Protein AF-A0A942C978-F1 (afdb_monomer)

pLDDT: mean 83.46, std 11.28, range [30.3, 97.12]

Mean predicted aligned error: 15.83 Å

Secondary structure (DSSP, 8-state):
--------HHHHHHHHHHHHHHHHHHHHHHTTTT-HHHHHHHHHHHHHHHHT-SEEEEEEE-TTSSEEEEEEEESSTTSPP-TT-EE-GGGS-HHIIIIIGGG-S-EEES-TTTS---HHHHHHHHHTT-SEEEEEEEEETTEEEEEEEEEESSS--PPPHHHHHHHHHHHHHHHHHHHHHHHHHHHHHHHHHHHHHHHHHHHHHT---HHHHHHHHHHHHHHHTT-SEEEEEEE-TTSSEEE----EE-TT--GGGTS-HHHHH-SEEEGGG-HHHHHHHHH---EEES-TTS-HHHHIIIIIII--SEEEEEEEEETTEEEEEEEEEE-SSPPPPPHHHHHHHHHHHHHHHHHHHHHHHHHHHHHHHHHHHHHH-SS------HHHHHHHHHHHHHHTS---EEEE--TTS-HHHHHHHHHHTSTTTTS-EEEEESTTS-HHHHHHHHH-B-TTSSTT--S-B--HHHHTTTSEEEEETGGG--HHHHHHHHHHHHHSEEE-BT---EEE---EEEEEE--

Radius of gyration: 39.61 Å; Cα contacts (8 Å, |Δi|>4): 851; chains: 1; bounding box: 96×68×105 Å

Structure (mmCIF, N/CA/C/O backbone):
data_AF-A0A942C978-F1
#
_entry.id   AF-A0A942C978-F1
#
loop_
_atom_site.group_PDB
_atom_site.id
_atom_site.type_symbol
_atom_site.label_atom_id
_atom_site.label_alt_id
_atom_site.label_comp_id
_atom_site.label_asym_id
_atom_site.label_entity_id
_atom_site.label_seq_id
_atom_site.pdbx_PDB_ins_code
_atom_site.Cartn_x
_atom_site.Cartn_y
_atom_site.Cartn_z
_atom_site.occupancy
_atom_site.B_iso_or_equiv
_atom_site.auth_seq_id
_atom_site.auth_comp_id
_atom_site.auth_asym_id
_atom_site.auth_atom_id
_atom_site.pdbx_PDB_model_num
ATOM 1 N N . MET A 1 1 ? 58.965 1.651 -27.897 1.00 38.31 1 MET A N 1
ATOM 2 C CA . MET A 1 1 ? 58.757 3.001 -27.332 1.00 38.31 1 MET A CA 1
ATOM 3 C C . MET A 1 1 ? 59.394 4.010 -28.270 1.00 38.31 1 MET A C 1
ATOM 5 O O . MET A 1 1 ? 60.597 4.182 -28.179 1.00 38.31 1 MET A O 1
ATOM 9 N N . GLN A 1 2 ? 58.606 4.578 -29.185 1.00 36.25 2 GLN A N 1
ATOM 10 C CA . GLN A 1 2 ? 58.767 5.877 -29.865 1.00 36.25 2 GLN A CA 1
ATOM 11 C C . GLN A 1 2 ? 57.997 5.804 -31.183 1.00 36.25 2 GLN A C 1
ATOM 13 O O . GLN A 1 2 ? 58.540 5.378 -32.187 1.00 36.25 2 GLN A O 1
ATOM 18 N N . GLU A 1 3 ? 56.708 6.125 -31.098 1.00 30.30 3 GLU A N 1
ATOM 19 C CA . GLU A 1 3 ? 55.851 6.702 -32.146 1.00 30.30 3 GLU A CA 1
ATOM 20 C C . GLU A 1 3 ? 54.461 6.820 -31.503 1.00 30.30 3 GLU A C 1
ATOM 22 O O . GLU A 1 3 ? 53.582 5.982 -31.664 1.00 30.30 3 GLU A O 1
ATOM 27 N N . LEU A 1 4 ? 54.328 7.797 -30.603 1.00 36.88 4 LEU A N 1
ATOM 28 C CA . LEU A 1 4 ? 53.090 8.109 -29.893 1.00 36.88 4 LEU A CA 1
ATOM 29 C C . LEU A 1 4 ? 52.772 9.579 -30.159 1.00 36.88 4 LEU A C 1
ATOM 31 O O . LEU A 1 4 ? 53.504 10.458 -29.712 1.00 36.88 4 LEU A O 1
ATOM 35 N N . ASN A 1 5 ? 51.692 9.778 -30.912 1.00 49.62 5 ASN A N 1
ATOM 36 C CA . ASN A 1 5 ? 50.750 10.893 -30.881 1.00 49.62 5 ASN A CA 1
ATOM 37 C C . ASN A 1 5 ? 51.300 12.280 -30.540 1.00 49.62 5 ASN A C 1
ATOM 39 O O . ASN A 1 5 ? 51.306 12.699 -29.383 1.00 49.62 5 ASN A O 1
ATOM 43 N N . THR A 1 6 ? 51.547 13.065 -31.584 1.00 41.12 6 THR A N 1
ATOM 44 C CA . THR A 1 6 ? 51.390 14.517 -31.505 1.00 41.12 6 THR A CA 1
ATOM 45 C C . THR A 1 6 ? 50.048 14.870 -32.141 1.00 41.12 6 THR A C 1
ATOM 47 O O . THR A 1 6 ? 49.978 15.186 -33.325 1.00 41.12 6 THR A O 1
ATOM 50 N N . ILE A 1 7 ? 48.959 14.796 -31.369 1.00 49.84 7 ILE A N 1
ATOM 51 C CA . ILE A 1 7 ? 47.758 15.568 -31.718 1.00 49.84 7 ILE A CA 1
ATOM 52 C C . ILE A 1 7 ? 48.200 17.032 -31.680 1.00 49.84 7 ILE A C 1
ATOM 54 O O . ILE A 1 7 ? 48.734 17.489 -30.665 1.00 49.84 7 ILE A O 1
ATOM 58 N N . ASN A 1 8 ? 48.054 17.753 -32.789 1.00 56.06 8 ASN A N 1
ATOM 59 C CA . ASN A 1 8 ? 48.432 19.159 -32.853 1.00 56.06 8 ASN A CA 1
ATOM 60 C C . ASN A 1 8 ? 47.611 19.938 -31.805 1.00 56.06 8 ASN A C 1
ATOM 62 O O . ASN A 1 8 ? 46.395 19.767 -31.736 1.00 56.06 8 ASN A O 1
ATOM 66 N N . GLN A 1 9 ? 48.244 20.786 -30.983 1.00 48.47 9 GLN A N 1
ATOM 67 C CA . GLN A 1 9 ? 47.544 21.568 -29.949 1.00 48.47 9 GLN A CA 1
ATOM 68 C C . GLN A 1 9 ? 46.353 22.358 -30.513 1.00 48.47 9 GLN A C 1
ATOM 70 O O . GLN A 1 9 ? 45.347 22.501 -29.826 1.00 48.47 9 GLN A O 1
ATOM 75 N N . ALA A 1 10 ? 46.430 22.791 -31.776 1.00 50.12 10 ALA A N 1
ATOM 76 C CA . ALA A 1 10 ? 45.325 23.437 -32.480 1.00 50.12 10 ALA A CA 1
ATOM 77 C C . ALA A 1 10 ? 44.090 22.526 -32.642 1.00 50.12 10 ALA A C 1
ATOM 79 O O . ALA A 1 10 ? 42.980 22.957 -32.360 1.00 50.12 10 ALA A O 1
ATOM 80 N N . GLN A 1 11 ? 44.282 21.251 -33.002 1.00 48.31 11 GLN A N 1
ATOM 81 C CA . GLN A 1 11 ? 43.192 20.275 -33.149 1.00 48.31 11 GLN A CA 1
ATOM 82 C C . GLN A 1 11 ? 42.561 19.919 -31.799 1.00 48.31 11 GLN A C 1
ATOM 84 O O . GLN A 1 11 ? 41.363 19.665 -31.708 1.00 48.31 11 GLN A O 1
ATOM 89 N N . LEU A 1 12 ? 43.365 19.910 -30.732 1.00 49.34 12 LEU A N 1
ATOM 90 C CA . LEU A 1 12 ? 42.869 19.666 -29.381 1.00 49.34 12 LEU A CA 1
ATOM 91 C C . LEU A 1 12 ? 42.005 20.838 -28.883 1.00 49.34 12 LEU A C 1
ATOM 93 O O . LEU A 1 12 ? 40.971 20.607 -28.265 1.00 49.34 12 LEU A O 1
ATOM 97 N N . ILE A 1 13 ? 42.415 22.079 -29.168 1.00 59.94 13 ILE A N 1
ATOM 98 C CA . ILE A 1 13 ? 41.651 23.294 -28.846 1.00 59.94 13 ILE A CA 1
ATOM 99 C C . ILE A 1 13 ? 40.337 23.322 -29.628 1.00 59.94 13 ILE A C 1
ATOM 101 O O . ILE A 1 13 ? 39.287 23.497 -29.023 1.00 59.94 13 ILE A O 1
ATOM 105 N N . GLU A 1 14 ? 40.377 23.054 -30.933 1.00 58.31 14 GLU A N 1
ATOM 106 C CA . GLU A 1 14 ? 39.190 23.012 -31.794 1.00 58.31 14 GLU A CA 1
ATOM 107 C C . GLU A 1 14 ? 38.184 21.938 -31.335 1.00 58.31 14 GLU A C 1
ATOM 109 O O . GLU A 1 14 ? 36.983 22.191 -31.263 1.00 58.31 14 GLU A O 1
ATOM 114 N N . MET A 1 15 ? 38.672 20.767 -30.908 1.00 57.16 15 MET A N 1
ATOM 115 C CA . MET A 1 15 ? 37.845 19.721 -30.294 1.00 57.16 15 MET A CA 1
ATOM 116 C C . MET A 1 15 ? 37.210 20.185 -28.969 1.00 57.16 15 MET A C 1
ATOM 118 O O . MET A 1 15 ? 36.037 19.901 -28.720 1.00 57.16 15 MET A O 1
ATOM 122 N N . TYR A 1 16 ? 37.950 20.898 -28.111 1.00 58.56 16 TYR A N 1
ATOM 123 C CA . TYR A 1 16 ? 37.407 21.435 -26.856 1.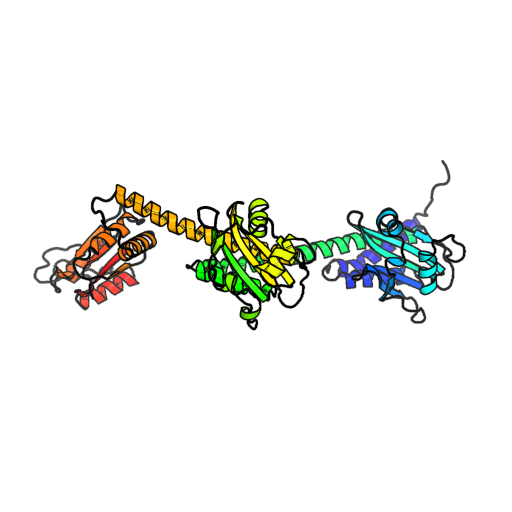00 58.56 16 TYR A CA 1
ATOM 124 C C . TYR A 1 16 ? 36.389 22.558 -27.088 1.00 58.56 16 TYR A C 1
ATOM 126 O O . TYR A 1 16 ? 35.356 22.574 -26.425 1.00 58.56 16 TYR A O 1
ATOM 134 N N . GLU A 1 17 ? 36.621 23.442 -28.057 1.00 64.94 17 GLU A N 1
ATOM 135 C CA . GLU A 1 17 ? 35.677 24.496 -28.443 1.00 64.94 17 GLU A CA 1
ATOM 136 C C . GLU A 1 17 ? 34.403 23.913 -29.069 1.00 64.94 17 GLU A C 1
ATOM 138 O O . GLU A 1 17 ? 33.297 24.328 -28.714 1.00 64.94 17 GLU A O 1
ATOM 143 N N . ALA A 1 18 ? 34.527 22.903 -29.939 1.00 57.69 18 ALA A N 1
ATOM 144 C CA . ALA A 1 18 ? 33.388 22.186 -30.511 1.00 57.69 18 ALA A CA 1
ATOM 145 C C . ALA A 1 18 ? 32.565 21.476 -29.427 1.00 57.69 18 ALA A C 1
ATOM 147 O O . ALA A 1 18 ? 31.331 21.563 -29.435 1.00 57.69 18 ALA A O 1
ATOM 148 N N . ARG A 1 19 ? 33.243 20.840 -28.460 1.00 58.47 19 ARG A N 1
ATOM 149 C CA . ARG A 1 19 ? 32.616 20.227 -27.284 1.00 58.47 19 ARG A CA 1
ATOM 150 C C . ARG A 1 19 ? 31.877 21.265 -26.447 1.00 58.47 19 ARG A C 1
ATOM 152 O O . ARG A 1 19 ? 30.712 21.055 -26.132 1.00 58.47 19 ARG A O 1
ATOM 159 N N . ASP A 1 20 ? 32.510 22.380 -26.102 1.00 63.00 20 ASP A N 1
ATOM 160 C CA . ASP A 1 20 ? 31.909 23.396 -25.233 1.00 63.00 20 ASP A CA 1
ATOM 161 C C . ASP A 1 20 ? 30.745 24.128 -25.937 1.00 63.00 20 ASP A C 1
ATOM 163 O O . ASP A 1 20 ? 29.724 24.429 -25.314 1.00 63.00 20 ASP A O 1
ATOM 167 N N . ALA A 1 21 ? 30.825 24.340 -27.255 1.00 63.41 21 ALA A N 1
ATOM 168 C CA . ALA A 1 21 ? 29.721 24.867 -28.057 1.00 63.41 21 ALA A CA 1
ATOM 169 C C . ALA A 1 21 ? 28.525 23.902 -28.113 1.00 63.41 21 ALA A C 1
ATOM 171 O O . ALA A 1 21 ? 27.375 24.340 -28.024 1.00 63.41 21 ALA A O 1
ATOM 172 N N . LEU A 1 22 ? 28.789 22.598 -28.230 1.00 63.03 22 LEU A N 1
ATOM 173 C CA . LEU A 1 22 ? 27.762 21.561 -28.206 1.00 63.03 22 LEU A CA 1
ATOM 174 C C . LEU A 1 22 ? 27.139 21.431 -26.808 1.00 63.03 22 LEU A C 1
ATOM 176 O O . LEU A 1 22 ? 25.918 21.444 -26.689 1.00 63.03 22 LEU A O 1
ATOM 180 N N . VAL A 1 23 ? 27.947 21.436 -25.742 1.00 62.91 23 VAL A N 1
ATOM 181 C CA . VAL A 1 23 ? 27.466 21.482 -24.349 1.00 62.91 23 VAL A CA 1
ATOM 182 C C . VAL A 1 23 ? 26.537 22.671 -24.148 1.00 62.91 23 VAL A C 1
ATOM 184 O O . VAL A 1 23 ? 25.436 22.485 -23.651 1.00 62.91 23 VAL A O 1
ATOM 187 N N . ASN A 1 24 ? 26.920 23.875 -24.576 1.00 62.84 24 ASN A N 1
ATOM 188 C CA . ASN A 1 24 ? 26.094 25.072 -24.400 1.00 62.84 24 ASN A CA 1
ATOM 189 C C . ASN A 1 24 ? 24.778 25.037 -25.192 1.00 62.84 24 ASN A C 1
ATOM 191 O O . ASN A 1 24 ? 23.800 25.643 -24.756 1.00 62.84 24 ASN A O 1
ATOM 195 N N . ARG A 1 25 ? 24.727 24.325 -26.324 1.00 63.81 25 ARG A N 1
ATOM 196 C CA . ARG A 1 25 ? 23.496 24.143 -27.112 1.00 63.81 25 ARG A CA 1
ATOM 197 C C . ARG A 1 25 ? 22.587 23.043 -26.571 1.00 63.81 25 ARG A C 1
ATOM 199 O O . ARG A 1 25 ? 21.373 23.177 -26.684 1.00 63.81 25 ARG A O 1
ATOM 206 N N . ILE A 1 26 ? 23.151 22.000 -25.962 1.00 61.66 26 ILE A N 1
ATOM 207 C CA . ILE A 1 26 ? 22.386 20.901 -25.354 1.00 61.66 26 ILE A CA 1
ATOM 208 C C . ILE A 1 26 ? 21.988 21.244 -23.902 1.00 61.66 26 ILE A C 1
ATOM 210 O O . ILE A 1 26 ? 20.938 20.813 -23.443 1.00 61.66 26 ILE A O 1
ATOM 214 N N . ASN A 1 27 ? 22.740 22.089 -23.184 1.00 59.66 27 ASN A N 1
ATOM 215 C CA . ASN A 1 27 ? 22.483 22.463 -21.781 1.00 59.66 27 ASN A CA 1
ATOM 216 C C . ASN A 1 27 ? 21.052 22.952 -21.470 1.00 59.66 27 ASN A C 1
ATOM 218 O O . ASN A 1 27 ? 20.523 22.594 -20.418 1.00 59.66 27 ASN A O 1
ATOM 222 N N . PRO A 1 28 ? 20.395 23.757 -22.330 1.00 59.09 28 PRO A N 1
ATOM 223 C CA . PRO A 1 28 ? 19.002 24.149 -22.126 1.00 59.09 28 PRO A CA 1
ATOM 224 C C . PRO A 1 28 ? 18.045 22.949 -22.095 1.00 59.09 28 PRO A C 1
ATOM 226 O O . PRO A 1 28 ? 17.099 22.955 -21.315 1.00 59.09 28 PRO A O 1
ATOM 229 N N . GLU A 1 29 ? 18.330 21.915 -22.891 1.00 54.06 29 GLU A N 1
ATOM 230 C CA . GLU A 1 29 ? 17.578 20.653 -22.957 1.00 54.06 29 GLU A CA 1
ATOM 231 C C . GLU A 1 29 ? 17.981 19.694 -21.817 1.00 54.06 29 GLU A C 1
ATOM 233 O O . GLU A 1 29 ? 17.142 18.976 -21.276 1.00 54.06 29 GLU A O 1
ATOM 238 N N . ILE A 1 30 ? 19.248 19.735 -21.372 1.00 49.78 30 ILE A N 1
ATOM 239 C CA . ILE A 1 30 ? 19.729 19.025 -20.168 1.00 49.78 30 ILE A CA 1
ATOM 240 C C . ILE A 1 30 ? 19.072 19.598 -18.915 1.00 49.78 30 ILE A C 1
ATOM 242 O O . ILE A 1 30 ? 18.759 18.852 -18.007 1.00 49.78 30 ILE A O 1
ATOM 246 N N . ASN A 1 31 ? 18.798 20.898 -18.831 1.00 46.19 31 ASN A N 1
ATOM 247 C CA . ASN A 1 31 ? 18.085 21.452 -17.675 1.00 46.19 31 ASN A CA 1
ATOM 248 C C . ASN A 1 31 ? 16.582 21.119 -17.670 1.00 46.19 31 ASN A C 1
ATOM 250 O O . ASN A 1 31 ? 15.910 21.345 -16.664 1.00 46.19 31 ASN A O 1
ATOM 254 N N . SER A 1 32 ? 16.059 20.536 -18.753 1.00 50.59 32 SER A N 1
ATOM 255 C CA . SER A 1 32 ? 14.696 20.020 -18.856 1.00 50.59 32 SER A CA 1
ATOM 256 C C . SER A 1 32 ? 14.653 18.490 -18.951 1.00 50.59 32 SER A C 1
ATOM 258 O O . SER A 1 32 ? 13.855 17.983 -19.734 1.00 50.59 32 SER A O 1
ATOM 260 N N . VAL A 1 33 ? 15.460 17.753 -18.160 1.00 49.88 33 VAL A N 1
ATOM 261 C CA . VAL A 1 33 ? 15.582 16.261 -18.114 1.00 49.88 33 VAL A CA 1
ATOM 262 C C . VAL A 1 33 ? 14.263 15.461 -17.948 1.00 49.88 33 VAL A C 1
ATOM 264 O O . VAL A 1 33 ? 14.269 14.261 -17.691 1.00 49.88 33 VAL A O 1
ATOM 267 N N . ILE A 1 34 ? 13.106 16.093 -18.078 1.00 54.62 34 ILE A N 1
ATOM 268 C CA . ILE A 1 34 ? 11.796 15.452 -18.121 1.00 54.62 34 ILE A CA 1
ATOM 269 C C . ILE A 1 34 ? 11.544 14.793 -19.498 1.00 54.62 34 ILE A C 1
ATOM 271 O O . ILE A 1 34 ? 10.709 13.899 -19.579 1.00 54.62 34 ILE A O 1
ATOM 275 N N . ASP A 1 35 ? 12.286 15.148 -20.560 1.00 65.94 35 ASP A N 1
ATOM 276 C CA . ASP A 1 35 ? 12.065 14.616 -21.919 1.00 65.94 35 ASP A CA 1
ATOM 277 C C . ASP A 1 35 ? 13.340 14.014 -22.553 1.00 65.94 35 ASP A C 1
ATOM 279 O O . ASP A 1 35 ? 14.103 14.673 -23.267 1.00 65.94 35 ASP A O 1
ATOM 283 N N . LEU A 1 36 ? 13.583 12.729 -22.266 1.00 73.56 36 LEU A N 1
ATOM 284 C CA . LEU A 1 36 ? 14.698 11.950 -22.824 1.00 73.56 36 LEU A CA 1
ATOM 285 C C . LEU A 1 36 ? 14.655 11.878 -24.357 1.00 73.56 36 LEU A C 1
ATOM 287 O O . LEU A 1 36 ? 15.704 11.878 -25.006 1.00 73.56 36 LEU A O 1
ATOM 291 N N . ASP A 1 37 ? 13.458 11.834 -24.935 1.00 78.44 37 ASP A N 1
ATOM 292 C CA . ASP A 1 37 ? 13.262 11.700 -26.375 1.00 78.44 37 ASP A CA 1
ATOM 293 C C . ASP A 1 37 ? 13.732 12.970 -27.087 1.00 78.44 37 ASP A C 1
ATOM 295 O O . ASP A 1 37 ? 14.493 12.911 -28.059 1.00 78.44 37 ASP A O 1
ATOM 299 N N . ARG A 1 38 ? 13.385 14.136 -26.531 1.00 78.06 38 ARG A N 1
ATOM 300 C CA . ARG A 1 38 ? 13.876 15.431 -27.009 1.00 78.06 38 ARG A CA 1
ATOM 301 C C . ARG A 1 38 ? 15.395 15.558 -26.886 1.00 78.06 38 ARG A C 1
ATOM 303 O O . ARG A 1 38 ? 16.036 16.024 -27.829 1.00 78.06 38 ARG A O 1
ATOM 310 N N . PHE A 1 39 ? 15.981 15.098 -25.779 1.00 79.00 39 PHE A N 1
ATOM 311 C CA . PHE A 1 39 ? 17.436 15.096 -25.588 1.00 79.00 39 PHE A CA 1
ATOM 312 C C . PHE A 1 39 ? 18.161 14.226 -26.630 1.00 79.00 39 PHE A C 1
ATOM 314 O O . PHE A 1 39 ? 19.118 14.683 -27.265 1.00 79.00 39 PHE A O 1
ATOM 321 N N . LEU A 1 40 ? 17.710 12.986 -26.846 1.00 83.94 40 LEU A N 1
ATOM 322 C CA . LEU A 1 40 ? 18.336 12.067 -27.803 1.00 83.94 40 LEU A CA 1
ATOM 323 C C . LEU A 1 40 ? 18.157 12.546 -29.251 1.00 83.94 40 LEU A C 1
ATOM 325 O O . LEU A 1 40 ? 19.114 12.508 -30.028 1.00 83.94 40 LEU A O 1
ATOM 329 N N . GLN A 1 41 ? 16.980 13.073 -29.604 1.00 87.06 41 GLN A N 1
ATOM 330 C CA . GLN A 1 41 ? 16.735 13.657 -30.925 1.00 87.06 41 GLN A CA 1
ATOM 331 C C . GLN A 1 41 ? 17.589 14.913 -31.176 1.00 87.06 41 GLN A C 1
ATOM 333 O O . GLN A 1 41 ? 18.132 15.087 -32.270 1.00 87.06 41 GLN A O 1
ATOM 338 N N . ALA A 1 42 ? 17.738 15.791 -30.180 1.00 83.56 42 ALA A N 1
ATOM 339 C CA . ALA A 1 42 ? 18.618 16.955 -30.279 1.00 83.56 42 ALA A CA 1
ATOM 340 C C . ALA A 1 42 ? 20.086 16.530 -30.437 1.00 83.56 42 ALA A C 1
ATOM 342 O O . ALA A 1 42 ? 20.802 17.089 -31.268 1.00 83.56 42 ALA A O 1
ATOM 343 N N . THR A 1 43 ? 20.499 15.490 -29.704 1.00 82.25 43 THR A N 1
ATOM 344 C CA . THR A 1 43 ? 21.852 14.926 -29.759 1.00 82.25 43 THR A CA 1
ATOM 345 C C . THR A 1 43 ? 22.202 14.446 -31.166 1.00 82.25 43 THR A C 1
ATOM 347 O O . THR A 1 43 ? 23.232 14.856 -31.697 1.00 82.25 43 THR A O 1
ATOM 350 N N . VAL A 1 44 ? 21.345 13.642 -31.812 1.00 88.62 44 VAL A N 1
ATOM 351 C CA . VAL A 1 44 ? 21.627 13.154 -33.178 1.00 88.62 44 VAL A CA 1
ATOM 352 C C . VAL A 1 44 ? 21.640 14.275 -34.214 1.00 88.62 44 VAL A C 1
ATOM 354 O O . VAL A 1 44 ? 22.471 14.254 -35.120 1.00 88.62 44 VAL A O 1
ATOM 357 N N . ASN A 1 45 ? 20.761 15.270 -34.071 1.00 87.88 45 ASN A N 1
ATOM 358 C CA . ASN A 1 45 ? 20.686 16.400 -34.995 1.00 87.88 45 ASN A CA 1
ATOM 359 C C . ASN A 1 45 ? 21.930 17.284 -34.926 1.00 87.88 45 ASN A C 1
ATOM 361 O O . ASN A 1 45 ? 22.451 17.709 -35.958 1.00 87.88 45 ASN A O 1
ATOM 365 N N . GLU A 1 46 ? 22.398 17.570 -33.714 1.00 82.25 46 GLU A N 1
ATOM 366 C CA . GLU A 1 46 ? 23.559 18.425 -33.523 1.00 82.25 46 GLU A CA 1
ATOM 367 C C . GLU A 1 46 ? 24.857 17.697 -33.893 1.00 82.25 46 GLU A C 1
ATOM 369 O O . GLU A 1 46 ? 25.691 18.279 -34.583 1.00 82.25 46 GLU A O 1
ATOM 374 N N . LEU A 1 47 ? 24.987 16.411 -33.540 1.00 83.25 47 LEU A N 1
ATOM 375 C CA . LEU A 1 47 ? 26.097 15.560 -33.982 1.00 83.25 47 LEU A CA 1
ATOM 376 C C . LEU A 1 47 ? 26.211 15.508 -35.497 1.00 83.25 47 LEU A C 1
ATOM 378 O O . LEU A 1 47 ? 27.277 15.753 -36.056 1.00 83.25 47 LEU A O 1
ATOM 382 N N . GLY A 1 48 ? 25.090 15.195 -36.145 1.00 86.56 48 GLY A N 1
ATOM 383 C CA . GLY A 1 48 ? 25.001 15.096 -37.588 1.00 86.56 48 GLY A CA 1
ATOM 384 C C . GLY A 1 48 ? 25.480 16.364 -38.283 1.00 86.56 48 GLY A C 1
ATOM 385 O O . GLY A 1 48 ? 26.344 16.318 -39.156 1.00 86.56 48 GLY A O 1
ATOM 386 N N . ARG A 1 49 ? 24.970 17.511 -37.822 1.00 85.56 49 ARG A N 1
ATOM 387 C CA . ARG A 1 49 ? 25.315 18.823 -38.369 1.00 85.56 49 ARG A CA 1
ATOM 388 C C . ARG A 1 49 ? 26.766 19.222 -38.091 1.00 85.56 49 ARG A C 1
ATOM 390 O O . ARG A 1 49 ? 27.405 19.767 -38.983 1.00 85.56 49 ARG A O 1
ATOM 397 N N . GLN A 1 50 ? 27.272 19.008 -36.876 1.00 82.38 50 GLN A N 1
ATOM 398 C CA . GLN A 1 50 ? 28.624 19.434 -36.501 1.00 82.38 50 GLN A CA 1
ATOM 399 C C . GLN A 1 50 ? 29.719 18.603 -37.161 1.00 82.38 50 GLN A C 1
ATOM 401 O O . GLN A 1 50 ? 30.736 19.161 -37.562 1.00 82.38 50 GLN A O 1
ATOM 406 N N . LEU A 1 51 ? 29.521 17.288 -37.249 1.00 84.88 51 LEU A N 1
ATOM 407 C CA . LEU A 1 51 ? 30.505 16.377 -37.830 1.00 84.88 51 LEU A CA 1
ATOM 408 C C . LEU A 1 51 ? 30.373 16.257 -39.352 1.00 84.88 51 LEU A C 1
ATOM 410 O O . LEU A 1 51 ? 31.240 15.667 -39.984 1.00 84.88 51 LEU A O 1
ATOM 414 N N . GLY A 1 52 ? 29.303 16.802 -39.941 1.00 86.75 52 GLY A N 1
ATOM 415 C CA . GLY A 1 52 ? 29.071 16.748 -41.384 1.00 86.75 52 GLY A CA 1
ATOM 416 C C . GLY A 1 52 ? 28.830 15.332 -41.912 1.00 86.75 52 GLY A C 1
ATOM 417 O O . GLY A 1 52 ? 29.118 15.066 -43.074 1.00 86.75 52 GLY A O 1
ATOM 418 N N . VAL A 1 53 ? 28.327 14.425 -41.070 1.00 91.44 53 VAL A N 1
ATOM 419 C CA . VAL A 1 53 ? 28.045 13.036 -41.462 1.00 91.44 53 VAL A CA 1
ATOM 420 C C . VAL A 1 53 ? 26.733 12.940 -42.238 1.00 91.44 53 VAL A C 1
ATOM 422 O O . VAL A 1 53 ? 25.780 13.669 -41.957 1.00 91.44 53 VAL A O 1
ATOM 425 N N . ASP A 1 54 ? 26.636 11.975 -43.153 1.00 93.44 54 ASP A N 1
ATOM 426 C CA . ASP A 1 54 ? 25.412 11.750 -43.935 1.00 93.44 54 ASP A CA 1
ATOM 427 C C . ASP A 1 54 ? 24.225 11.382 -43.033 1.00 93.44 54 ASP A C 1
ATOM 429 O O . ASP A 1 54 ? 23.085 11.797 -43.263 1.00 93.44 54 ASP A O 1
ATOM 433 N N . ARG A 1 55 ? 24.487 10.579 -41.994 1.00 93.25 55 ARG A N 1
ATOM 434 C CA . ARG A 1 55 ? 23.469 10.102 -41.055 1.00 93.25 55 ARG A CA 1
ATOM 435 C C . ARG A 1 55 ? 24.038 9.924 -39.651 1.00 93.25 55 ARG A C 1
ATOM 437 O O . ARG A 1 55 ? 25.126 9.382 -39.468 1.00 93.25 55 ARG A O 1
ATOM 444 N N . CYS A 1 56 ? 23.244 10.297 -38.651 1.00 94.31 56 CYS A N 1
ATOM 445 C CA . CYS A 1 56 ? 23.484 9.961 -37.249 1.00 94.31 56 CYS A CA 1
ATOM 446 C C . CYS A 1 56 ? 22.254 9.247 -36.684 1.00 94.31 56 CYS A C 1
ATOM 448 O O . CYS A 1 56 ? 21.130 9.676 -36.923 1.00 94.31 56 CYS A O 1
ATOM 450 N N . THR A 1 57 ? 22.445 8.165 -35.936 1.00 93.12 57 THR A N 1
ATOM 451 C CA . THR A 1 57 ? 21.365 7.337 -35.383 1.00 93.12 57 THR A CA 1
ATOM 452 C C . THR A 1 57 ? 21.554 7.108 -33.895 1.00 93.12 57 THR A C 1
ATOM 454 O O . THR A 1 57 ? 22.670 6.835 -33.463 1.00 93.12 57 THR A O 1
ATOM 457 N N . VAL A 1 58 ? 20.463 7.097 -33.137 1.00 93.31 58 VAL A N 1
ATOM 458 C CA . VAL A 1 58 ? 20.401 6.463 -31.815 1.00 93.31 58 VAL A CA 1
ATOM 459 C C . VAL A 1 58 ? 19.543 5.216 -31.940 1.00 93.31 58 VAL A C 1
ATOM 461 O O . VAL A 1 58 ? 18.409 5.273 -32.417 1.00 93.31 58 VAL A O 1
ATOM 464 N N . ILE A 1 59 ? 20.094 4.089 -31.509 1.00 91.19 59 ILE A N 1
ATOM 465 C CA . ILE A 1 59 ? 19.439 2.787 -31.537 1.00 91.19 59 ILE A CA 1
ATOM 466 C C . ILE A 1 59 ? 19.250 2.326 -30.093 1.00 91.19 59 ILE A C 1
ATOM 468 O O . ILE A 1 59 ? 20.233 2.204 -29.363 1.00 91.19 59 ILE A O 1
ATOM 472 N N . THR A 1 60 ? 18.014 2.052 -29.679 1.00 90.81 60 THR A N 1
ATOM 473 C CA . THR A 1 60 ? 17.694 1.601 -28.312 1.00 90.81 60 THR A CA 1
ATOM 474 C C . THR A 1 60 ? 16.989 0.241 -28.322 1.00 90.81 60 THR A C 1
ATOM 476 O O . THR A 1 60 ? 16.471 -0.178 -29.363 1.00 90.81 60 THR A O 1
ATOM 479 N N . PRO A 1 61 ? 16.973 -0.485 -27.189 1.00 88.12 61 PRO A N 1
ATOM 480 C CA . PRO A 1 61 ? 16.203 -1.714 -27.055 1.00 88.12 61 PRO A CA 1
ATOM 481 C C . PRO A 1 61 ? 14.718 -1.499 -27.371 1.00 88.12 61 PRO A C 1
ATOM 483 O O . PRO A 1 61 ? 14.097 -0.540 -26.908 1.00 88.12 61 PRO A O 1
ATOM 486 N N . ALA A 1 62 ? 14.137 -2.408 -28.149 1.00 85.44 62 ALA A N 1
ATOM 487 C CA . ALA A 1 62 ? 12.719 -2.382 -28.483 1.00 85.44 62 ALA A CA 1
ATOM 488 C C . ALA A 1 62 ? 11.874 -3.108 -27.422 1.00 85.44 62 ALA A C 1
ATOM 490 O O . ALA A 1 62 ? 12.312 -4.102 -26.839 1.00 85.44 62 ALA A O 1
ATOM 491 N N . LYS A 1 63 ? 10.622 -2.668 -27.218 1.00 76.25 63 LYS A N 1
ATOM 492 C CA . LYS A 1 63 ? 9.684 -3.292 -26.257 1.00 76.25 63 LYS A CA 1
ATOM 493 C C . LYS A 1 63 ? 9.400 -4.768 -26.556 1.00 76.25 63 LYS A C 1
ATOM 495 O O . LYS A 1 63 ? 9.200 -5.550 -25.634 1.00 76.25 63 LYS A O 1
ATOM 500 N N . GLU A 1 64 ? 9.392 -5.146 -27.832 1.00 76.75 64 GLU A N 1
ATOM 501 C CA . GLU A 1 64 ? 9.151 -6.522 -28.294 1.00 76.75 64 GLU A CA 1
ATOM 502 C C . GLU A 1 64 ? 10.437 -7.376 -28.317 1.00 76.75 64 GLU A C 1
ATOM 504 O O . GLU A 1 64 ? 10.411 -8.555 -28.671 1.00 76.75 64 GLU A O 1
ATOM 509 N N . GLY A 1 65 ? 11.565 -6.797 -27.884 1.00 78.94 65 GLY A N 1
ATOM 510 C CA . GLY A 1 65 ? 12.895 -7.393 -27.930 1.00 78.94 65 GLY A CA 1
ATOM 511 C C . GLY A 1 65 ? 13.623 -7.112 -29.246 1.00 78.94 65 GLY A C 1
ATOM 512 O O . GLY A 1 65 ? 13.023 -7.024 -30.310 1.00 78.94 65 GLY A O 1
ATOM 513 N N . GLY A 1 66 ? 14.950 -7.012 -29.188 1.00 85.19 66 GLY A N 1
ATOM 514 C CA . GLY A 1 66 ? 15.764 -6.513 -30.294 1.00 85.19 66 GLY A CA 1
ATOM 515 C C . GLY A 1 66 ? 16.066 -5.034 -30.114 1.00 85.19 66 GLY A C 1
ATOM 516 O O . GLY A 1 66 ? 16.011 -4.508 -29.002 1.00 85.19 66 GLY A O 1
ATOM 517 N N . PHE A 1 67 ? 16.387 -4.370 -31.215 1.00 87.94 67 PHE A N 1
ATOM 518 C CA . PHE A 1 67 ? 16.764 -2.964 -31.241 1.00 87.94 67 PHE A CA 1
ATOM 519 C C . PHE A 1 67 ? 15.955 -2.218 -32.286 1.00 87.94 67 PHE A C 1
ATOM 521 O O . PHE A 1 67 ? 15.581 -2.784 -33.308 1.00 87.94 67 PHE A O 1
ATOM 528 N N . VAL A 1 68 ? 15.717 -0.937 -32.055 1.00 90.62 68 VAL A N 1
ATOM 529 C CA . VAL A 1 68 ? 15.056 -0.061 -33.016 1.00 90.62 68 VAL A CA 1
ATOM 530 C C . VAL A 1 68 ? 15.863 1.216 -33.177 1.00 90.62 68 VAL A C 1
ATOM 532 O O . VAL A 1 68 ? 16.430 1.727 -32.212 1.00 90.62 68 VAL A O 1
ATOM 535 N N . VAL A 1 69 ? 15.948 1.718 -34.408 1.00 91.44 69 VAL A N 1
ATOM 536 C CA . VAL A 1 69 ? 16.483 3.057 -34.672 1.00 91.44 69 VAL A CA 1
ATOM 537 C C . VAL A 1 69 ? 15.456 4.070 -34.165 1.00 91.44 69 VAL A C 1
ATOM 539 O O . VAL A 1 69 ? 14.465 4.348 -34.839 1.00 91.44 69 VAL A O 1
ATOM 542 N N . SER A 1 70 ? 15.665 4.571 -32.953 1.00 90.25 70 SER A N 1
ATOM 543 C CA . SER A 1 70 ? 14.711 5.431 -32.246 1.00 90.25 70 SER A CA 1
ATOM 544 C C . SER A 1 70 ? 14.783 6.875 -32.717 1.00 90.25 70 SER A C 1
ATOM 546 O O . SER A 1 70 ? 13.749 7.511 -32.888 1.00 90.25 70 SER A O 1
ATOM 548 N N . TYR A 1 71 ? 15.996 7.365 -32.989 1.00 92.38 71 TYR A N 1
ATOM 549 C CA . TYR A 1 71 ? 16.227 8.732 -33.454 1.00 92.38 71 TYR A CA 1
ATOM 550 C C . TYR A 1 71 ? 17.220 8.751 -34.602 1.00 92.38 71 TYR A C 1
ATOM 552 O O . TYR A 1 71 ? 18.171 7.966 -34.634 1.00 92.38 71 TYR A O 1
ATOM 560 N N . GLU A 1 72 ? 17.004 9.665 -35.541 1.00 93.06 72 GLU A N 1
ATOM 561 C CA . GLU A 1 72 ? 17.828 9.789 -36.733 1.00 93.06 72 GLU A CA 1
ATOM 562 C C . GLU A 1 72 ? 17.982 11.255 -37.146 1.00 93.06 72 GLU A C 1
ATOM 564 O O . GLU A 1 72 ? 17.030 12.036 -37.116 1.00 93.06 72 GLU A O 1
ATOM 569 N N . TYR A 1 73 ? 19.194 11.596 -37.568 1.00 93.75 73 TYR A N 1
ATOM 570 C CA . TYR A 1 73 ? 19.515 12.756 -38.383 1.00 93.75 73 TYR A CA 1
ATOM 571 C C . TYR A 1 73 ? 19.914 12.285 -39.781 1.00 93.75 73 TYR A C 1
ATOM 573 O O . TYR A 1 73 ? 20.624 11.285 -39.920 1.00 93.75 73 TYR A O 1
ATOM 581 N N . ARG A 1 74 ? 19.500 13.035 -40.805 1.00 93.44 74 ARG A N 1
ATOM 582 C CA . ARG A 1 74 ? 19.892 12.839 -42.205 1.00 93.44 74 ARG A CA 1
ATOM 583 C C . ARG A 1 74 ? 20.354 14.174 -42.783 1.00 93.44 74 ARG A C 1
ATOM 585 O O . ARG A 1 74 ? 19.649 15.170 -42.632 1.00 93.44 74 ARG A O 1
ATOM 592 N N . ALA A 1 75 ? 21.497 14.179 -43.463 1.00 91.44 75 ALA A N 1
ATOM 593 C CA . ALA A 1 75 ? 22.021 15.365 -44.139 1.00 91.44 75 ALA A CA 1
ATOM 594 C C . ALA A 1 75 ? 21.202 15.747 -45.389 1.00 91.44 75 ALA A C 1
ATOM 596 O O . ALA A 1 75 ? 21.137 16.921 -45.747 1.00 91.44 75 ALA A O 1
ATOM 597 N N . SER A 1 76 ? 20.547 14.765 -46.022 1.00 87.75 76 SER A N 1
ATOM 598 C CA . SER A 1 76 ? 19.641 14.950 -47.162 1.00 87.75 76 SER A CA 1
ATOM 599 C C . SER A 1 76 ? 18.347 14.154 -46.977 1.00 87.75 76 SER A C 1
ATOM 601 O O . SER A 1 76 ? 18.347 13.053 -46.419 1.00 87.75 76 SER A O 1
ATOM 603 N N . GLU A 1 77 ? 17.237 14.692 -47.487 1.00 82.19 77 GLU A N 1
ATOM 604 C CA . GLU A 1 77 ? 15.945 13.998 -47.527 1.00 82.19 77 GLU A CA 1
ATOM 605 C C . GLU A 1 77 ? 15.962 12.765 -48.444 1.00 82.19 77 GLU A C 1
ATOM 607 O O . GLU A 1 77 ? 15.195 11.828 -48.203 1.00 82.19 77 GLU A O 1
ATOM 612 N N . ASP A 1 78 ? 16.882 12.727 -49.416 1.00 84.69 78 ASP A N 1
ATOM 613 C CA . ASP A 1 78 ? 17.060 11.621 -50.366 1.00 84.69 78 ASP A CA 1
ATOM 614 C C . ASP A 1 78 ? 17.580 10.338 -49.698 1.00 84.69 78 ASP A C 1
ATOM 616 O O . ASP A 1 78 ? 17.418 9.231 -50.221 1.00 84.69 78 ASP A O 1
ATOM 620 N N . LEU A 1 79 ? 18.191 10.453 -48.513 1.00 83.94 79 LEU A N 1
ATOM 621 C CA . LEU A 1 79 ? 18.644 9.297 -47.749 1.00 83.94 79 LEU A CA 1
ATOM 622 C C . LEU A 1 79 ? 17.444 8.521 -47.216 1.00 83.94 79 LEU A C 1
ATOM 624 O O . LEU A 1 79 ? 16.622 9.055 -46.476 1.00 83.94 79 LEU A O 1
ATOM 628 N N . LYS A 1 80 ? 17.367 7.222 -47.508 1.00 81.31 80 LYS A N 1
ATOM 629 C CA . LYS A 1 80 ? 16.297 6.356 -46.993 1.00 81.31 80 LYS A CA 1
ATOM 630 C C . LYS A 1 80 ? 16.216 6.424 -45.462 1.00 81.31 80 LYS A C 1
ATOM 632 O O . LYS A 1 80 ? 17.195 6.098 -44.787 1.00 81.31 80 LYS A O 1
ATOM 637 N N . ALA A 1 81 ? 15.045 6.787 -44.937 1.00 84.38 81 ALA A N 1
ATOM 638 C CA . ALA A 1 81 ? 14.798 6.861 -43.499 1.00 84.38 81 ALA A CA 1
ATOM 639 C C . ALA A 1 81 ? 15.069 5.509 -42.821 1.00 84.38 81 ALA A C 1
ATOM 641 O O . ALA A 1 81 ? 14.583 4.465 -43.265 1.00 84.38 81 ALA A O 1
ATOM 642 N N . GLY A 1 82 ? 15.884 5.548 -41.771 1.00 81.06 82 GLY A N 1
ATOM 643 C CA . GLY A 1 82 ? 16.175 4.424 -40.892 1.00 81.06 82 GLY A CA 1
ATOM 644 C C . GLY A 1 82 ? 15.340 4.441 -39.614 1.00 81.06 82 GLY A C 1
ATOM 645 O O . GLY A 1 82 ? 15.173 3.384 -39.018 1.00 81.06 82 GLY A O 1
ATOM 646 N N . ALA A 1 83 ? 14.796 5.590 -39.198 1.00 84.88 83 ALA A N 1
ATOM 647 C CA . ALA A 1 83 ? 13.954 5.682 -38.003 1.00 84.88 83 ALA A CA 1
ATOM 648 C C . ALA A 1 83 ? 12.785 4.671 -38.031 1.00 84.88 83 ALA A C 1
ATOM 650 O O . ALA A 1 83 ? 12.090 4.525 -39.037 1.00 84.88 83 ALA A O 1
ATOM 651 N N . GLY A 1 84 ? 12.587 3.948 -36.926 1.00 84.88 84 GLY A N 1
ATOM 652 C CA . GLY A 1 84 ? 11.607 2.863 -36.804 1.00 84.88 84 GLY A CA 1
ATOM 653 C C . GLY A 1 84 ? 12.062 1.512 -37.372 1.00 84.88 84 GLY A C 1
ATOM 654 O O . GLY A 1 84 ? 11.346 0.521 -37.227 1.00 84.88 84 GLY A O 1
ATOM 655 N N . PHE A 1 85 ? 13.246 1.425 -37.988 1.00 87.19 85 PHE A N 1
ATOM 656 C CA . PHE A 1 85 ? 13.797 0.153 -38.450 1.00 87.19 85 PHE A CA 1
ATOM 657 C C . PHE A 1 85 ? 14.105 -0.765 -37.263 1.00 87.19 85 PHE A C 1
ATOM 659 O O . PHE A 1 85 ? 14.901 -0.420 -36.387 1.00 87.19 85 PHE A O 1
ATOM 666 N N . HIS A 1 86 ? 13.472 -1.939 -37.252 1.00 87.62 86 HIS A N 1
ATOM 667 C CA . HIS A 1 86 ? 13.578 -2.912 -36.173 1.00 87.62 86 HIS A CA 1
ATOM 668 C C . HIS A 1 86 ? 14.572 -4.025 -36.519 1.00 87.62 86 HIS A C 1
ATOM 670 O O . HIS A 1 86 ? 14.451 -4.697 -37.544 1.00 87.62 86 HIS A O 1
ATOM 676 N N . ILE A 1 87 ? 15.528 -4.254 -35.624 1.00 86.12 87 ILE A N 1
ATOM 677 C CA . ILE A 1 87 ? 16.531 -5.310 -35.698 1.00 86.12 87 ILE A CA 1
ATOM 678 C C . ILE A 1 87 ? 16.145 -6.382 -34.669 1.00 86.12 87 ILE A C 1
ATOM 680 O O . ILE A 1 87 ? 16.360 -6.192 -33.469 1.00 86.12 87 ILE A O 1
ATOM 684 N N . PRO A 1 88 ? 15.537 -7.503 -35.091 1.00 83.81 88 PRO A N 1
ATOM 685 C CA . PRO A 1 88 ? 15.012 -8.493 -34.161 1.00 83.81 88 PRO A CA 1
ATOM 686 C C . PRO A 1 88 ? 16.134 -9.238 -33.429 1.00 83.81 88 PRO A C 1
ATOM 688 O O . PRO A 1 88 ? 17.187 -9.525 -33.998 1.00 83.81 88 PRO A O 1
ATOM 691 N N . ASN A 1 89 ? 15.873 -9.643 -32.184 1.00 81.56 89 ASN A N 1
ATOM 692 C CA . ASN A 1 89 ? 16.825 -10.397 -31.356 1.00 81.56 89 ASN A CA 1
ATOM 693 C C . ASN A 1 89 ? 17.325 -11.700 -32.006 1.00 81.56 89 ASN A C 1
ATOM 695 O O . ASN A 1 89 ? 18.440 -12.128 -31.737 1.00 81.56 89 ASN A O 1
ATOM 699 N N . SER A 1 90 ? 16.527 -12.342 -32.866 1.00 81.56 90 SER A N 1
ATOM 700 C CA . SER A 1 90 ? 16.940 -13.546 -33.604 1.00 81.56 90 SER A CA 1
ATOM 701 C C . SER A 1 90 ? 18.048 -13.279 -34.625 1.00 81.56 90 SER A C 1
ATOM 703 O O . SER A 1 90 ? 18.724 -14.211 -35.053 1.00 81.56 90 SER A O 1
ATOM 705 N N . PHE A 1 91 ? 18.212 -12.023 -35.039 1.00 79.69 91 PHE A N 1
ATOM 706 C CA . PHE A 1 91 ? 19.187 -11.613 -36.039 1.00 79.69 91 PHE A CA 1
ATOM 707 C C . PHE A 1 91 ? 20.551 -11.274 -35.433 1.00 79.69 91 PHE A C 1
ATOM 709 O O . PHE A 1 91 ? 21.554 -11.291 -36.144 1.00 79.69 91 PHE A O 1
ATOM 716 N N . ILE A 1 92 ? 20.605 -10.992 -34.127 1.00 76.50 92 ILE A N 1
ATOM 717 C CA . ILE A 1 92 ? 21.810 -10.511 -33.459 1.00 76.50 92 ILE A CA 1
ATOM 718 C C . ILE A 1 92 ? 22.282 -11.534 -32.410 1.00 76.50 92 ILE A C 1
ATOM 720 O O . ILE A 1 92 ? 21.504 -11.928 -31.540 1.00 76.50 92 ILE A O 1
ATOM 724 N N . PRO A 1 93 ? 23.554 -11.973 -32.435 1.00 81.44 93 PRO A N 1
ATOM 725 C CA . PRO A 1 93 ? 24.088 -12.867 -31.412 1.00 81.44 93 PRO A CA 1
ATOM 726 C C . PRO A 1 93 ? 24.021 -12.225 -30.019 1.00 81.44 93 PRO A C 1
ATOM 728 O O . PRO A 1 93 ? 24.610 -11.164 -29.803 1.00 81.44 93 PRO A O 1
ATOM 731 N N . LYS A 1 94 ? 23.363 -12.891 -29.059 1.00 76.38 94 LYS A N 1
ATOM 732 C CA . LYS A 1 94 ? 23.214 -12.392 -27.678 1.00 76.38 94 LYS A CA 1
ATOM 733 C C . LYS A 1 94 ? 24.558 -12.034 -27.034 1.00 76.38 94 LYS A C 1
ATOM 735 O O . LYS A 1 94 ? 24.674 -10.949 -26.475 1.00 76.38 94 LYS A O 1
ATOM 740 N N . GLU A 1 95 ? 25.593 -12.854 -27.231 1.00 75.06 95 GLU A N 1
ATOM 741 C CA . GLU A 1 95 ? 26.918 -12.584 -26.647 1.00 75.06 95 GLU A CA 1
ATOM 742 C C . GLU A 1 95 ? 27.574 -11.322 -27.198 1.00 75.06 95 GLU A C 1
ATOM 744 O O . GLU A 1 95 ? 28.300 -10.626 -26.488 1.00 75.06 95 GLU A O 1
ATOM 749 N N . ALA A 1 96 ? 27.298 -10.983 -28.458 1.00 73.00 96 ALA A N 1
ATOM 750 C CA . ALA A 1 96 ? 27.830 -9.766 -29.050 1.00 73.00 96 ALA A CA 1
ATOM 751 C C . ALA A 1 96 ? 27.207 -8.513 -28.412 1.00 73.00 96 ALA A C 1
ATOM 753 O O . ALA A 1 96 ? 27.925 -7.546 -28.175 1.00 73.00 96 ALA A O 1
ATOM 754 N N . ILE A 1 97 ? 25.908 -8.542 -28.097 1.00 73.44 97 ILE A N 1
ATOM 755 C CA . ILE A 1 97 ? 25.167 -7.400 -27.536 1.00 73.44 97 ILE A CA 1
ATOM 756 C C . ILE A 1 97 ? 25.326 -7.273 -26.031 1.00 73.44 97 ILE A C 1
ATOM 758 O O . ILE A 1 97 ? 25.554 -6.174 -25.545 1.00 73.44 97 ILE A O 1
ATOM 762 N N . TYR A 1 98 ? 25.140 -8.363 -25.293 1.00 72.56 98 TYR A N 1
ATOM 763 C CA . TYR A 1 98 ? 24.992 -8.292 -23.840 1.00 72.56 98 TYR A CA 1
ATOM 764 C C . TYR A 1 98 ? 26.318 -8.474 -23.100 1.00 72.56 98 TYR A C 1
ATOM 766 O O . TYR A 1 98 ? 26.416 -8.102 -21.938 1.00 72.56 98 TYR A O 1
ATOM 774 N N . HIS A 1 99 ? 27.354 -8.993 -23.770 1.00 73.50 99 HIS A N 1
ATOM 775 C CA . HIS A 1 99 ? 28.665 -9.201 -23.152 1.00 73.50 99 HIS A CA 1
ATOM 776 C C . HIS A 1 99 ? 29.790 -8.423 -23.830 1.00 73.50 99 HIS A C 1
ATOM 778 O O . HIS A 1 99 ? 30.680 -7.937 -23.142 1.00 73.50 99 HIS A O 1
ATOM 784 N N . ARG A 1 100 ? 29.770 -8.269 -25.159 1.00 77.56 100 ARG A N 1
ATOM 785 C CA . ARG A 1 100 ? 30.883 -7.635 -25.885 1.00 77.56 100 ARG A CA 1
ATOM 786 C C . ARG A 1 100 ? 30.696 -6.134 -26.109 1.00 77.56 100 ARG A C 1
ATOM 788 O O . ARG A 1 100 ? 31.615 -5.367 -25.846 1.00 77.56 100 ARG A O 1
ATOM 795 N N . LEU A 1 101 ? 29.521 -5.719 -26.579 1.00 79.12 101 LEU A N 1
ATOM 796 C CA . LEU A 1 101 ? 29.175 -4.312 -26.815 1.00 79.12 101 LEU A CA 1
ATOM 797 C C . LEU A 1 101 ? 29.284 -3.418 -25.562 1.00 79.12 101 LEU A C 1
ATOM 799 O O . LEU A 1 101 ? 29.823 -2.328 -25.705 1.00 79.12 101 LEU A O 1
ATOM 803 N N . PRO A 1 102 ? 28.889 -3.843 -24.345 1.00 81.88 102 PRO A N 1
ATOM 804 C CA . PRO A 1 102 ? 29.000 -3.001 -23.153 1.00 81.88 102 PRO A CA 1
ATOM 805 C C . PRO A 1 102 ? 30.450 -2.783 -22.696 1.00 81.88 102 PRO A C 1
ATOM 807 O O . PRO A 1 102 ? 30.725 -1.865 -21.932 1.00 81.88 102 PRO A O 1
ATOM 810 N N . GLN A 1 103 ? 31.382 -3.629 -23.151 1.00 83.50 103 GLN A N 1
ATOM 811 C CA . GLN A 1 103 ? 32.788 -3.608 -22.736 1.00 83.50 103 GLN A CA 1
ATOM 812 C C . GLN A 1 103 ? 33.688 -2.779 -23.661 1.00 83.50 103 GLN A C 1
ATOM 814 O O . GLN A 1 103 ? 34.854 -2.546 -23.337 1.00 83.50 103 GLN A O 1
ATOM 819 N N . VAL A 1 104 ? 33.184 -2.348 -24.819 1.00 85.00 104 VAL A N 1
ATOM 820 C CA . VAL A 1 104 ? 33.946 -1.523 -25.763 1.00 85.00 104 VAL A CA 1
ATOM 821 C C . VAL A 1 104 ? 33.550 -0.055 -25.654 1.00 85.00 104 VAL A C 1
ATOM 823 O O . VAL A 1 104 ? 32.420 0.272 -25.309 1.00 85.00 104 VAL A O 1
ATOM 826 N N . ARG A 1 105 ? 34.477 0.847 -25.989 1.00 86.56 105 ARG A N 1
ATOM 827 C CA . ARG A 1 105 ? 34.179 2.287 -26.047 1.00 86.56 105 ARG A CA 1
ATOM 828 C C . ARG A 1 105 ? 33.574 2.716 -27.378 1.00 86.56 105 ARG A C 1
ATOM 830 O O . ARG A 1 105 ? 32.714 3.587 -27.403 1.00 86.56 105 ARG A O 1
ATOM 837 N N . HIS A 1 106 ? 34.014 2.096 -28.470 1.00 93.00 106 HIS A N 1
ATOM 838 C CA . HIS A 1 106 ? 33.489 2.327 -29.808 1.00 93.00 106 HIS A CA 1
ATOM 839 C C . HIS A 1 106 ? 33.839 1.167 -30.754 1.00 93.00 106 HIS A C 1
ATOM 841 O O . HIS A 1 106 ? 34.694 0.329 -30.453 1.00 93.00 106 HIS A O 1
ATOM 847 N N . PHE A 1 107 ? 33.204 1.162 -31.923 1.00 90.69 107 PHE A N 1
ATOM 848 C CA . PHE A 1 107 ? 33.582 0.395 -33.106 1.00 90.69 107 PHE A CA 1
ATOM 849 C C . PHE A 1 107 ? 33.660 1.339 -34.303 1.00 90.69 107 PHE A C 1
ATOM 851 O O . PHE A 1 107 ? 32.653 1.941 -34.664 1.00 90.69 107 PHE A O 1
ATOM 858 N N . ALA A 1 108 ? 34.831 1.441 -34.926 1.00 93.38 108 ALA A N 1
ATOM 859 C CA . ALA A 1 108 ? 35.040 2.201 -36.153 1.00 93.38 108 ALA A CA 1
ATOM 860 C C . ALA A 1 108 ? 35.255 1.232 -37.320 1.00 93.38 108 ALA A C 1
ATOM 862 O O . ALA A 1 108 ? 36.086 0.326 -37.240 1.00 93.38 108 ALA A O 1
ATOM 863 N N . ILE A 1 109 ? 34.487 1.404 -38.390 1.00 93.88 109 ILE A N 1
ATOM 864 C CA . ILE A 1 109 ? 34.619 0.644 -39.628 1.00 93.88 109 ILE A CA 1
ATOM 865 C C . ILE A 1 109 ? 34.686 1.639 -40.780 1.00 93.88 109 ILE A C 1
ATOM 867 O O . ILE A 1 109 ? 33.684 2.274 -41.116 1.00 93.88 109 ILE A O 1
ATOM 871 N N . ASP A 1 110 ? 35.864 1.747 -41.388 1.00 93.81 110 ASP A N 1
ATOM 872 C CA . ASP A 1 110 ? 36.130 2.740 -42.433 1.00 93.81 110 ASP A CA 1
ATOM 873 C C . ASP A 1 110 ? 35.522 2.363 -43.791 1.00 93.81 110 ASP A C 1
ATOM 875 O O . ASP A 1 110 ? 35.152 3.236 -44.569 1.00 93.81 110 ASP A O 1
ATOM 879 N N . ASP A 1 111 ? 35.414 1.064 -44.096 1.00 94.00 111 ASP A N 1
ATOM 880 C CA . ASP A 1 111 ? 34.858 0.566 -45.360 1.00 94.00 111 ASP A CA 1
ATOM 881 C C . ASP A 1 111 ? 34.155 -0.785 -45.155 1.00 94.00 111 ASP A C 1
ATOM 883 O O . ASP A 1 111 ? 34.778 -1.851 -45.126 1.00 94.00 111 ASP A O 1
ATOM 887 N N . ILE A 1 112 ? 32.823 -0.746 -45.063 1.00 92.62 112 ILE A N 1
ATOM 888 C CA . ILE A 1 112 ? 31.956 -1.919 -44.870 1.00 92.62 112 ILE A CA 1
ATOM 889 C C . ILE A 1 112 ? 32.184 -2.987 -45.953 1.00 92.62 112 ILE A C 1
ATOM 891 O O . ILE A 1 112 ? 32.032 -4.181 -45.682 1.00 92.62 112 ILE A O 1
ATOM 895 N N . ALA A 1 113 ? 32.532 -2.591 -47.183 1.00 90.00 113 ALA A N 1
ATOM 896 C CA . ALA A 1 113 ? 32.718 -3.534 -48.281 1.00 90.00 113 ALA A CA 1
ATOM 897 C C . ALA A 1 113 ? 34.031 -4.320 -48.155 1.00 90.00 113 ALA A C 1
ATOM 899 O O . ALA A 1 113 ? 34.088 -5.474 -48.588 1.00 90.00 113 ALA A O 1
ATOM 900 N N . LYS A 1 114 ? 35.064 -3.715 -47.555 1.00 90.94 114 LYS A N 1
ATOM 901 C CA . LYS A 1 114 ? 36.404 -4.309 -47.411 1.00 90.94 114 LYS A CA 1
ATOM 902 C C . LYS A 1 114 ? 36.648 -4.958 -46.053 1.00 90.94 114 LYS A C 1
ATOM 904 O O . LYS A 1 114 ? 37.556 -5.777 -45.939 1.00 90.94 114 LYS A O 1
ATOM 909 N N . SER A 1 115 ? 35.867 -4.615 -45.035 1.00 90.38 115 SER A N 1
ATOM 910 C CA . SER A 1 115 ? 36.022 -5.183 -43.697 1.00 90.38 115 SER A CA 1
ATOM 911 C C . SER A 1 115 ? 35.440 -6.597 -43.578 1.00 90.38 115 SER A C 1
ATOM 913 O O . SER A 1 115 ? 34.395 -6.931 -44.149 1.00 90.38 115 SER A O 1
ATOM 915 N N . ASP A 1 116 ? 36.105 -7.432 -42.778 1.00 89.81 116 ASP A N 1
ATOM 916 C CA . ASP A 1 116 ? 35.571 -8.724 -42.353 1.00 89.81 116 ASP A CA 1
ATOM 917 C C . ASP A 1 116 ? 34.627 -8.523 -41.160 1.00 89.81 116 ASP A C 1
ATOM 919 O O . ASP A 1 116 ? 35.047 -8.360 -40.015 1.00 89.81 116 ASP A O 1
ATOM 923 N N . LEU A 1 117 ? 33.331 -8.430 -41.461 1.00 87.19 117 LEU A N 1
ATOM 924 C CA . LEU A 1 117 ? 32.281 -8.121 -40.495 1.00 87.19 117 LEU A CA 1
ATOM 925 C C . LEU A 1 117 ? 31.346 -9.313 -40.292 1.00 87.19 117 LEU A C 1
ATOM 927 O O . LEU A 1 117 ? 30.985 -9.971 -41.277 1.00 87.19 117 LEU A O 1
ATOM 931 N N . PRO A 1 118 ? 30.842 -9.523 -39.059 1.00 86.31 118 PRO A N 1
ATOM 932 C CA . PRO A 1 118 ? 29.767 -10.471 -38.813 1.00 86.31 118 PRO A CA 1
ATOM 933 C C . PRO A 1 118 ? 28.578 -10.224 -39.746 1.00 86.31 118 PRO A C 1
ATOM 935 O O . PRO A 1 118 ? 28.209 -9.077 -40.013 1.00 86.31 118 PRO A O 1
ATOM 938 N N . PHE A 1 119 ? 27.943 -11.307 -40.199 1.00 85.00 119 PHE A N 1
ATOM 939 C CA . PHE A 1 119 ? 26.842 -11.260 -41.168 1.00 85.00 119 PHE A CA 1
ATOM 940 C C . PHE A 1 119 ? 25.737 -10.261 -40.787 1.00 85.00 119 PHE A C 1
ATOM 942 O O . PHE A 1 119 ? 25.273 -9.495 -41.633 1.00 85.00 119 PHE A O 1
ATOM 949 N N . TRP A 1 120 ? 25.353 -10.222 -39.509 1.00 83.12 120 TRP A N 1
ATOM 950 C CA . TRP A 1 120 ? 24.301 -9.338 -39.008 1.00 83.12 120 TRP A CA 1
ATOM 951 C C . TRP A 1 120 ? 24.690 -7.851 -39.069 1.00 83.12 120 TRP A C 1
ATOM 953 O O . TRP A 1 120 ? 23.856 -7.024 -39.433 1.00 83.12 120 TRP A O 1
ATOM 963 N N . VAL A 1 121 ? 25.958 -7.507 -38.803 1.00 85.50 121 VAL A N 1
ATOM 964 C CA . VAL A 1 121 ? 26.475 -6.129 -38.911 1.00 85.50 121 VAL A CA 1
ATOM 965 C C . VAL A 1 121 ? 26.487 -5.696 -40.372 1.00 85.50 121 VAL A C 1
ATOM 967 O O . VAL A 1 121 ? 25.928 -4.654 -40.710 1.00 85.50 121 VAL A O 1
ATOM 970 N N . ARG A 1 122 ? 27.066 -6.529 -41.252 1.00 88.12 122 ARG A N 1
ATOM 971 C CA . ARG A 1 122 ? 27.147 -6.262 -42.696 1.00 88.12 122 ARG A CA 1
ATOM 972 C C . ARG A 1 122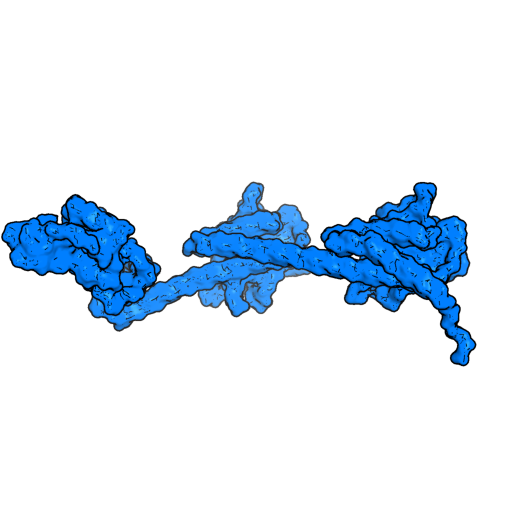 ? 25.759 -6.050 -43.297 1.00 88.12 122 ARG A C 1
ATOM 974 O O . ARG A 1 122 ? 25.541 -5.067 -43.997 1.00 88.12 122 ARG A O 1
ATOM 981 N N . THR A 1 123 ? 24.822 -6.945 -42.989 1.00 85.50 123 THR A N 1
ATOM 982 C CA . THR A 1 123 ? 23.450 -6.874 -43.505 1.00 85.50 123 THR A CA 1
ATOM 983 C C . THR A 1 123 ? 22.726 -5.632 -42.994 1.00 85.50 123 THR A C 1
ATOM 985 O O . THR A 1 123 ? 22.096 -4.934 -43.781 1.00 85.50 123 THR A O 1
ATOM 988 N N . THR A 1 124 ? 22.856 -5.309 -41.702 1.00 82.94 124 THR A N 1
ATOM 989 C CA . THR A 1 124 ? 22.240 -4.102 -41.127 1.00 82.94 124 THR A CA 1
ATOM 990 C C . THR A 1 124 ? 22.759 -2.847 -41.822 1.00 82.94 124 THR A C 1
ATOM 992 O O . THR A 1 124 ? 21.953 -2.054 -42.298 1.00 82.94 124 THR A O 1
ATOM 995 N N . CYS A 1 125 ? 24.082 -2.710 -41.975 1.00 86.25 125 CYS A N 1
ATOM 996 C CA . CYS A 1 125 ? 24.699 -1.569 -42.657 1.00 86.25 125 CYS A CA 1
ATOM 997 C C . CYS A 1 125 ? 24.242 -1.457 -44.120 1.00 86.25 125 CYS A C 1
ATOM 999 O O . CYS A 1 125 ? 23.908 -0.371 -44.581 1.00 86.25 125 CYS A O 1
ATOM 1001 N N . GLN A 1 126 ? 24.150 -2.576 -44.845 1.00 84.88 126 GLN A N 1
ATOM 1002 C CA . GLN A 1 126 ? 23.670 -2.588 -46.231 1.00 84.88 126 GLN A CA 1
ATOM 1003 C C . GLN A 1 126 ? 22.203 -2.157 -46.361 1.00 84.88 126 GLN A C 1
ATOM 1005 O O . GLN A 1 126 ? 21.863 -1.438 -47.298 1.00 84.88 126 GLN A O 1
ATOM 1010 N N . LEU A 1 127 ? 21.334 -2.560 -45.429 1.00 82.94 127 LEU A N 1
ATOM 1011 C CA . LEU A 1 127 ? 19.902 -2.231 -45.468 1.00 82.94 127 LEU A CA 1
ATOM 1012 C C . LEU A 1 127 ? 19.617 -0.733 -45.299 1.00 82.94 127 LEU A C 1
ATOM 1014 O O . LEU A 1 127 ? 18.628 -0.237 -45.852 1.00 82.94 127 LEU A O 1
ATOM 1018 N N . ILE A 1 128 ? 20.483 -0.028 -44.567 1.00 80.12 128 ILE A N 1
ATOM 1019 C CA . ILE A 1 128 ? 20.416 1.427 -44.361 1.00 80.12 128 ILE A CA 1
ATOM 1020 C C . ILE A 1 128 ? 21.388 2.212 -45.263 1.00 80.12 128 ILE A C 1
ATOM 1022 O O . ILE A 1 128 ? 21.436 3.436 -45.184 1.00 80.12 128 ILE A O 1
ATOM 1026 N N . GLY A 1 129 ? 22.110 1.531 -46.163 1.00 85.56 129 GLY A N 1
ATOM 1027 C CA . GLY A 1 129 ? 22.979 2.152 -47.170 1.00 85.56 129 GLY A CA 1
ATOM 1028 C C . GLY A 1 129 ? 24.339 2.637 -46.656 1.00 85.56 129 GLY A C 1
ATOM 1029 O O . GLY A 1 129 ? 24.981 3.446 -47.3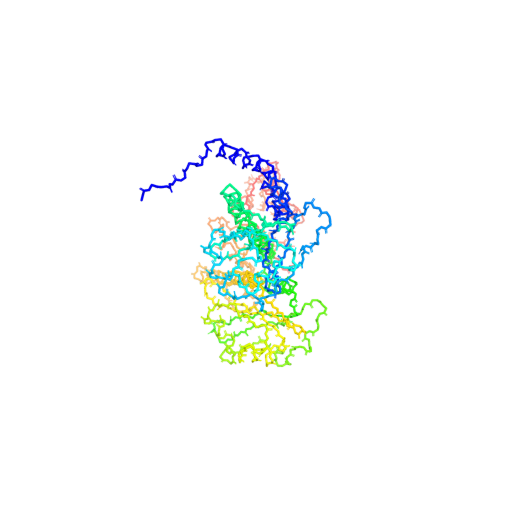16 1.00 85.56 129 GLY A O 1
ATOM 1030 N N . THR A 1 130 ? 24.792 2.159 -45.500 1.00 90.88 130 THR A N 1
ATOM 1031 C CA . THR A 1 130 ? 26.031 2.602 -44.854 1.00 90.88 130 THR A CA 1
ATOM 1032 C C . THR A 1 130 ? 27.281 2.028 -45.531 1.00 90.88 130 THR A C 1
ATOM 1034 O O . THR A 1 130 ? 27.396 0.818 -45.748 1.00 90.88 130 THR A O 1
ATOM 1037 N N . ARG A 1 131 ? 28.244 2.906 -45.834 1.00 93.44 131 ARG A N 1
ATOM 1038 C CA . ARG A 1 131 ? 29.565 2.611 -46.418 1.00 93.44 131 ARG A CA 1
ATOM 1039 C C . ARG A 1 131 ? 30.682 2.609 -45.384 1.00 93.44 131 ARG A C 1
ATOM 1041 O O . ARG A 1 131 ? 31.590 1.792 -45.510 1.00 93.44 131 ARG A O 1
ATOM 1048 N N . SER A 1 132 ? 30.584 3.452 -44.364 1.00 95.12 132 SER A N 1
ATOM 1049 C CA . SER A 1 132 ? 31.447 3.453 -43.182 1.00 95.12 132 SER A CA 1
ATOM 1050 C C . SER A 1 132 ? 30.618 3.794 -41.949 1.00 95.12 132 SER A C 1
ATOM 1052 O O . SER A 1 132 ? 29.631 4.528 -42.044 1.00 95.12 132 SER A O 1
ATOM 1054 N N . VAL A 1 133 ? 30.979 3.234 -40.795 1.00 94.44 133 VAL A N 1
ATOM 1055 C CA . VAL A 1 133 ? 30.226 3.440 -39.554 1.00 94.44 133 VAL A CA 1
ATOM 1056 C C . VAL A 1 133 ? 31.145 3.594 -38.356 1.00 94.44 133 VAL A C 1
ATOM 1058 O O . VAL A 1 133 ? 32.108 2.844 -38.205 1.00 94.44 133 VAL A O 1
ATOM 1061 N N . LEU A 1 134 ? 30.808 4.533 -37.483 1.00 94.62 134 LEU A N 1
ATOM 1062 C CA . LEU A 1 134 ? 31.392 4.678 -36.160 1.00 94.62 134 LEU A CA 1
ATOM 1063 C C . LEU A 1 134 ? 30.276 4.567 -35.126 1.00 94.62 134 LEU A C 1
ATOM 1065 O O . LEU A 1 134 ? 29.326 5.344 -35.138 1.00 94.62 134 LEU A O 1
ATOM 1069 N N . VAL A 1 135 ? 30.379 3.576 -34.248 1.00 92.75 135 VAL A N 1
ATOM 1070 C CA . VAL A 1 135 ? 29.358 3.257 -33.248 1.00 92.75 135 VAL A CA 1
ATOM 1071 C C . VAL A 1 135 ? 29.943 3.398 -31.853 1.00 92.75 135 VAL A C 1
ATOM 1073 O O . VAL A 1 135 ? 30.980 2.803 -31.578 1.00 92.75 135 VAL A O 1
ATOM 1076 N N . ALA A 1 136 ? 29.262 4.109 -30.959 1.00 93.75 136 ALA A N 1
ATOM 1077 C CA . ALA A 1 136 ? 29.599 4.173 -29.539 1.00 93.75 136 ALA A CA 1
ATOM 1078 C C . ALA A 1 136 ? 28.403 3.715 -28.683 1.00 93.75 136 ALA A C 1
ATOM 1080 O O . ALA A 1 136 ? 27.307 4.271 -28.819 1.00 93.75 136 ALA A O 1
ATOM 1081 N N . PRO A 1 137 ? 28.569 2.696 -27.821 1.00 93.69 137 PRO A N 1
ATOM 1082 C CA . PRO A 1 137 ? 27.530 2.269 -26.898 1.00 93.69 137 PRO A CA 1
ATOM 1083 C C . PRO A 1 137 ? 27.408 3.234 -25.719 1.00 93.69 137 PRO A C 1
ATOM 1085 O O . PRO A 1 137 ? 28.406 3.698 -25.171 1.00 93.69 137 PRO A O 1
ATOM 1088 N N . PHE A 1 138 ? 26.176 3.487 -25.287 1.00 91.31 138 PHE A N 1
ATOM 1089 C CA . PHE A 1 138 ? 25.899 4.112 -23.998 1.00 91.31 138 PHE A CA 1
ATOM 1090 C C . PHE A 1 138 ? 25.335 3.052 -23.047 1.00 91.31 138 PHE A C 1
ATOM 1092 O O . PHE A 1 138 ? 24.422 2.293 -23.377 1.00 91.31 138 PHE A O 1
ATOM 1099 N N . VAL A 1 139 ? 25.974 2.940 -21.885 1.00 88.88 139 VAL A N 1
ATOM 1100 C CA . VAL A 1 139 ? 25.905 1.799 -20.965 1.00 88.88 139 VAL A CA 1
ATOM 1101 C C . VAL A 1 139 ? 25.695 2.328 -19.552 1.00 88.88 139 VAL A C 1
ATOM 1103 O O . VAL A 1 139 ? 26.314 3.319 -19.157 1.00 88.88 139 VAL A O 1
ATOM 1106 N N . ALA A 1 140 ? 24.865 1.645 -18.770 1.00 84.62 140 ALA A N 1
ATOM 1107 C CA . ALA A 1 140 ? 24.703 1.902 -17.345 1.00 84.62 140 ALA A CA 1
ATOM 1108 C C . ALA A 1 140 ? 24.783 0.591 -16.566 1.00 84.62 140 ALA A C 1
ATOM 1110 O O . ALA A 1 140 ? 24.073 -0.352 -16.887 1.00 84.62 140 ALA A O 1
ATOM 1111 N N . ARG A 1 141 ? 25.633 0.534 -15.530 1.00 80.94 141 ARG A N 1
ATOM 1112 C CA . ARG A 1 141 ? 25.823 -0.668 -14.686 1.00 80.94 141 ARG A CA 1
ATOM 1113 C C . ARG A 1 141 ? 26.035 -1.951 -15.513 1.00 80.94 141 ARG A C 1
ATOM 1115 O O . ARG A 1 141 ? 25.402 -2.966 -15.250 1.00 80.94 141 ARG A O 1
ATOM 1122 N N . ASP A 1 142 ? 26.897 -1.865 -16.528 1.00 80.06 142 ASP A N 1
ATOM 1123 C CA . ASP A 1 142 ? 27.218 -2.942 -17.482 1.00 80.06 142 ASP A CA 1
ATOM 1124 C C . ASP A 1 142 ? 26.058 -3.399 -18.394 1.00 80.06 142 ASP A C 1
ATOM 1126 O O . ASP A 1 142 ? 26.213 -4.339 -19.173 1.00 80.06 142 ASP A O 1
ATOM 1130 N N . GLU A 1 143 ? 24.919 -2.701 -18.371 1.00 85.56 143 GLU A N 1
ATOM 1131 C CA . GLU A 1 143 ? 23.784 -2.928 -19.265 1.00 85.56 143 GLU A CA 1
ATOM 1132 C C . GLU A 1 143 ? 23.801 -1.948 -20.447 1.00 85.56 143 GLU A C 1
ATOM 1134 O O . GLU A 1 143 ? 23.939 -0.732 -20.278 1.00 85.56 143 GLU A O 1
ATOM 1139 N N . LEU A 1 144 ? 23.650 -2.476 -21.666 1.00 88.06 144 LEU A N 1
ATOM 1140 C CA . LEU A 1 144 ? 23.557 -1.667 -22.880 1.00 88.06 144 LEU A CA 1
ATOM 1141 C C . LEU A 1 144 ? 22.207 -0.946 -22.933 1.00 88.06 144 LEU A C 1
ATOM 1143 O O . LEU A 1 144 ? 21.177 -1.566 -23.192 1.00 88.06 144 LEU A O 1
ATOM 1147 N N . LEU A 1 145 ? 22.228 0.375 -22.773 1.00 89.06 145 LEU A N 1
ATOM 1148 C CA . LEU A 1 145 ? 21.038 1.214 -22.913 1.00 89.06 145 LEU A CA 1
ATOM 1149 C C . LEU A 1 145 ? 20.746 1.558 -24.383 1.00 89.06 145 LEU A C 1
ATOM 1151 O O . LEU A 1 145 ? 19.607 1.854 -24.745 1.00 89.06 145 LEU A O 1
ATOM 1155 N N . GLY A 1 146 ? 21.768 1.497 -25.237 1.00 90.88 146 GLY A N 1
ATOM 1156 C CA . GLY A 1 146 ? 21.665 1.684 -26.679 1.00 90.88 146 GLY A CA 1
ATOM 1157 C C . GLY A 1 146 ? 23.004 2.056 -27.310 1.00 90.88 146 GLY A C 1
ATOM 1158 O O . GLY A 1 146 ? 24.055 1.983 -26.671 1.00 90.88 146 GLY A O 1
ATOM 1159 N N . VAL A 1 147 ? 22.978 2.432 -28.588 1.00 92.00 147 VAL A N 1
ATOM 1160 C CA . VAL A 1 147 ? 24.171 2.848 -29.336 1.00 92.00 147 VAL A CA 1
ATOM 1161 C C . VAL A 1 147 ? 23.917 4.118 -30.145 1.00 92.00 147 VAL A C 1
ATOM 1163 O O . VAL A 1 147 ? 22.841 4.293 -30.720 1.00 92.00 147 VAL A O 1
ATOM 1166 N N . ILE A 1 148 ? 24.919 4.994 -30.209 1.00 93.56 148 ILE A N 1
ATOM 1167 C CA . ILE A 1 148 ? 24.984 6.109 -31.160 1.00 93.56 148 ILE A CA 1
ATOM 1168 C C . ILE A 1 148 ? 25.798 5.635 -32.359 1.00 93.56 148 ILE A C 1
ATOM 1170 O O . ILE A 1 148 ? 26.874 5.072 -32.183 1.00 93.56 148 ILE A O 1
ATOM 1174 N N . GLY A 1 149 ? 25.287 5.842 -33.568 1.00 93.44 149 GLY A N 1
ATOM 1175 C CA . GLY A 1 149 ? 25.948 5.476 -34.817 1.00 93.44 149 GLY A CA 1
ATOM 1176 C C . GLY A 1 149 ? 26.086 6.677 -35.741 1.00 93.44 149 GLY A C 1
ATOM 1177 O O . GLY A 1 149 ? 25.096 7.341 -36.029 1.00 93.44 149 GLY A O 1
ATOM 1178 N N . LEU A 1 150 ? 27.294 6.927 -36.225 1.00 94.88 150 LEU A N 1
ATOM 1179 C CA . LEU A 1 150 ? 27.609 7.885 -37.278 1.00 94.88 150 LEU A CA 1
ATOM 1180 C C . LEU A 1 150 ? 27.880 7.114 -38.565 1.00 94.88 150 LEU A C 1
ATOM 1182 O O . LEU A 1 150 ? 28.581 6.104 -38.536 1.00 94.88 150 LEU A O 1
ATOM 1186 N N . HIS A 1 151 ? 27.324 7.574 -39.681 1.00 94.19 151 HIS A N 1
ATOM 1187 C CA . HIS A 1 151 ? 27.362 6.845 -40.944 1.00 94.19 151 HIS A CA 1
ATOM 1188 C C . HIS A 1 151 ? 27.710 7.782 -42.094 1.00 94.19 151 HIS A C 1
ATOM 1190 O O . HIS A 1 151 ? 27.095 8.841 -42.230 1.00 94.19 151 HIS A O 1
ATOM 1196 N N . TYR A 1 152 ? 28.602 7.324 -42.968 1.00 94.19 152 TYR A N 1
ATOM 1197 C CA . TYR A 1 152 ? 28.668 7.802 -44.347 1.00 94.19 152 TYR A CA 1
ATOM 1198 C C . TYR A 1 152 ? 28.065 6.752 -45.276 1.00 94.19 152 TYR A C 1
ATOM 1200 O O . TYR A 1 152 ? 28.202 5.545 -45.063 1.00 94.19 152 TYR A O 1
ATOM 1208 N N . THR A 1 153 ? 27.361 7.214 -46.297 1.00 89.50 153 THR A N 1
ATOM 1209 C CA . THR A 1 153 ? 26.493 6.431 -47.185 1.00 89.50 153 THR A CA 1
ATOM 1210 C C . THR A 1 153 ? 26.897 6.547 -48.652 1.00 89.50 153 THR A C 1
ATOM 1212 O O . THR A 1 153 ? 26.683 5.611 -49.426 1.00 89.50 153 THR A O 1
ATOM 1215 N N . GLU A 1 154 ? 27.553 7.643 -49.037 1.00 86.25 154 GLU A N 1
ATOM 1216 C CA . GLU A 1 154 ? 28.036 7.830 -50.406 1.00 86.25 154 GLU A CA 1
ATOM 1217 C C . GLU A 1 154 ? 29.415 7.201 -50.624 1.00 86.25 154 GLU A C 1
ATOM 1219 O O . GLU A 1 154 ? 29.597 6.389 -51.538 1.00 86.25 154 GLU A O 1
ATOM 1224 N N . GLN A 1 155 ? 30.380 7.533 -49.763 1.00 88.50 155 GLN A N 1
ATOM 1225 C CA . GLN A 1 155 ? 31.764 7.067 -49.858 1.00 88.50 155 GLN A CA 1
ATOM 1226 C C . GLN A 1 155 ? 32.271 6.540 -48.507 1.00 88.50 155 GLN A C 1
ATOM 1228 O O . GLN A 1 155 ? 31.809 6.997 -47.462 1.00 88.50 155 GLN A O 1
ATOM 1233 N N . PRO A 1 156 ? 33.203 5.565 -48.502 1.00 91.50 156 PRO A N 1
ATOM 1234 C CA . PRO A 1 156 ? 33.921 5.177 -47.291 1.00 91.50 156 PRO A CA 1
ATOM 1235 C C . PRO A 1 156 ? 34.657 6.375 -46.672 1.00 91.50 156 PRO A C 1
ATOM 1237 O O . PRO A 1 156 ? 35.213 7.198 -47.399 1.00 91.50 156 PRO A O 1
ATOM 1240 N N . HIS A 1 157 ? 34.698 6.439 -45.342 1.00 93.94 157 HIS A N 1
ATOM 1241 C CA . HIS A 1 157 ? 35.335 7.517 -44.574 1.00 93.94 157 HIS A CA 1
ATOM 1242 C C . HIS A 1 157 ? 36.276 6.925 -43.533 1.00 93.94 157 HIS A C 1
ATOM 1244 O O . HIS A 1 157 ? 35.923 5.933 -42.899 1.00 93.94 157 HIS A O 1
ATOM 1250 N N . HIS A 1 158 ? 37.445 7.536 -43.355 1.00 94.25 158 HIS A N 1
ATOM 1251 C CA . HIS A 1 158 ? 38.404 7.139 -42.328 1.00 94.25 158 HIS A CA 1
ATOM 1252 C C . HIS A 1 158 ? 38.171 7.956 -41.057 1.00 94.25 158 HIS A C 1
ATOM 1254 O O . HIS A 1 158 ? 38.348 9.175 -41.068 1.00 94.25 158 HIS A O 1
ATOM 1260 N N . TRP A 1 159 ? 37.791 7.284 -39.970 1.00 93.44 159 TRP A N 1
ATOM 1261 C CA . TRP A 1 159 ? 37.406 7.957 -38.730 1.00 93.44 159 TRP A CA 1
ATOM 1262 C C . TRP A 1 159 ? 38.610 8.544 -37.992 1.00 93.44 159 TRP A C 1
ATOM 1264 O O . TRP A 1 159 ? 39.542 7.841 -37.601 1.00 93.44 159 TRP A O 1
ATOM 1274 N N . THR A 1 160 ? 38.568 9.850 -37.758 1.00 91.31 160 THR A N 1
ATOM 1275 C CA . THR A 1 160 ? 39.606 10.581 -37.034 1.00 91.31 160 THR A CA 1
ATOM 1276 C C . THR A 1 160 ? 39.498 10.373 -35.523 1.00 91.31 160 THR A C 1
ATOM 1278 O O . THR A 1 160 ? 38.427 10.121 -34.968 1.00 91.31 160 THR A O 1
ATOM 1281 N N . GLU A 1 161 ? 40.613 10.560 -34.811 1.00 86.88 161 GLU A N 1
ATOM 1282 C CA . GLU A 1 161 ? 40.630 10.465 -33.344 1.00 86.88 161 GLU A CA 1
ATOM 1283 C C . GLU A 1 161 ? 39.701 11.503 -32.678 1.00 86.88 161 GLU A C 1
ATOM 1285 O O . GLU A 1 161 ? 39.153 11.242 -31.607 1.00 86.88 161 GLU A O 1
ATOM 1290 N N . SER A 1 162 ? 39.492 12.660 -33.318 1.00 83.31 162 SER A N 1
ATOM 1291 C CA . SER A 1 162 ? 38.565 13.696 -32.844 1.00 83.31 162 SER A CA 1
ATOM 1292 C C . SER A 1 162 ? 37.107 13.231 -32.931 1.00 83.31 162 SER A C 1
ATOM 1294 O O . SER A 1 162 ? 36.383 13.301 -31.938 1.00 83.31 162 SER A O 1
ATOM 1296 N N . GLU A 1 163 ? 36.692 12.669 -34.074 1.00 88.06 163 GLU A N 1
ATOM 1297 C CA . GLU A 1 163 ? 35.338 12.125 -34.271 1.00 88.06 163 GLU A CA 1
ATOM 1298 C C . GLU A 1 163 ? 35.042 10.982 -33.292 1.00 88.06 163 GLU A C 1
ATOM 1300 O O . GLU A 1 163 ? 33.983 10.958 -32.661 1.00 88.06 163 GLU A O 1
ATOM 1305 N N . ILE A 1 164 ? 36.008 10.073 -33.106 1.00 91.00 164 ILE A N 1
ATOM 1306 C CA . ILE A 1 164 ? 35.911 8.964 -32.148 1.00 91.00 164 ILE A CA 1
ATOM 1307 C C . ILE A 1 164 ? 35.721 9.494 -30.723 1.00 91.00 164 ILE A C 1
ATOM 1309 O O . ILE A 1 164 ? 34.777 9.103 -30.037 1.00 91.00 164 ILE A O 1
A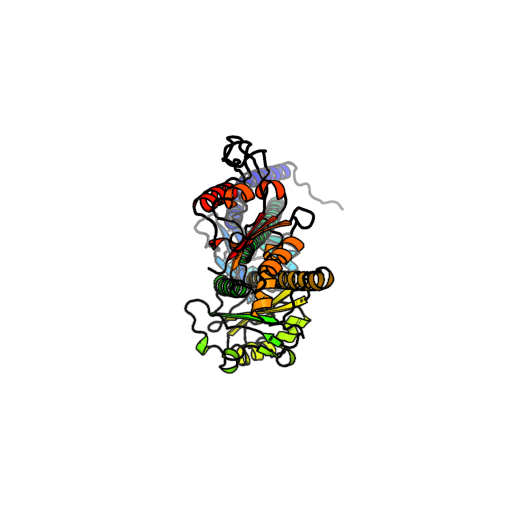TOM 1313 N N . LYS A 1 165 ? 36.572 10.421 -30.271 1.00 87.19 165 LYS A N 1
ATOM 1314 C CA . LYS A 1 165 ? 36.456 10.990 -28.918 1.00 87.19 165 LYS A CA 1
ATOM 1315 C C . LYS A 1 165 ? 35.150 11.752 -28.716 1.00 87.19 165 LYS A C 1
ATOM 1317 O O . LYS A 1 165 ? 34.593 11.723 -27.619 1.00 87.19 165 LYS A O 1
ATOM 1322 N N . MET A 1 166 ? 34.653 12.424 -29.753 1.00 83.06 166 MET A N 1
ATOM 1323 C CA . MET A 1 166 ? 33.413 13.189 -29.681 1.00 83.06 166 MET A CA 1
ATOM 1324 C C . MET A 1 166 ? 32.192 12.282 -29.504 1.00 83.06 166 MET A C 1
ATOM 1326 O O . MET A 1 166 ? 31.367 12.536 -28.622 1.00 83.06 166 MET A O 1
ATOM 1330 N N . VAL A 1 167 ? 32.099 11.198 -30.281 1.00 88.38 167 VAL A N 1
ATOM 1331 C CA . VAL A 1 167 ? 30.989 10.244 -30.151 1.00 88.38 167 VAL A CA 1
ATOM 1332 C C . VAL A 1 167 ? 31.066 9.448 -28.843 1.00 88.38 167 VAL A C 1
ATOM 1334 O O . VAL A 1 167 ? 30.034 9.229 -28.214 1.00 88.38 167 VAL A O 1
ATOM 1337 N N . GLU A 1 168 ? 32.270 9.080 -28.379 1.00 90.31 168 GLU A N 1
ATOM 1338 C CA . GLU A 1 168 ? 32.471 8.421 -27.079 1.00 90.31 168 GLU A CA 1
ATOM 1339 C C . GLU A 1 168 ? 31.984 9.306 -25.926 1.00 90.31 168 GLU A C 1
ATOM 1341 O O . GLU A 1 168 ? 31.267 8.850 -25.032 1.00 90.31 168 GLU A O 1
ATOM 1346 N N . TRP A 1 169 ? 32.354 10.590 -25.945 1.00 85.81 169 TRP A N 1
ATOM 1347 C CA . TRP A 1 169 ? 31.936 11.539 -24.917 1.00 85.81 169 TRP A CA 1
ATOM 1348 C C . TRP A 1 169 ? 30.414 11.739 -24.916 1.00 85.81 169 TRP A C 1
ATOM 1350 O O . TRP A 1 169 ? 29.804 11.766 -23.846 1.00 85.81 169 TRP A O 1
ATOM 1360 N N . LEU A 1 170 ? 29.779 11.808 -26.089 1.00 83.31 170 LEU A N 1
ATOM 1361 C CA . LEU A 1 170 ? 28.322 11.933 -26.185 1.00 83.31 170 LEU A CA 1
ATOM 1362 C C . LEU A 1 170 ? 27.578 10.674 -25.769 1.00 83.31 170 LEU A C 1
ATOM 1364 O O . LEU A 1 170 ? 26.559 10.780 -25.090 1.00 83.31 170 LEU A O 1
ATOM 1368 N N . ALA A 1 171 ? 28.105 9.495 -26.093 1.00 88.75 171 ALA A N 1
ATOM 1369 C CA . ALA A 1 171 ? 27.581 8.247 -25.559 1.00 88.75 171 ALA A CA 1
ATOM 1370 C C . ALA A 1 171 ? 27.642 8.254 -24.021 1.00 88.75 171 ALA A C 1
ATOM 1372 O O . ALA A 1 171 ? 26.657 7.927 -23.364 1.00 88.75 171 ALA A O 1
ATOM 1373 N N . ALA A 1 172 ? 28.733 8.743 -23.420 1.00 85.88 172 ALA A N 1
ATOM 1374 C CA . ALA A 1 172 ? 28.807 8.898 -21.967 1.00 85.88 172 ALA A CA 1
ATOM 1375 C C . ALA A 1 172 ? 27.757 9.885 -21.411 1.00 85.88 172 ALA A C 1
ATOM 1377 O O . ALA A 1 172 ? 27.163 9.609 -20.368 1.00 85.88 172 ALA A O 1
ATOM 1378 N N . GLN A 1 173 ? 27.479 11.002 -22.095 1.00 82.06 173 GLN A N 1
ATOM 1379 C CA . GLN A 1 173 ? 26.408 11.925 -21.687 1.00 82.06 173 GLN A CA 1
ATOM 1380 C C . GLN A 1 173 ? 25.015 11.295 -21.815 1.00 82.06 173 GLN A C 1
ATOM 1382 O O . GLN A 1 173 ? 24.196 11.438 -20.908 1.00 82.06 173 GLN A O 1
ATOM 1387 N N . ALA A 1 174 ? 24.760 10.543 -22.888 1.00 83.44 174 ALA A N 1
ATOM 1388 C CA . ALA A 1 174 ? 23.515 9.801 -23.067 1.00 83.44 174 ALA A CA 1
ATOM 1389 C C . ALA A 1 174 ? 23.307 8.755 -21.961 1.00 83.44 174 ALA A C 1
ATOM 1391 O O . ALA A 1 174 ? 22.207 8.658 -21.416 1.00 83.44 174 ALA A O 1
ATOM 1392 N N . SER A 1 175 ? 24.369 8.052 -21.543 1.00 86.50 175 SER A N 1
ATOM 1393 C CA . SER A 1 175 ? 24.325 7.136 -20.393 1.00 86.50 175 SER A CA 1
ATOM 1394 C C . SER A 1 175 ? 23.873 7.835 -19.109 1.00 86.50 175 SER A C 1
ATOM 1396 O O . SER A 1 175 ? 23.114 7.257 -18.330 1.00 86.50 175 SER A O 1
ATOM 1398 N N . ILE A 1 176 ? 24.353 9.058 -18.856 1.00 82.31 176 ILE A N 1
ATOM 1399 C CA . ILE A 1 176 ? 24.001 9.837 -17.659 1.00 82.31 176 ILE A CA 1
ATOM 1400 C C . ILE A 1 176 ? 22.545 10.306 -17.740 1.00 82.31 176 ILE A C 1
ATOM 1402 O O . ILE A 1 176 ? 21.792 10.116 -16.784 1.00 82.31 176 ILE A O 1
ATOM 1406 N N . ALA A 1 177 ? 22.138 10.875 -18.877 1.00 78.25 177 ALA A N 1
ATOM 1407 C CA . ALA A 1 177 ? 20.778 11.367 -19.087 1.00 78.25 177 ALA A CA 1
ATOM 1408 C C . ALA A 1 177 ? 19.740 10.246 -18.916 1.00 78.25 177 ALA A C 1
ATOM 1410 O O . ALA A 1 177 ? 18.774 10.408 -18.175 1.00 78.25 177 ALA A O 1
ATOM 1411 N N . MET A 1 178 ? 19.980 9.073 -19.509 1.00 78.81 178 MET A N 1
ATOM 1412 C CA . MET A 1 178 ? 19.073 7.929 -19.381 1.00 78.81 178 MET A CA 1
ATOM 1413 C C . MET A 1 178 ? 18.976 7.392 -17.954 1.00 78.81 178 MET A C 1
ATOM 1415 O O . MET A 1 178 ? 17.875 7.092 -17.494 1.00 78.81 178 MET A O 1
ATOM 1419 N N . GLN A 1 179 ? 20.096 7.311 -17.229 1.00 79.94 179 GLN A N 1
ATOM 1420 C CA . GLN A 1 179 ? 20.078 6.932 -15.813 1.00 79.94 179 GLN A CA 1
ATOM 1421 C C . GLN A 1 179 ? 19.268 7.920 -14.974 1.00 79.94 179 GLN A C 1
ATOM 1423 O O . GLN A 1 179 ? 18.498 7.500 -14.111 1.00 79.94 179 GLN A O 1
ATOM 1428 N N . TYR A 1 180 ? 19.412 9.223 -15.234 1.00 80.25 180 TYR A N 1
ATOM 1429 C CA . TYR A 1 180 ? 18.631 10.241 -14.541 1.00 80.25 180 TYR A CA 1
ATOM 1430 C C . TYR A 1 180 ? 17.136 10.100 -14.841 1.00 80.25 180 TYR A C 1
ATOM 1432 O O . TYR A 1 180 ? 16.338 10.090 -13.909 1.00 80.25 180 TYR A O 1
ATOM 1440 N N . THR A 1 181 ? 16.745 9.939 -16.109 1.00 74.31 181 THR A N 1
ATOM 1441 C CA . THR A 1 181 ? 15.336 9.751 -16.490 1.00 74.31 181 THR A CA 1
ATOM 1442 C C . THR A 1 181 ? 14.737 8.496 -15.852 1.00 74.31 181 THR A C 1
ATOM 1444 O O . THR A 1 181 ? 13.619 8.547 -15.337 1.00 74.31 181 THR A O 1
ATOM 1447 N N . GLN A 1 182 ? 15.474 7.380 -15.828 1.00 75.56 182 GLN A N 1
ATOM 1448 C CA . GLN A 1 182 ? 15.016 6.155 -15.172 1.00 75.56 182 GLN A CA 1
ATOM 1449 C C . GLN A 1 182 ? 14.826 6.364 -13.665 1.00 75.56 182 GLN A C 1
ATOM 1451 O O . GLN A 1 182 ? 13.762 6.046 -13.134 1.00 75.56 182 GLN A O 1
ATOM 1456 N N . LEU A 1 183 ? 15.816 6.961 -12.993 1.00 79.94 183 LEU A N 1
ATOM 1457 C CA . LEU A 1 183 ? 15.746 7.266 -11.565 1.00 79.94 183 LEU A CA 1
ATOM 1458 C C . LEU A 1 183 ? 14.595 8.227 -11.242 1.00 79.94 183 LEU A C 1
ATOM 1460 O O . LEU A 1 183 ? 13.888 8.037 -10.254 1.00 79.94 183 LEU A O 1
ATOM 1464 N N . TYR A 1 184 ? 14.388 9.251 -12.071 1.00 76.25 184 TYR A N 1
ATOM 1465 C CA . TYR A 1 184 ? 13.299 10.208 -11.908 1.00 76.25 184 TYR A CA 1
ATOM 1466 C C . TYR A 1 184 ? 11.937 9.524 -12.049 1.00 76.25 184 TYR A C 1
ATOM 1468 O O . TYR A 1 184 ? 11.081 9.705 -11.189 1.00 76.25 184 TYR A O 1
ATOM 1476 N N . SER A 1 185 ? 11.752 8.677 -13.068 1.00 73.38 185 SER A N 1
ATOM 1477 C CA . SER A 1 185 ? 10.513 7.911 -13.255 1.00 73.38 185 SER A CA 1
ATOM 1478 C C . SER A 1 185 ? 10.244 6.944 -12.096 1.00 73.38 185 SER A C 1
ATOM 1480 O O . SER A 1 185 ? 9.106 6.819 -11.638 1.00 73.38 185 SER A O 1
ATOM 1482 N N . GLU A 1 186 ? 11.279 6.273 -11.581 1.00 78.75 186 GLU A N 1
ATOM 1483 C CA . GLU A 1 186 ? 11.175 5.442 -10.376 1.00 78.75 186 GLU A CA 1
ATOM 1484 C C . GLU A 1 186 ? 10.764 6.279 -9.158 1.00 78.75 186 GLU A C 1
ATOM 1486 O O . GLU A 1 186 ? 9.846 5.897 -8.427 1.00 78.75 186 GLU A O 1
ATOM 1491 N N . LYS A 1 187 ? 11.372 7.458 -8.978 1.00 80.19 187 LYS A N 1
ATOM 1492 C CA . LYS A 1 187 ? 11.049 8.359 -7.870 1.00 80.19 187 LYS A CA 1
ATOM 1493 C C . LYS A 1 187 ? 9.639 8.932 -7.973 1.00 80.19 187 LYS A C 1
ATOM 1495 O O . LYS A 1 187 ? 8.949 9.038 -6.963 1.00 80.19 187 LYS A O 1
ATOM 1500 N N . GLU A 1 188 ? 9.187 9.270 -9.173 1.00 79.19 188 GLU A N 1
ATOM 1501 C CA . GLU A 1 188 ? 7.834 9.761 -9.425 1.00 79.19 188 GLU A CA 1
ATOM 1502 C C . GLU A 1 188 ? 6.785 8.694 -9.081 1.00 79.19 188 GLU A C 1
ATOM 1504 O O . GLU A 1 188 ? 5.805 8.989 -8.392 1.00 79.19 188 GLU A O 1
ATOM 1509 N N . LYS A 1 189 ? 7.032 7.429 -9.451 1.00 77.88 189 LYS A N 1
ATOM 1510 C CA . LYS A 1 189 ? 6.190 6.290 -9.044 1.00 77.88 189 LYS A CA 1
ATOM 1511 C C . LYS A 1 189 ? 6.161 6.109 -7.527 1.00 77.88 189 LYS A C 1
ATOM 1513 O O . LYS A 1 189 ? 5.089 5.883 -6.968 1.00 77.88 189 LYS A O 1
ATOM 1518 N N . GLU A 1 190 ? 7.307 6.233 -6.856 1.00 81.94 190 GLU A N 1
ATOM 1519 C CA . GLU A 1 190 ? 7.410 6.148 -5.393 1.00 81.94 190 GLU A CA 1
ATOM 1520 C C . GLU A 1 190 ? 6.624 7.275 -4.698 1.00 81.94 190 GLU A C 1
ATOM 1522 O O . GLU A 1 190 ? 5.898 7.031 -3.730 1.00 81.94 190 GLU A O 1
ATOM 1527 N N . ILE A 1 191 ? 6.711 8.505 -5.214 1.00 80.75 191 ILE A N 1
ATOM 1528 C CA . ILE A 1 191 ? 5.949 9.658 -4.712 1.00 80.75 191 ILE A CA 1
ATOM 1529 C C . ILE A 1 191 ? 4.448 9.438 -4.918 1.00 80.75 191 ILE A C 1
ATOM 1531 O O . ILE A 1 191 ? 3.667 9.651 -3.988 1.00 80.75 191 ILE A O 1
ATOM 1535 N N . ALA A 1 192 ? 4.037 8.985 -6.105 1.00 78.06 192 ALA A N 1
ATOM 1536 C CA . ALA A 1 192 ? 2.639 8.701 -6.410 1.00 78.06 192 ALA A CA 1
ATOM 1537 C C . ALA A 1 192 ? 2.069 7.621 -5.478 1.00 78.06 192 ALA A C 1
ATOM 1539 O O . ALA A 1 192 ? 0.995 7.804 -4.903 1.00 78.06 192 ALA A O 1
ATOM 1540 N N . LEU A 1 193 ? 2.822 6.536 -5.264 1.00 83.94 193 LEU A N 1
ATOM 1541 C CA . LEU A 1 193 ? 2.459 5.480 -4.323 1.00 83.94 193 LEU A CA 1
ATOM 1542 C C . LEU A 1 193 ? 2.345 6.021 -2.891 1.00 83.94 193 LEU A C 1
ATOM 1544 O O . LEU A 1 193 ? 1.357 5.757 -2.211 1.00 83.94 193 LEU A O 1
ATOM 1548 N N . THR A 1 194 ? 3.317 6.819 -2.444 1.00 84.31 194 THR A N 1
ATOM 1549 C CA . THR A 1 194 ? 3.322 7.412 -1.097 1.00 84.31 194 THR A CA 1
ATOM 1550 C C . THR A 1 194 ? 2.107 8.306 -0.862 1.00 84.31 194 THR A C 1
ATOM 1552 O O . THR A 1 194 ? 1.451 8.207 0.176 1.00 84.31 194 THR A O 1
ATOM 1555 N N . LYS A 1 195 ? 1.774 9.161 -1.835 1.00 85.00 195 LYS A N 1
ATOM 1556 C CA . LYS A 1 195 ? 0.606 10.045 -1.762 1.00 85.00 195 LYS A CA 1
ATOM 1557 C C . LYS A 1 195 ? -0.691 9.243 -1.667 1.00 85.00 195 LYS A C 1
ATOM 1559 O O . LYS A 1 195 ? -1.521 9.532 -0.809 1.00 85.00 195 LYS A O 1
ATOM 1564 N N . LEU A 1 196 ? -0.824 8.201 -2.483 1.00 85.25 196 LEU A N 1
ATOM 1565 C CA . LEU A 1 196 ? -1.979 7.310 -2.459 1.00 85.25 196 LEU A CA 1
ATOM 1566 C C . LEU A 1 196 ? -2.112 6.574 -1.117 1.00 85.25 196 LEU A C 1
ATOM 1568 O O . LEU A 1 196 ? -3.210 6.478 -0.572 1.00 85.25 196 LEU A O 1
ATOM 1572 N N . MET A 1 197 ? -1.000 6.102 -0.542 1.00 86.31 197 MET A N 1
ATOM 1573 C CA . MET A 1 197 ? -1.011 5.484 0.789 1.00 86.31 197 MET A CA 1
ATOM 1574 C C . MET A 1 197 ? -1.459 6.466 1.874 1.00 86.31 197 MET A C 1
ATOM 1576 O O . MET A 1 197 ? -2.200 6.074 2.772 1.00 86.31 197 MET A O 1
ATOM 1580 N N . LEU A 1 198 ? -1.047 7.734 1.792 1.00 84.75 198 LEU A N 1
ATOM 1581 C CA . LEU A 1 198 ? -1.467 8.770 2.735 1.00 84.75 198 LEU A CA 1
ATOM 1582 C C . LEU A 1 198 ? -2.967 9.072 2.623 1.00 84.75 198 LEU A C 1
ATOM 1584 O O . LEU A 1 198 ? -3.637 9.200 3.645 1.00 84.75 198 LEU A O 1
ATOM 1588 N N . GLU A 1 199 ? -3.495 9.157 1.401 1.00 84.25 199 GLU A N 1
ATOM 1589 C CA . GLU A 1 199 ? -4.929 9.342 1.149 1.00 84.25 199 GLU A CA 1
ATOM 1590 C C . GLU A 1 199 ? -5.743 8.189 1.752 1.00 84.25 199 GLU A C 1
ATOM 1592 O O . GLU A 1 199 ? -6.656 8.429 2.543 1.00 84.25 199 GLU A O 1
ATOM 1597 N N . ILE A 1 200 ? -5.339 6.940 1.488 1.00 84.50 200 ILE A N 1
ATOM 1598 C CA . ILE A 1 200 ? -5.963 5.753 2.089 1.00 84.50 200 ILE A CA 1
ATOM 1599 C C . ILE A 1 200 ? -5.859 5.801 3.620 1.00 84.50 200 ILE A C 1
ATOM 1601 O O . ILE A 1 200 ? -6.844 5.548 4.309 1.00 84.50 200 ILE A O 1
ATOM 1605 N N . SER A 1 201 ? -4.697 6.152 4.173 1.00 84.62 201 SER A N 1
ATOM 1606 C CA . SER A 1 201 ? -4.479 6.199 5.624 1.00 84.62 201 SER A CA 1
ATOM 1607 C C . SER A 1 201 ? -5.342 7.256 6.323 1.00 84.62 201 SER A C 1
ATOM 1609 O O . SER A 1 201 ? -5.915 6.995 7.383 1.00 84.62 201 SER A O 1
ATOM 1611 N N . ASN A 1 202 ? -5.483 8.444 5.731 1.00 83.81 202 ASN A N 1
ATOM 1612 C CA . ASN A 1 202 ? -6.356 9.495 6.257 1.00 83.81 202 ASN A CA 1
ATOM 1613 C C . ASN A 1 202 ? -7.820 9.050 6.261 1.00 83.81 202 ASN A C 1
ATOM 1615 O O . ASN A 1 202 ? -8.505 9.200 7.273 1.00 83.81 202 ASN A O 1
ATOM 1619 N N . ASP A 1 203 ? -8.277 8.433 5.176 1.00 79.94 203 ASP A N 1
ATOM 1620 C CA . ASP A 1 203 ? -9.635 7.905 5.073 1.00 79.94 203 ASP A CA 1
ATOM 1621 C C . ASP A 1 203 ? -9.887 6.746 6.051 1.00 79.94 203 ASP A C 1
ATOM 1623 O O . ASP A 1 203 ? -10.980 6.608 6.598 1.00 79.94 203 ASP A O 1
ATOM 1627 N N . ILE A 1 204 ? -8.885 5.913 6.324 1.00 81.06 204 ILE A N 1
ATOM 1628 C CA . ILE A 1 204 ? -8.963 4.892 7.376 1.00 81.06 204 ILE A CA 1
ATOM 1629 C C . ILE A 1 204 ? -9.087 5.551 8.755 1.00 81.06 204 ILE A C 1
ATOM 1631 O O . ILE A 1 204 ? -9.882 5.112 9.583 1.00 81.06 204 ILE A O 1
ATOM 1635 N N . ASN A 1 205 ? -8.326 6.617 9.014 1.00 77.31 205 ASN A N 1
ATOM 1636 C CA . ASN A 1 205 ? -8.301 7.283 10.315 1.00 77.31 205 ASN A CA 1
ATOM 1637 C C . ASN A 1 205 ? -9.574 8.065 10.654 1.00 77.31 205 ASN A C 1
ATOM 1639 O O . ASN A 1 205 ? -9.836 8.273 11.840 1.00 77.31 205 ASN A O 1
ATOM 1643 N N . THR A 1 206 ? -10.362 8.475 9.660 1.00 76.75 206 THR A N 1
ATOM 1644 C CA . THR A 1 206 ? -11.664 9.127 9.884 1.00 76.75 206 THR A CA 1
ATOM 1645 C C . THR A 1 206 ? -12.769 8.146 10.280 1.00 76.75 206 THR A C 1
ATOM 1647 O O . THR A 1 206 ? -13.823 8.577 10.745 1.00 76.75 206 THR A O 1
ATOM 1650 N N . ARG A 1 207 ? -12.533 6.835 10.147 1.00 76.50 207 ARG A N 1
ATOM 1651 C CA . ARG A 1 207 ? -13.489 5.776 10.485 1.00 76.50 207 ARG A CA 1
ATOM 1652 C C . ARG A 1 207 ? -13.173 5.157 11.843 1.00 76.50 207 ARG A C 1
ATOM 1654 O O . ARG A 1 207 ? -12.012 4.987 12.220 1.00 76.50 207 ARG A O 1
ATOM 1661 N N . SER A 1 208 ? -14.223 4.814 12.585 1.00 69.81 208 SER A N 1
ATOM 1662 C CA . SER A 1 208 ? -14.117 4.177 13.904 1.00 69.81 208 SER A CA 1
ATOM 1663 C C . SER A 1 208 ? -14.405 2.676 13.893 1.00 69.81 208 SER A C 1
ATOM 1665 O O . SER A 1 208 ? -14.032 2.006 14.848 1.00 69.81 208 SER A O 1
ATOM 1667 N N . ASP A 1 209 ? -15.061 2.151 12.852 1.00 80.44 209 ASP A N 1
ATOM 1668 C CA . ASP A 1 209 ? -15.381 0.724 12.720 1.00 80.44 209 ASP A CA 1
ATOM 1669 C C . ASP A 1 209 ? -14.412 0.039 11.745 1.00 80.44 209 ASP A C 1
ATOM 1671 O O . ASP A 1 209 ? -14.277 0.428 10.581 1.00 80.44 209 ASP A O 1
ATOM 1675 N N . PHE A 1 210 ? -13.747 -1.018 12.214 1.00 82.00 210 PHE A N 1
ATOM 1676 C CA . PHE A 1 210 ? -12.846 -1.827 11.399 1.00 82.00 210 PHE A CA 1
ATOM 1677 C C . PHE A 1 210 ? -13.543 -2.480 10.192 1.00 82.00 210 PHE A C 1
ATOM 1679 O O . PHE A 1 210 ? -12.911 -2.691 9.157 1.00 82.00 210 PHE A O 1
ATOM 1686 N N . ASN A 1 211 ? -14.843 -2.773 10.270 1.00 82.81 211 ASN A N 1
ATOM 1687 C CA . ASN A 1 211 ? -15.594 -3.316 9.137 1.00 82.81 211 ASN A CA 1
ATOM 1688 C C . ASN A 1 211 ? -15.752 -2.298 8.006 1.00 82.81 211 ASN A C 1
ATOM 1690 O O . ASN A 1 211 ? -15.520 -2.641 6.849 1.00 82.81 211 ASN A O 1
ATOM 1694 N N . GLU A 1 212 ? -16.050 -1.041 8.338 1.00 83.19 212 GLU A N 1
ATOM 1695 C CA . GLU A 1 212 ? -16.107 0.042 7.350 1.00 83.19 212 GLU A CA 1
ATOM 1696 C C . GLU A 1 212 ? -14.737 0.287 6.709 1.00 83.19 212 GLU A C 1
ATOM 1698 O O . GLU A 1 212 ? -14.641 0.554 5.511 1.00 83.19 212 GLU A O 1
ATOM 1703 N N . ILE A 1 213 ? -13.665 0.158 7.499 1.00 84.00 213 ILE A N 1
ATOM 1704 C CA . ILE A 1 213 ? -12.288 0.251 7.009 1.00 84.00 213 ILE A CA 1
ATOM 1705 C C . ILE A 1 213 ? -11.990 -0.872 6.009 1.00 84.00 213 ILE A C 1
ATOM 1707 O O . ILE A 1 213 ? -11.492 -0.589 4.919 1.00 84.00 213 ILE A O 1
ATOM 1711 N N . LYS A 1 214 ? -12.310 -2.132 6.341 1.00 85.94 214 LYS A N 1
ATOM 1712 C CA . LYS A 1 214 ? -12.123 -3.271 5.426 1.00 85.94 214 LYS A CA 1
ATOM 1713 C C . LYS A 1 214 ? -12.840 -3.040 4.099 1.00 85.94 214 LYS A C 1
ATOM 1715 O O . LYS A 1 214 ? -12.221 -3.222 3.054 1.00 85.94 214 LYS A O 1
ATOM 1720 N N . ASP A 1 215 ? -14.104 -2.624 4.151 1.00 85.88 215 ASP A N 1
ATOM 1721 C CA . ASP A 1 215 ? -14.942 -2.401 2.968 1.00 85.88 215 ASP A CA 1
ATOM 1722 C C . ASP A 1 215 ? -14.406 -1.281 2.076 1.00 85.88 215 ASP A C 1
ATOM 1724 O O . ASP A 1 215 ? -14.287 -1.444 0.864 1.00 85.88 215 ASP A O 1
ATOM 1728 N N . PHE A 1 216 ? -13.993 -0.167 2.674 1.00 86.12 216 PHE A N 1
ATOM 1729 C CA . PHE A 1 216 ? -13.374 0.918 1.923 1.00 86.12 216 PHE A CA 1
ATOM 1730 C C . PHE A 1 216 ? -12.070 0.482 1.241 1.00 86.12 216 PHE A C 1
ATOM 1732 O O . PHE A 1 216 ? -11.843 0.779 0.065 1.00 86.12 216 PHE A O 1
ATOM 1739 N N . VAL A 1 217 ? -11.207 -0.225 1.974 1.00 88.75 217 VAL A N 1
ATOM 1740 C CA . VAL A 1 217 ? -9.886 -0.609 1.477 1.00 88.75 217 VAL A CA 1
ATOM 1741 C C . VAL A 1 217 ? -9.984 -1.607 0.327 1.00 88.75 217 VAL A C 1
ATOM 1743 O O . VAL A 1 217 ? -9.302 -1.436 -0.684 1.00 88.75 217 VAL A O 1
ATOM 1746 N N . ILE A 1 218 ? -10.830 -2.632 0.448 1.00 89.88 218 ILE A N 1
ATOM 1747 C CA . ILE A 1 218 ? -10.997 -3.622 -0.621 1.00 89.88 218 ILE A CA 1
ATOM 1748 C C . ILE A 1 218 ? -11.602 -2.994 -1.881 1.00 89.88 218 ILE A C 1
ATOM 1750 O O . ILE A 1 218 ? -11.120 -3.279 -2.974 1.00 89.88 218 ILE A O 1
ATOM 1754 N N . ASP A 1 219 ? -12.574 -2.086 -1.752 1.00 89.19 219 ASP A N 1
ATOM 1755 C CA . ASP A 1 219 ? -13.154 -1.381 -2.901 1.00 89.19 219 ASP A CA 1
ATOM 1756 C C . ASP A 1 219 ? -12.104 -0.528 -3.625 1.00 89.19 219 ASP A C 1
ATOM 1758 O O . ASP A 1 219 ? -12.015 -0.554 -4.856 1.00 89.19 219 ASP A O 1
ATOM 1762 N N . LYS A 1 220 ? -11.246 0.169 -2.868 1.00 88.12 220 LYS A N 1
ATOM 1763 C CA . LYS A 1 220 ? -10.127 0.924 -3.441 1.00 88.12 220 LYS A CA 1
ATOM 1764 C C . LYS A 1 220 ? -9.092 0.026 -4.105 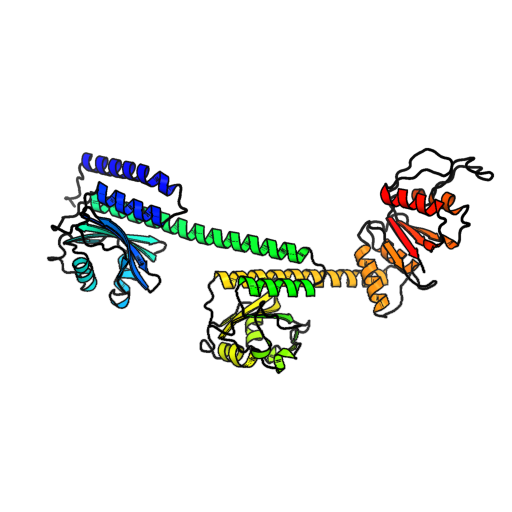1.00 88.12 220 LYS A C 1
ATOM 1766 O O . LYS A 1 220 ? -8.633 0.351 -5.196 1.00 88.12 220 LYS A O 1
ATOM 1771 N N . ALA A 1 221 ? -8.752 -1.105 -3.495 1.00 91.75 221 ALA A N 1
ATOM 1772 C CA . ALA A 1 221 ? -7.816 -2.063 -4.075 1.00 91.75 221 ALA A CA 1
ATOM 1773 C C . ALA A 1 221 ? -8.337 -2.624 -5.411 1.00 91.75 221 ALA A C 1
ATOM 1775 O O . ALA A 1 221 ? -7.590 -2.687 -6.387 1.00 91.75 221 ALA A O 1
ATOM 1776 N N . LEU A 1 222 ? -9.629 -2.965 -5.475 1.00 92.44 222 LEU A N 1
ATOM 1777 C CA . LEU A 1 222 ? -10.297 -3.425 -6.695 1.00 92.44 222 LEU A CA 1
ATOM 1778 C C . LEU A 1 222 ? -10.287 -2.362 -7.799 1.00 92.44 222 LEU A C 1
ATOM 1780 O O . LEU A 1 222 ? -10.037 -2.689 -8.957 1.00 92.44 222 LEU A O 1
ATOM 1784 N N . GLU A 1 223 ? -10.553 -1.102 -7.451 1.00 90.94 223 GLU A N 1
ATOM 1785 C CA . GLU A 1 223 ? -10.543 0.026 -8.388 1.00 90.94 223 GLU A CA 1
ATOM 1786 C C . GLU A 1 223 ? -9.137 0.287 -8.945 1.00 90.94 223 GLU A C 1
ATOM 1788 O O . GLU A 1 223 ? -8.948 0.298 -10.160 1.00 90.94 223 GLU A O 1
ATOM 1793 N N . LEU A 1 224 ? -8.147 0.443 -8.064 1.00 89.62 224 LEU A N 1
ATOM 1794 C CA . LEU A 1 224 ? -6.787 0.840 -8.430 1.00 89.62 224 LEU A CA 1
ATOM 1795 C C . LEU A 1 224 ? -6.055 -0.220 -9.256 1.00 89.62 224 LEU A C 1
ATOM 1797 O O . LEU A 1 224 ? -5.361 0.116 -10.211 1.00 89.62 224 LEU A O 1
ATOM 1801 N N . LEU A 1 225 ? -6.224 -1.495 -8.902 1.00 91.88 225 LEU A N 1
ATOM 1802 C CA . LEU A 1 225 ? -5.585 -2.612 -9.601 1.00 91.88 225 LEU A CA 1
ATOM 1803 C C . LEU A 1 225 ? -6.470 -3.173 -10.724 1.00 91.88 225 LEU A C 1
ATOM 1805 O O . LEU A 1 225 ? -6.060 -4.074 -11.448 1.00 91.88 225 LEU A O 1
ATOM 1809 N N . SER A 1 226 ? -7.687 -2.648 -10.904 1.00 91.50 226 SER A N 1
ATOM 1810 C CA . SER A 1 226 ? -8.658 -3.148 -11.887 1.00 91.50 226 SER A CA 1
ATOM 1811 C C . SER A 1 226 ? -8.976 -4.645 -11.743 1.00 91.50 226 SER A C 1
ATOM 1813 O O . SER A 1 226 ? -9.308 -5.309 -12.725 1.00 91.50 226 SER A O 1
ATOM 1815 N N . ALA A 1 227 ? -8.897 -5.177 -10.522 1.00 92.50 227 ALA A N 1
ATOM 1816 C CA . ALA A 1 227 ? -9.286 -6.550 -10.221 1.00 92.50 227 ALA A CA 1
ATOM 1817 C C . ALA A 1 227 ? -10.812 -6.722 -10.300 1.00 92.50 227 ALA A C 1
ATOM 1819 O O . ALA A 1 227 ? -11.583 -5.775 -10.128 1.00 92.50 227 ALA A O 1
ATOM 1820 N N . ASP A 1 228 ? -11.277 -7.936 -10.580 1.00 91.25 228 ASP A N 1
ATOM 1821 C CA . ASP A 1 228 ? -12.705 -8.217 -10.747 1.00 91.25 228 ASP A CA 1
ATOM 1822 C C . ASP A 1 228 ? -13.414 -8.409 -9.400 1.00 91.25 228 ASP A C 1
ATOM 1824 O O . ASP A 1 228 ? -14.531 -7.923 -9.198 1.00 91.25 228 ASP A O 1
ATOM 1828 N N . TYR A 1 229 ? -12.765 -9.103 -8.465 1.00 90.62 229 TYR A N 1
ATOM 1829 C CA . TYR A 1 229 ? -13.242 -9.302 -7.096 1.00 90.62 229 TYR A CA 1
ATOM 1830 C C . TYR A 1 229 ? -12.093 -9.661 -6.156 1.00 90.62 229 TYR A C 1
ATOM 1832 O O . TYR A 1 229 ? -10.974 -9.944 -6.581 1.00 90.62 229 TYR A O 1
ATOM 1840 N N . GLY A 1 230 ? -12.373 -9.637 -4.859 1.00 90.56 230 GLY A N 1
ATOM 1841 C CA . GLY A 1 230 ? -11.389 -9.921 -3.832 1.00 90.56 230 GLY A CA 1
ATOM 1842 C C . GLY A 1 230 ? -11.990 -10.019 -2.439 1.00 90.56 230 GLY A C 1
ATOM 1843 O O . GLY A 1 230 ? -13.188 -9.805 -2.229 1.00 90.56 230 GLY A O 1
ATOM 1844 N N . CYS A 1 231 ? -11.155 -10.361 -1.468 1.00 89.81 231 CYS A N 1
ATOM 1845 C CA . CYS A 1 231 ? -11.556 -10.425 -0.073 1.00 89.81 231 CYS A CA 1
ATOM 1846 C C . CYS A 1 231 ? -10.415 -10.046 0.869 1.00 89.81 231 CYS A C 1
ATOM 1848 O O . CYS A 1 231 ? -9.235 -10.199 0.555 1.00 89.81 231 CYS A O 1
ATOM 1850 N N . ILE A 1 232 ? -10.810 -9.583 2.052 1.00 91.44 232 ILE A N 1
ATOM 1851 C CA . ILE A 1 232 ? -9.948 -9.474 3.223 1.00 91.44 232 ILE A CA 1
ATOM 1852 C C . ILE A 1 232 ? -10.358 -10.590 4.176 1.00 91.44 232 ILE A C 1
ATOM 1854 O O . ILE A 1 232 ? -11.533 -10.684 4.543 1.00 91.44 232 ILE A O 1
ATOM 1858 N N . ALA A 1 233 ? -9.398 -11.417 4.579 1.00 90.19 233 ALA A N 1
ATOM 1859 C CA . ALA A 1 233 ? -9.593 -12.450 5.582 1.00 90.19 233 ALA A CA 1
ATOM 1860 C C . ALA A 1 233 ? -8.652 -12.222 6.766 1.00 90.19 233 ALA A C 1
ATOM 1862 O O . ALA A 1 233 ? -7.457 -12.016 6.578 1.00 90.19 233 ALA A O 1
ATOM 1863 N N . ILE A 1 234 ? -9.186 -12.259 7.982 1.00 90.94 234 ILE A N 1
ATOM 1864 C CA . ILE A 1 234 ? -8.462 -12.017 9.229 1.00 90.94 234 ILE A CA 1
ATOM 1865 C C . ILE A 1 234 ? -8.301 -13.333 9.973 1.00 90.94 234 ILE A C 1
ATOM 1867 O O . ILE A 1 234 ? -9.245 -14.110 10.100 1.00 90.94 234 ILE A O 1
ATOM 1871 N N . LEU A 1 235 ? -7.100 -13.571 10.473 1.00 89.25 235 LEU A N 1
ATOM 1872 C CA . LEU A 1 235 ? -6.765 -14.753 11.238 1.00 89.25 235 LEU A CA 1
ATOM 1873 C C . LEU A 1 235 ? -7.359 -14.681 12.646 1.00 89.25 235 LEU A C 1
ATOM 1875 O O . LEU A 1 235 ? -7.306 -13.639 13.316 1.00 89.25 235 LEU A O 1
ATOM 1879 N N . ASP A 1 236 ? -7.906 -15.802 13.099 1.00 86.38 236 ASP A N 1
ATOM 1880 C CA . ASP A 1 236 ? -8.311 -15.980 14.483 1.00 86.38 236 ASP A CA 1
ATOM 1881 C C . ASP A 1 236 ? -7.110 -15.951 15.442 1.00 86.38 236 ASP A C 1
ATOM 1883 O O . ASP A 1 236 ? -5.941 -15.948 15.059 1.00 86.38 236 ASP A O 1
ATOM 1887 N N . THR A 1 237 ? -7.393 -15.892 16.740 1.00 78.94 237 THR A N 1
ATOM 1888 C CA . THR A 1 237 ? -6.343 -15.851 17.767 1.00 78.94 237 THR A CA 1
ATOM 1889 C C . THR A 1 237 ? -5.546 -17.150 17.873 1.00 78.94 237 THR A C 1
ATOM 1891 O O . THR A 1 237 ? -4.436 -17.117 18.393 1.00 78.94 237 THR A O 1
ATOM 1894 N N . ALA A 1 238 ? -6.103 -18.278 17.420 1.00 82.12 238 ALA A N 1
ATOM 1895 C CA . ALA A 1 238 ? -5.428 -19.575 17.433 1.00 82.12 238 ALA A CA 1
ATOM 1896 C C . ALA A 1 238 ? -4.479 -19.763 16.236 1.00 82.12 238 ALA A C 1
ATOM 1898 O O . ALA A 1 238 ? -3.599 -20.617 16.288 1.00 82.12 238 ALA A O 1
ATOM 1899 N N . GLY A 1 239 ? -4.637 -18.968 15.175 1.00 81.19 239 GLY A N 1
ATOM 1900 C CA . GLY A 1 239 ? -3.876 -19.121 13.940 1.00 81.19 239 GLY A CA 1
ATOM 1901 C C . GLY A 1 239 ? -4.379 -20.251 13.041 1.00 81.19 239 GLY A C 1
ATOM 1902 O O . GLY A 1 239 ? -3.694 -20.641 12.099 1.00 81.19 239 GLY A O 1
ATOM 1903 N N . GLU A 1 240 ? -5.565 -20.791 13.316 1.00 84.94 240 GLU A N 1
ATOM 1904 C CA . GLU A 1 240 ? -6.095 -21.974 12.641 1.00 84.94 240 GLU A CA 1
ATOM 1905 C C . GLU A 1 240 ? -7.162 -21.635 11.602 1.00 84.94 240 GLU A C 1
ATOM 1907 O O . GLU A 1 240 ? -7.377 -22.421 10.671 1.00 84.94 240 GLU A O 1
ATOM 1912 N N . GLN A 1 241 ? -7.839 -20.490 11.744 1.00 87.81 241 GLN A N 1
ATOM 1913 C CA . GLN A 1 241 ? -8.931 -20.090 10.859 1.00 87.81 241 GLN A CA 1
ATOM 1914 C C . GLN A 1 241 ? -8.785 -18.666 10.336 1.00 87.81 241 GLN A C 1
ATOM 1916 O O . GLN A 1 241 ? -8.616 -17.713 11.090 1.00 87.81 241 GLN A O 1
ATOM 1921 N N . LEU A 1 242 ? -8.943 -18.514 9.023 1.00 87.19 242 LEU A N 1
ATOM 1922 C CA . LEU A 1 242 ? -9.136 -17.226 8.370 1.00 87.19 242 LEU A CA 1
ATOM 1923 C C . LEU A 1 242 ? -10.624 -16.918 8.267 1.00 87.19 242 LEU A C 1
ATOM 1925 O O . LEU A 1 242 ? -11.349 -17.638 7.587 1.00 87.19 242 LEU A O 1
ATOM 1929 N N . HIS A 1 243 ? -11.061 -15.828 8.884 1.00 87.69 243 HIS A N 1
ATOM 1930 C CA . HIS A 1 243 ? -12.427 -15.323 8.827 1.00 87.69 243 HIS A CA 1
ATOM 1931 C C . HIS A 1 243 ? -12.554 -14.190 7.813 1.00 87.69 243 HIS A C 1
ATOM 1933 O O . HIS A 1 243 ? -11.775 -13.242 7.840 1.00 87.69 243 HIS A O 1
ATOM 1939 N N . PHE A 1 244 ? -13.562 -14.244 6.952 1.00 82.25 244 PHE A N 1
ATOM 1940 C CA . PHE A 1 244 ? -13.874 -13.179 5.997 1.00 82.25 244 PHE A CA 1
ATOM 1941 C C . PHE A 1 244 ? -15.386 -12.997 5.914 1.00 82.25 244 PHE A C 1
ATOM 1943 O O . PHE A 1 244 ? -16.145 -13.961 6.000 1.00 82.25 244 PHE A O 1
ATOM 1950 N N . ASP A 1 245 ? -15.829 -11.750 5.759 1.00 70.69 245 ASP A N 1
ATOM 1951 C CA . ASP A 1 245 ? -17.258 -11.434 5.796 1.00 70.69 245 ASP A CA 1
ATOM 1952 C C . ASP A 1 245 ? -17.953 -11.807 4.492 1.00 70.69 245 ASP A C 1
ATOM 1954 O O . ASP A 1 245 ? -18.904 -12.588 4.460 1.00 70.69 245 ASP A O 1
ATOM 1958 N N . THR A 1 246 ? -17.528 -11.189 3.393 1.00 71.62 246 THR A N 1
ATOM 1959 C CA . THR A 1 246 ? -18.135 -11.356 2.075 1.00 71.62 246 THR A CA 1
ATOM 1960 C C . THR A 1 246 ? -17.127 -10.953 1.014 1.00 71.62 246 THR A C 1
ATOM 1962 O O . THR A 1 246 ? -16.389 -9.983 1.169 1.00 71.62 246 THR A O 1
ATOM 1965 N N . ILE A 1 247 ? -17.122 -11.695 -0.086 1.00 82.81 247 ILE A N 1
ATOM 1966 C CA . ILE A 1 247 ? -16.287 -11.395 -1.243 1.00 82.81 247 ILE A CA 1
ATOM 1967 C C . ILE A 1 247 ? -16.848 -10.159 -1.948 1.00 82.81 247 ILE A C 1
ATOM 1969 O O . ILE A 1 247 ? -18.043 -10.084 -2.246 1.00 82.81 247 ILE A O 1
ATOM 1973 N N . ARG A 1 248 ? -15.984 -9.174 -2.177 1.00 86.88 248 ARG A N 1
ATOM 1974 C CA . ARG A 1 248 ? -16.328 -7.882 -2.769 1.00 86.88 248 ARG A CA 1
ATOM 1975 C C . ARG A 1 248 ? -15.993 -7.915 -4.247 1.00 86.88 248 ARG A C 1
ATOM 1977 O O . ARG A 1 248 ? -14.947 -8.424 -4.635 1.00 86.88 248 ARG A O 1
ATOM 1984 N N . ALA A 1 249 ? -16.904 -7.410 -5.064 1.00 87.00 249 ALA A N 1
ATOM 1985 C CA . ALA A 1 249 ? -16.755 -7.358 -6.509 1.00 87.00 249 ALA A CA 1
ATOM 1986 C C . ALA A 1 249 ? -16.616 -5.907 -6.947 1.00 87.00 249 ALA A C 1
ATOM 1988 O O . ALA A 1 249 ? -17.311 -5.033 -6.424 1.00 87.00 249 ALA A O 1
ATOM 1989 N N . ARG A 1 250 ? -15.765 -5.658 -7.941 1.00 86.75 250 ARG A N 1
ATOM 1990 C CA . ARG A 1 250 ? -15.656 -4.337 -8.550 1.00 86.75 250 ARG A CA 1
ATOM 1991 C C . ARG A 1 250 ? -16.999 -3.946 -9.159 1.00 86.75 250 ARG A C 1
ATOM 1993 O O . ARG A 1 250 ? -17.738 -4.782 -9.687 1.00 86.75 250 ARG A O 1
ATOM 2000 N N . ARG A 1 251 ? -17.332 -2.657 -9.098 1.00 79.62 251 ARG A N 1
ATOM 2001 C CA . ARG A 1 251 ? -18.598 -2.133 -9.623 1.00 79.62 251 ARG A CA 1
ATOM 2002 C C . ARG A 1 251 ? -18.800 -2.567 -11.082 1.00 79.62 251 ARG A C 1
ATOM 2004 O O . ARG A 1 251 ? -17.957 -2.308 -11.932 1.00 79.62 251 ARG A O 1
ATOM 2011 N N . GLY A 1 252 ? -19.932 -3.215 -11.362 1.00 73.44 252 GLY A N 1
ATOM 2012 C CA . GLY A 1 252 ? -20.256 -3.748 -12.693 1.00 73.44 252 GLY A CA 1
ATOM 2013 C C . GLY A 1 252 ? -19.812 -5.196 -12.945 1.00 73.44 252 GLY A C 1
ATOM 2014 O O . GLY A 1 252 ? -20.085 -5.722 -14.022 1.00 73.44 252 GLY A O 1
ATOM 2015 N N . PHE A 1 253 ? -19.182 -5.862 -11.972 1.00 76.81 253 PHE A N 1
ATOM 2016 C CA . PHE A 1 253 ? -18.822 -7.278 -12.042 1.00 76.81 253 PHE A CA 1
ATOM 2017 C C . PHE A 1 253 ? -19.758 -8.145 -11.180 1.00 76.81 253 PHE A C 1
ATOM 2019 O O . PHE A 1 253 ? -20.025 -7.825 -10.024 1.00 76.81 253 PHE A O 1
ATOM 2026 N N . ASP A 1 254 ? -20.248 -9.267 -11.725 1.00 70.94 254 ASP A N 1
ATOM 2027 C CA . ASP A 1 254 ? -21.060 -10.241 -10.978 1.00 70.94 254 ASP A CA 1
ATOM 2028 C C . ASP A 1 254 ? -20.204 -11.420 -10.489 1.00 70.94 254 ASP A C 1
ATOM 2030 O O . ASP A 1 254 ? -19.996 -12.409 -11.197 1.00 70.94 254 ASP A O 1
ATOM 2034 N N . ALA A 1 255 ? -19.745 -11.342 -9.238 1.00 67.12 255 ALA A N 1
ATOM 2035 C CA . ALA A 1 255 ? -18.968 -12.402 -8.595 1.00 67.12 255 ALA A CA 1
ATOM 2036 C C . ALA A 1 255 ? -19.771 -13.693 -8.320 1.00 67.12 255 ALA A C 1
ATOM 2038 O O . ALA A 1 255 ? -19.179 -14.738 -8.040 1.00 67.12 255 ALA A O 1
ATOM 2039 N N . ARG A 1 256 ? -21.114 -13.690 -8.432 1.00 61.41 256 ARG A N 1
ATOM 2040 C CA . ARG A 1 256 ? -21.945 -14.882 -8.159 1.00 61.41 256 ARG A CA 1
ATOM 2041 C C . ARG A 1 256 ? -21.797 -15.992 -9.199 1.00 61.41 256 ARG A C 1
ATOM 2043 O O . ARG A 1 256 ? -22.310 -17.089 -8.981 1.00 61.41 256 ARG A O 1
ATOM 2050 N N . ARG A 1 257 ? -21.130 -15.763 -10.326 1.00 58.47 257 ARG A N 1
ATOM 2051 C CA . ARG A 1 257 ? -20.826 -16.832 -11.298 1.00 58.47 257 ARG A CA 1
ATOM 2052 C C . ARG A 1 257 ? -19.384 -17.322 -11.216 1.00 58.47 257 ARG A C 1
ATOM 2054 O O . ARG A 1 257 ? -19.106 -18.433 -11.654 1.00 58.47 257 ARG A O 1
ATOM 2061 N N . SER A 1 258 ? -18.515 -16.537 -10.589 1.00 57.06 258 SER A N 1
ATOM 2062 C CA . SER A 1 258 ? -17.062 -16.716 -10.634 1.00 57.06 258 SER A CA 1
ATOM 2063 C C . SER A 1 258 ? -16.476 -17.307 -9.358 1.00 57.06 258 SER A C 1
ATOM 2065 O O . SER A 1 258 ? -15.273 -17.413 -9.258 1.00 57.06 258 SER A O 1
ATOM 2067 N N . ILE A 1 259 ? -17.291 -17.687 -8.370 1.00 62.38 259 ILE A N 1
ATOM 2068 C CA . ILE A 1 259 ? -16.816 -18.253 -7.096 1.00 62.38 259 ILE A CA 1
ATOM 2069 C C . ILE A 1 259 ? -17.623 -19.505 -6.790 1.00 62.38 259 ILE A C 1
ATOM 2071 O O . ILE A 1 259 ? -18.851 -19.490 -6.927 1.00 62.38 259 ILE A O 1
ATOM 2075 N N . GLU A 1 260 ? -16.973 -20.598 -6.385 1.00 58.84 260 GLU A N 1
ATOM 2076 C CA . GLU A 1 260 ? -17.698 -21.810 -5.993 1.00 58.84 260 GLU A CA 1
ATOM 2077 C C . GLU A 1 260 ? -18.670 -21.533 -4.844 1.00 58.84 260 GLU A C 1
ATOM 2079 O O . GLU A 1 260 ? -18.354 -20.802 -3.906 1.00 58.84 260 GLU A O 1
ATOM 2084 N N . ALA A 1 261 ? -19.854 -22.150 -4.902 1.00 57.53 261 ALA A N 1
ATOM 2085 C CA . ALA A 1 261 ? -20.912 -21.944 -3.912 1.00 57.53 261 ALA A CA 1
ATOM 2086 C C . ALA A 1 261 ? -20.412 -22.146 -2.468 1.00 57.53 261 ALA A C 1
ATOM 2088 O O . ALA A 1 261 ? -20.714 -21.329 -1.602 1.00 57.53 261 ALA A O 1
ATOM 2089 N N . ARG A 1 262 ? -19.543 -23.144 -2.240 1.00 54.56 262 ARG A N 1
ATOM 2090 C CA . ARG A 1 262 ? -18.960 -23.430 -0.920 1.00 54.56 262 ARG A CA 1
ATOM 2091 C C . ARG A 1 262 ? -18.161 -22.267 -0.325 1.00 54.56 262 ARG A C 1
ATOM 2093 O O . ARG A 1 262 ? -18.244 -22.048 0.873 1.00 54.56 262 ARG A O 1
ATOM 2100 N N . PHE A 1 263 ? -17.439 -21.493 -1.138 1.00 60.06 263 PHE A N 1
ATOM 2101 C CA . PHE A 1 263 ? -16.653 -20.343 -0.664 1.00 60.06 263 PHE A CA 1
ATOM 2102 C C . PHE A 1 263 ? -17.468 -19.052 -0.594 1.00 60.06 263 PHE A C 1
ATOM 2104 O O . PHE A 1 263 ? -17.055 -18.091 0.044 1.00 60.06 263 PHE A O 1
ATOM 2111 N N . ARG A 1 264 ? -18.637 -19.026 -1.238 1.00 60.69 264 ARG A N 1
ATOM 2112 C CA . ARG A 1 264 ? -19.585 -17.914 -1.143 1.00 60.69 264 ARG A CA 1
ATOM 2113 C C . ARG A 1 264 ? -20.369 -17.936 0.166 1.00 60.69 264 ARG A C 1
ATOM 2115 O O . ARG A 1 264 ? -20.759 -16.883 0.657 1.00 60.69 264 ARG A O 1
ATOM 2122 N N . GLU A 1 265 ? -20.623 -19.134 0.686 1.00 58.50 265 GLU A N 1
ATOM 2123 C CA . GLU A 1 265 ? -21.355 -19.358 1.936 1.00 58.50 265 GLU A CA 1
ATOM 2124 C C . GLU A 1 265 ? -20.420 -19.539 3.140 1.00 58.50 265 GLU A C 1
ATOM 2126 O O . GLU A 1 265 ? -20.810 -19.242 4.271 1.00 58.50 265 GLU A O 1
ATOM 2131 N N . ALA A 1 266 ? -19.181 -19.987 2.911 1.00 60.91 266 ALA A N 1
ATOM 2132 C CA . ALA A 1 266 ? -18.170 -20.068 3.956 1.00 60.91 266 ALA A CA 1
ATOM 2133 C C . ALA A 1 266 ? -17.789 -18.668 4.455 1.00 60.91 266 ALA A C 1
ATOM 2135 O O . ALA A 1 266 ? -17.430 -17.794 3.674 1.00 60.91 266 ALA A O 1
ATOM 2136 N N . ARG A 1 267 ? -17.834 -18.485 5.779 1.00 68.75 267 ARG A N 1
ATOM 2137 C CA . ARG A 1 267 ? -17.311 -17.297 6.482 1.00 68.75 267 ARG A CA 1
ATOM 2138 C C . ARG A 1 267 ? -15.936 -17.529 7.102 1.00 68.75 267 ARG A C 1
ATOM 2140 O O . ARG A 1 267 ? -15.366 -16.625 7.713 1.00 68.75 267 ARG A O 1
ATOM 2147 N N . SER A 1 268 ? -15.426 -18.754 7.004 1.00 79.62 268 SER A N 1
ATOM 2148 C CA . SER A 1 268 ? -14.089 -19.093 7.460 1.00 79.62 268 SER A CA 1
ATOM 2149 C C . SER A 1 268 ? -13.449 -20.206 6.640 1.00 79.62 268 SER A C 1
ATOM 2151 O O . SER A 1 268 ? -14.135 -21.020 6.020 1.00 79.62 268 SER A O 1
ATOM 2153 N N . LEU A 1 269 ? -12.117 -20.221 6.638 1.00 80.12 269 LEU A N 1
ATOM 2154 C CA . LEU A 1 269 ? -11.281 -21.253 6.035 1.00 80.12 269 LEU A CA 1
ATOM 2155 C C . LEU A 1 269 ? -10.277 -21.757 7.058 1.00 80.12 269 LEU A C 1
ATOM 2157 O O . LEU A 1 269 ? -9.633 -20.960 7.736 1.00 80.12 269 LEU A O 1
ATOM 2161 N N . ARG A 1 270 ? -10.112 -23.078 7.144 1.00 81.38 270 ARG A N 1
ATOM 2162 C CA . ARG A 1 270 ? -9.084 -23.685 7.989 1.00 81.38 270 ARG A CA 1
ATOM 2163 C C . ARG A 1 270 ? -7.735 -23.598 7.292 1.00 81.38 270 ARG A C 1
ATOM 2165 O O . ARG A 1 270 ? -7.547 -24.182 6.230 1.00 81.38 270 ARG A O 1
ATOM 2172 N N . VAL A 1 271 ? -6.786 -22.908 7.911 1.00 80.94 271 VAL A N 1
ATOM 2173 C CA . VAL A 1 271 ? -5.434 -22.698 7.373 1.00 80.94 271 VAL A CA 1
ATOM 2174 C C . VAL A 1 271 ? -4.741 -24.012 6.970 1.00 80.94 271 VAL A C 1
ATOM 2176 O O . VAL A 1 271 ? -4.195 -24.062 5.865 1.00 80.94 271 VAL A O 1
ATOM 2179 N N . PRO A 1 272 ? -4.788 -25.106 7.769 1.00 79.38 272 PRO A N 1
ATOM 2180 C CA . PRO A 1 272 ? -4.110 -26.355 7.412 1.00 79.38 272 PRO A CA 1
ATOM 2181 C C . PRO A 1 272 ? -4.567 -26.975 6.085 1.00 79.38 272 PRO A C 1
ATOM 2183 O O . PRO A 1 272 ? -3.774 -27.672 5.452 1.00 79.38 272 PRO A O 1
ATOM 2186 N N . ASP A 1 273 ? -5.799 -26.688 5.656 1.00 80.12 273 ASP A N 1
ATOM 2187 C CA . ASP A 1 273 ? -6.434 -27.271 4.469 1.00 80.12 273 ASP A CA 1
ATOM 2188 C C . ASP A 1 273 ? -6.085 -26.499 3.174 1.00 80.12 273 ASP A C 1
ATOM 2190 O O . ASP A 1 273 ? -6.424 -26.921 2.062 1.00 80.12 273 ASP A O 1
ATOM 2194 N N . HIS A 1 274 ? -5.381 -25.365 3.289 1.00 79.19 274 HIS A N 1
ATOM 2195 C CA . HIS A 1 274 ? -5.074 -24.472 2.172 1.00 79.19 274 HIS A CA 1
ATOM 2196 C C . HIS A 1 274 ? -3.575 -24.122 2.112 1.00 79.19 274 HIS A C 1
ATOM 2198 O O . HIS A 1 274 ? -3.138 -23.174 2.764 1.00 79.19 274 HIS A O 1
ATOM 2204 N N . PRO A 1 275 ? -2.781 -24.821 1.270 1.00 79.81 275 PRO A N 1
ATOM 2205 C CA . PRO A 1 275 ? -1.335 -24.599 1.146 1.00 79.81 275 PRO A CA 1
ATOM 2206 C C . PRO A 1 275 ? -0.945 -23.155 0.814 1.00 79.81 275 PRO A C 1
ATOM 2208 O O . PRO A 1 275 ? 0.049 -22.665 1.329 1.00 79.81 275 PRO A O 1
ATOM 2211 N N . VAL A 1 276 ? -1.765 -22.448 0.027 1.00 79.31 276 VAL A N 1
ATOM 2212 C CA . VAL A 1 276 ? -1.526 -21.037 -0.327 1.00 79.31 276 VAL A CA 1
ATOM 2213 C C . VAL A 1 276 ? -1.507 -20.130 0.898 1.00 79.31 276 VAL A C 1
ATOM 2215 O O . VAL A 1 276 ? -0.711 -19.206 0.978 1.00 79.31 276 VAL A O 1
ATOM 2218 N N . VAL A 1 277 ? -2.380 -20.402 1.869 1.00 76.94 277 VAL A N 1
ATOM 2219 C CA . VAL A 1 277 ? -2.459 -19.603 3.088 1.00 76.94 277 VAL A CA 1
ATOM 2220 C C . VAL A 1 277 ? -1.224 -19.865 3.933 1.00 76.94 277 VAL A C 1
ATOM 2222 O O . VAL A 1 277 ? -0.630 -18.923 4.439 1.00 76.94 277 VAL A O 1
ATOM 2225 N N . ARG A 1 278 ? -0.805 -21.131 4.029 1.00 79.31 278 ARG A N 1
ATOM 2226 C CA . ARG A 1 278 ? 0.426 -21.509 4.723 1.00 79.31 278 ARG A CA 1
ATOM 2227 C C . ARG A 1 278 ? 1.645 -20.813 4.125 1.00 79.31 278 ARG A C 1
ATOM 2229 O O . ARG A 1 278 ? 2.418 -20.250 4.880 1.00 79.31 278 ARG A O 1
ATOM 2236 N N . GLU A 1 279 ? 1.778 -20.798 2.804 1.00 83.31 279 GLU A N 1
ATOM 2237 C CA . GLU A 1 279 ? 2.905 -20.147 2.127 1.00 83.31 279 GLU A CA 1
ATOM 2238 C C . GLU A 1 279 ? 2.943 -18.639 2.411 1.00 83.31 279 GLU A C 1
ATOM 2240 O O . GLU A 1 279 ? 3.962 -18.127 2.861 1.00 83.31 279 GLU A O 1
ATOM 2245 N N . VAL A 1 280 ? 1.804 -17.941 2.296 1.00 84.12 280 VAL A N 1
ATOM 2246 C CA . VAL A 1 280 ? 1.709 -16.516 2.677 1.00 84.12 280 VAL A CA 1
ATOM 2247 C C . VAL A 1 280 ? 2.072 -16.295 4.150 1.00 84.12 280 VAL A C 1
ATOM 2249 O O . VAL A 1 280 ? 2.669 -15.279 4.498 1.00 84.12 280 VAL A O 1
ATOM 2252 N N . MET A 1 281 ? 1.699 -17.225 5.029 1.00 80.56 281 MET A N 1
ATOM 2253 C CA . MET A 1 281 ? 1.964 -17.133 6.465 1.00 80.56 281 MET A CA 1
ATOM 2254 C C . MET A 1 281 ? 3.414 -17.430 6.848 1.00 80.56 281 MET A C 1
ATOM 2256 O O . MET A 1 281 ? 3.926 -16.790 7.761 1.00 80.56 281 MET A O 1
ATOM 2260 N N . GLU A 1 282 ? 4.051 -18.395 6.188 1.00 80.38 282 GLU A N 1
ATOM 2261 C CA . GLU A 1 282 ? 5.433 -18.806 6.449 1.00 80.38 282 GLU A CA 1
ATOM 2262 C C . GLU A 1 282 ? 6.430 -17.833 5.817 1.00 80.38 282 GLU A C 1
ATOM 2264 O O . GLU A 1 282 ? 7.413 -17.459 6.455 1.00 80.38 282 GLU A O 1
ATOM 2269 N N . GLU A 1 283 ? 6.170 -17.395 4.585 1.00 82.25 283 GLU A N 1
ATOM 2270 C CA . GLU A 1 283 ? 7.079 -16.513 3.855 1.00 82.25 283 GLU A CA 1
ATOM 2271 C C . GLU A 1 283 ? 6.837 -15.032 4.156 1.00 82.25 283 GLU A C 1
ATOM 2273 O O . GLU A 1 283 ? 7.764 -14.225 4.086 1.00 82.25 283 GLU A O 1
ATOM 2278 N N . GLY A 1 284 ? 5.596 -14.646 4.476 1.00 81.69 284 GLY A N 1
ATOM 2279 C CA . GLY A 1 284 ? 5.227 -13.241 4.664 1.00 81.69 284 GLY A CA 1
ATOM 2280 C C . GLY A 1 284 ? 5.361 -12.400 3.388 1.00 81.69 284 GLY A C 1
ATOM 2281 O O . GLY A 1 284 ? 5.452 -11.174 3.463 1.00 81.69 284 GLY A O 1
ATOM 2282 N N . THR A 1 285 ? 5.378 -13.041 2.218 1.00 88.44 285 THR A N 1
ATOM 2283 C CA . THR A 1 285 ? 5.543 -12.416 0.901 1.00 88.44 285 THR A CA 1
ATOM 2284 C C . THR A 1 285 ? 4.215 -12.343 0.148 1.00 88.44 285 THR A C 1
ATOM 2286 O O . THR A 1 285 ? 3.249 -13.049 0.444 1.00 88.44 285 THR A O 1
ATOM 2289 N N . ILE A 1 286 ? 4.143 -11.441 -0.834 1.00 93.12 286 ILE A N 1
ATOM 2290 C CA . ILE A 1 286 ? 2.990 -11.350 -1.733 1.00 93.12 286 ILE A CA 1
ATOM 2291 C C . ILE A 1 286 ? 3.108 -12.463 -2.771 1.00 93.12 286 ILE A C 1
ATOM 2293 O O . ILE A 1 286 ? 4.080 -12.504 -3.526 1.00 93.12 286 ILE A O 1
ATOM 2297 N N . LEU A 1 287 ? 2.091 -13.318 -2.851 1.00 91.94 287 LEU A N 1
ATOM 2298 C CA . LEU A 1 287 ? 2.011 -14.348 -3.878 1.00 91.94 287 LEU A CA 1
ATOM 2299 C C . LEU A 1 287 ? 1.386 -13.792 -5.152 1.00 91.94 287 LEU A C 1
ATOM 2301 O O . LEU A 1 287 ? 0.368 -13.090 -5.128 1.00 91.94 287 LEU A O 1
ATOM 2305 N N . LYS A 1 288 ? 2.004 -14.156 -6.273 1.00 92.94 288 LYS A N 1
ATOM 2306 C CA . LYS A 1 288 ? 1.651 -13.709 -7.614 1.00 92.94 288 LYS A CA 1
ATOM 2307 C C . LYS A 1 288 ? 1.359 -14.917 -8.499 1.00 92.94 288 LYS A C 1
ATOM 2309 O O . LYS A 1 288 ? 2.252 -15.720 -8.753 1.00 92.94 288 LYS A O 1
ATOM 2314 N N . PHE A 1 289 ? 0.134 -15.010 -9.008 1.00 91.94 289 PHE A N 1
ATOM 2315 C CA . PHE A 1 289 ? -0.274 -16.043 -9.961 1.00 91.94 289 PHE A CA 1
ATOM 2316 C C . PHE A 1 289 ? -0.771 -15.382 -11.247 1.00 91.94 289 PHE A C 1
ATOM 2318 O O . PHE A 1 289 ? -1.861 -14.814 -11.250 1.00 91.94 289 PHE A O 1
ATOM 2325 N N . GLU A 1 290 ? 0.013 -15.428 -12.328 1.00 91.12 290 GLU A N 1
ATOM 2326 C CA . GLU A 1 290 ? -0.379 -14.841 -13.621 1.00 91.12 290 GLU A CA 1
ATOM 2327 C C . GLU A 1 290 ? -1.208 -15.824 -14.450 1.00 91.12 290 GLU A C 1
ATOM 2329 O O . GLU A 1 290 ? -2.080 -15.405 -15.208 1.00 91.12 290 GLU A O 1
ATOM 2334 N N . THR A 1 291 ? -0.980 -17.131 -14.295 1.00 86.50 291 THR A N 1
ATOM 2335 C CA . THR A 1 291 ? -1.783 -18.165 -14.955 1.00 86.50 291 THR A CA 1
ATOM 2336 C C . THR A 1 291 ? -1.887 -19.456 -14.127 1.00 86.50 291 THR A C 1
ATOM 2338 O O . THR A 1 291 ? -0.951 -19.824 -13.411 1.00 86.50 291 THR A O 1
ATOM 2341 N N . PRO A 1 292 ? -2.967 -20.260 -14.279 1.00 84.44 292 PRO A N 1
ATOM 2342 C CA . PRO A 1 292 ? -3.085 -21.576 -13.634 1.00 84.44 292 PRO A CA 1
ATOM 2343 C C . PRO A 1 292 ? -2.006 -22.591 -14.057 1.00 84.44 292 PRO A C 1
ATOM 2345 O O . PRO A 1 292 ? -1.948 -23.708 -13.534 1.00 84.44 292 PRO A O 1
ATOM 2348 N N . LYS A 1 293 ? -1.190 -22.256 -15.063 1.00 85.06 293 LYS A N 1
ATOM 2349 C CA . LYS A 1 293 ? -0.100 -23.099 -15.568 1.00 85.06 293 LYS A CA 1
ATOM 2350 C C . LYS A 1 293 ? 1.233 -22.857 -14.858 1.00 85.06 293 LYS A C 1
ATOM 2352 O O . LYS A 1 293 ? 2.102 -23.711 -15.001 1.00 85.06 293 LYS A O 1
ATOM 2357 N N . ASP A 1 294 ? 1.363 -21.778 -14.084 1.00 82.31 294 ASP A N 1
ATOM 2358 C CA . ASP A 1 294 ? 2.626 -21.380 -13.447 1.00 82.31 294 ASP A CA 1
ATOM 2359 C C . ASP A 1 294 ? 3.127 -22.429 -12.448 1.00 82.31 294 ASP A C 1
ATOM 2361 O O . ASP A 1 294 ? 4.307 -22.771 -12.427 1.00 82.31 294 ASP A O 1
ATOM 2365 N N . SER A 1 295 ? 2.225 -22.980 -11.630 1.00 86.31 295 SER A N 1
ATOM 2366 C CA . SER A 1 295 ? 2.569 -23.992 -10.630 1.00 86.31 295 SER A CA 1
ATOM 2367 C C . SER A 1 295 ? 1.360 -24.850 -10.224 1.00 86.31 295 SER A C 1
ATOM 2369 O O . SER A 1 295 ? 0.206 -24.471 -10.463 1.00 86.31 295 SER A O 1
ATOM 2371 N N . PRO A 1 296 ? 1.576 -26.018 -9.581 1.00 86.06 296 PRO A N 1
ATOM 2372 C CA . PRO A 1 296 ? 0.490 -26.798 -8.983 1.00 86.06 296 PRO A CA 1
ATOM 2373 C C . PRO A 1 296 ? -0.337 -25.994 -7.969 1.00 86.06 296 PRO A C 1
ATOM 2375 O O . PRO A 1 296 ? -1.557 -26.157 -7.911 1.00 86.06 296 PRO A O 1
ATOM 2378 N N . LEU A 1 297 ? 0.312 -25.099 -7.217 1.00 83.94 297 LEU A N 1
ATOM 2379 C CA . LEU A 1 297 ? -0.350 -24.204 -6.274 1.00 83.94 297 LEU A CA 1
ATOM 2380 C C . LEU A 1 297 ? -1.225 -23.176 -6.992 1.00 83.94 297 LEU A C 1
ATOM 2382 O O . LEU A 1 297 ? -2.392 -23.036 -6.634 1.00 83.94 297 LEU A O 1
ATOM 2386 N N . ALA A 1 298 ? -0.704 -22.530 -8.041 1.00 85.44 298 ALA A N 1
ATOM 2387 C CA . ALA A 1 298 ? -1.464 -21.587 -8.858 1.00 85.44 298 ALA A CA 1
ATOM 2388 C C . ALA A 1 298 ? -2.735 -22.248 -9.402 1.00 85.44 298 ALA A C 1
ATOM 2390 O O . ALA A 1 298 ? -3.823 -21.696 -9.277 1.00 85.44 298 ALA A O 1
ATOM 2391 N N . ARG A 1 299 ? -2.625 -23.483 -9.914 1.00 85.69 299 ARG A N 1
ATOM 2392 C CA . ARG A 1 299 ? -3.778 -24.265 -10.381 1.00 85.69 299 ARG A CA 1
ATOM 2393 C C . ARG A 1 299 ? -4.787 -24.543 -9.271 1.00 85.69 299 ARG A C 1
ATOM 2395 O O . ARG A 1 299 ? -5.981 -2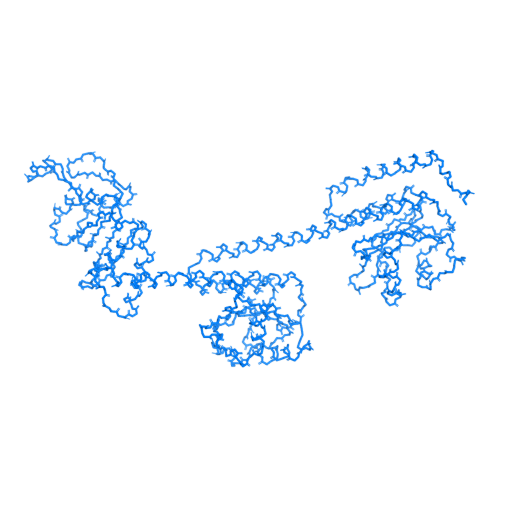4.363 -9.488 1.00 85.69 299 ARG A O 1
ATOM 2402 N N . TYR A 1 300 ? -4.327 -24.991 -8.104 1.00 82.81 300 TYR A N 1
ATOM 2403 C CA . TYR A 1 300 ? -5.201 -25.265 -6.962 1.00 82.81 300 TYR A CA 1
ATOM 2404 C C . TYR A 1 300 ? -5.967 -24.010 -6.537 1.00 82.81 300 TYR A C 1
ATOM 2406 O O . TYR A 1 300 ? -7.187 -24.051 -6.401 1.00 82.81 300 TYR A O 1
ATOM 2414 N N . VAL A 1 301 ? -5.272 -22.883 -6.392 1.00 81.25 301 VAL A N 1
ATOM 2415 C CA . VAL A 1 301 ? -5.877 -21.605 -6.014 1.00 81.25 301 VAL A CA 1
ATOM 2416 C C . VAL A 1 301 ? -6.861 -21.156 -7.091 1.00 81.25 301 VAL A C 1
ATOM 2418 O O . VAL A 1 301 ? -8.062 -21.067 -6.833 1.00 81.25 301 VAL A O 1
ATOM 2421 N N . LEU A 1 302 ? -6.372 -20.944 -8.313 1.00 83.25 302 LEU A N 1
ATOM 2422 C CA . LEU A 1 302 ? -7.120 -20.313 -9.394 1.00 83.25 302 LEU A CA 1
ATOM 2423 C C . LEU A 1 302 ? -8.298 -21.151 -9.888 1.00 83.25 302 LEU A C 1
ATOM 2425 O O . LEU A 1 302 ? -9.351 -20.581 -10.135 1.00 83.25 302 LEU A O 1
ATOM 2429 N N . HIS A 1 303 ? -8.188 -22.480 -9.979 1.00 81.69 303 HIS A N 1
ATOM 2430 C CA . HIS A 1 303 ? -9.308 -23.318 -10.431 1.00 81.69 303 HIS A CA 1
ATOM 2431 C C . HIS A 1 303 ? -10.193 -23.818 -9.289 1.00 81.69 303 HIS A C 1
ATOM 2433 O O . HIS A 1 303 ? -11.417 -23.807 -9.427 1.00 81.69 303 HIS A O 1
ATOM 2439 N N . ASN A 1 304 ? -9.600 -24.281 -8.182 1.00 72.44 304 ASN A N 1
ATOM 2440 C CA . ASN A 1 304 ? -10.351 -25.033 -7.173 1.00 72.44 304 ASN A CA 1
ATOM 2441 C C . ASN A 1 304 ? -10.861 -24.155 -6.028 1.00 72.44 304 ASN A C 1
ATOM 2443 O O . ASN A 1 304 ? -11.772 -24.586 -5.325 1.00 72.44 304 ASN A O 1
ATOM 2447 N N . ILE A 1 305 ? -10.277 -22.972 -5.809 1.00 73.56 305 ILE A N 1
ATOM 2448 C CA . ILE A 1 305 ? -10.701 -22.056 -4.742 1.00 73.56 305 ILE A CA 1
ATOM 2449 C C . ILE A 1 305 ? -11.431 -20.855 -5.332 1.00 73.56 305 ILE A C 1
ATOM 2451 O O . ILE A 1 305 ? -12.623 -20.669 -5.089 1.00 73.56 305 ILE A O 1
ATOM 2455 N N . ILE A 1 306 ? -10.713 -20.034 -6.101 1.00 74.88 306 ILE A N 1
ATOM 2456 C CA . ILE A 1 306 ? -11.193 -18.699 -6.461 1.00 74.88 306 ILE A CA 1
ATOM 2457 C C . ILE A 1 306 ? -11.854 -18.628 -7.833 1.00 74.88 306 ILE A C 1
ATOM 2459 O O . ILE A 1 306 ? -12.654 -17.723 -7.990 1.00 74.88 306 ILE A O 1
ATOM 2463 N N . LYS A 1 307 ? -11.624 -19.571 -8.762 1.00 78.38 307 LYS A N 1
ATOM 2464 C CA . LYS A 1 307 ? -12.159 -19.568 -10.146 1.00 78.38 307 LYS A CA 1
ATOM 2465 C C . LYS A 1 307 ? -11.810 -18.290 -10.931 1.00 78.38 307 LYS A C 1
ATOM 2467 O O . LYS A 1 307 ? -12.689 -17.589 -11.426 1.00 78.38 307 LYS A O 1
ATOM 2472 N N . GLY A 1 308 ? -10.512 -18.018 -11.055 1.00 84.88 308 GLY A N 1
ATOM 2473 C CA . GLY A 1 308 ? -9.978 -16.904 -11.845 1.00 84.88 308 GLY A CA 1
ATOM 2474 C C . GLY A 1 308 ? -8.823 -17.305 -12.762 1.00 84.88 308 GLY A C 1
ATOM 2475 O O . GLY A 1 308 ? -8.334 -18.429 -12.691 1.00 84.88 308 GLY A O 1
ATOM 2476 N N . GLU A 1 309 ? -8.384 -16.373 -13.606 1.00 89.19 309 GLU A N 1
ATOM 2477 C CA . GLU A 1 309 ? -7.232 -16.536 -14.505 1.00 89.19 309 GLU A CA 1
ATOM 2478 C C . GLU A 1 309 ? -5.928 -16.083 -13.838 1.00 89.19 309 GLU A C 1
ATOM 2480 O O . GLU A 1 309 ? -4.878 -16.690 -14.046 1.00 89.19 309 GLU A O 1
ATOM 2485 N N . SER A 1 310 ? -5.997 -15.055 -12.987 1.00 92.88 310 SER A N 1
ATOM 2486 C CA . SER A 1 310 ? -4.842 -14.527 -12.253 1.00 92.88 310 SER A CA 1
ATOM 2487 C C . SER A 1 310 ? -5.238 -14.022 -10.868 1.00 92.88 310 SER A C 1
ATOM 2489 O O . SER A 1 310 ? -6.391 -13.650 -10.635 1.00 92.88 310 SER A O 1
ATOM 2491 N N . ALA A 1 311 ? -4.282 -13.981 -9.940 1.00 93.31 311 ALA A N 1
ATOM 2492 C CA . ALA A 1 311 ? -4.502 -13.471 -8.592 1.00 93.31 311 ALA A CA 1
ATOM 2493 C C . ALA A 1 311 ? -3.243 -12.854 -7.972 1.00 93.31 311 ALA A C 1
ATOM 2495 O O . ALA A 1 311 ? -2.122 -13.311 -8.208 1.00 93.31 311 ALA A O 1
ATOM 2496 N N . LEU A 1 312 ? -3.471 -11.859 -7.115 1.00 94.69 312 LEU A N 1
ATOM 2497 C CA . LEU A 1 312 ? -2.490 -11.338 -6.170 1.00 94.69 312 LEU A CA 1
ATOM 2498 C C . LEU A 1 312 ? -2.999 -11.568 -4.750 1.00 94.69 312 LEU A C 1
ATOM 2500 O O . LEU A 1 312 ? -4.143 -11.232 -4.437 1.00 94.69 312 LEU A O 1
ATOM 2504 N N . ILE A 1 313 ? -2.155 -12.132 -3.890 1.00 93.31 313 ILE A N 1
ATOM 2505 C CA . ILE A 1 313 ? -2.498 -12.423 -2.496 1.00 93.31 313 ILE A CA 1
ATOM 2506 C C . ILE A 1 313 ? -1.421 -11.819 -1.605 1.00 93.31 313 ILE A C 1
ATOM 2508 O O . ILE A 1 313 ? -0.283 -12.280 -1.603 1.00 93.31 313 ILE A O 1
ATOM 2512 N N . ALA A 1 314 ? -1.782 -10.781 -0.857 1.00 94.69 314 ALA A N 1
ATOM 2513 C CA . ALA A 1 314 ? -0.884 -10.083 0.049 1.00 94.69 314 ALA A CA 1
ATOM 2514 C C . ALA A 1 314 ? -1.158 -10.455 1.516 1.00 94.69 314 ALA A C 1
ATOM 2516 O O . ALA A 1 314 ? -2.323 -10.514 1.921 1.00 94.69 314 ALA A O 1
ATOM 2517 N N . PRO A 1 315 ? -0.117 -10.660 2.340 1.00 95.06 315 PRO A N 1
ATOM 2518 C CA . PRO A 1 315 ? -0.273 -10.825 3.777 1.00 95.06 315 PRO A CA 1
ATOM 2519 C C . PRO A 1 315 ? -0.622 -9.489 4.432 1.00 95.06 315 PRO A C 1
ATOM 2521 O O . PRO A 1 315 ? -0.058 -8.445 4.098 1.00 95.06 315 PRO A O 1
ATOM 2524 N N . ILE A 1 316 ? -1.525 -9.521 5.407 1.00 93.94 316 ILE A N 1
ATOM 2525 C CA . ILE A 1 316 ? -1.802 -8.396 6.303 1.00 93.94 316 ILE A CA 1
ATOM 2526 C C . ILE A 1 316 ? -0.878 -8.555 7.502 1.00 93.94 316 ILE A C 1
ATOM 2528 O O . ILE A 1 316 ? -1.101 -9.424 8.346 1.00 93.94 316 ILE A O 1
ATOM 2532 N N . THR A 1 317 ? 0.175 -7.743 7.570 1.00 90.88 317 THR A N 1
ATOM 2533 C CA . THR A 1 317 ? 1.221 -7.883 8.590 1.00 90.88 317 THR A CA 1
ATOM 2534 C C . THR A 1 317 ? 1.192 -6.771 9.629 1.00 90.88 317 THR A C 1
ATOM 2536 O O . THR A 1 317 ? 1.024 -5.603 9.282 1.00 90.88 317 THR A O 1
ATOM 2539 N N . ILE A 1 318 ? 1.458 -7.112 10.891 1.00 88.50 318 ILE A N 1
ATOM 2540 C CA . ILE A 1 318 ? 1.708 -6.156 11.978 1.00 88.50 318 ILE A CA 1
ATOM 2541 C C . ILE A 1 318 ? 3.036 -6.542 12.633 1.00 88.50 318 ILE A C 1
ATOM 2543 O O . ILE A 1 318 ? 3.180 -7.654 13.143 1.00 88.50 318 ILE A O 1
ATOM 2547 N N . LYS A 1 319 ? 4.020 -5.632 12.606 1.00 84.12 319 LYS A N 1
ATOM 2548 C CA . LYS A 1 319 ? 5.374 -5.845 13.166 1.00 84.12 319 LYS A CA 1
ATOM 2549 C C . LYS A 1 319 ? 6.021 -7.168 12.710 1.00 84.12 319 LYS A C 1
ATOM 2551 O O . LYS A 1 319 ? 6.634 -7.868 13.508 1.00 84.12 319 LYS A O 1
ATOM 2556 N N . GLY A 1 320 ? 5.850 -7.512 11.432 1.00 82.31 320 GLY A N 1
ATOM 2557 C CA . GLY A 1 320 ? 6.409 -8.722 10.815 1.00 82.31 320 GLY A CA 1
ATOM 2558 C C . GLY A 1 320 ? 5.588 -10.003 10.998 1.00 82.31 320 GLY A C 1
ATOM 2559 O O . GLY A 1 320 ? 5.907 -11.000 10.367 1.00 82.31 320 GLY A O 1
ATOM 2560 N N . ASN A 1 321 ? 4.515 -9.990 11.796 1.00 87.50 321 ASN A N 1
ATOM 2561 C CA . ASN A 1 321 ? 3.635 -11.150 11.962 1.00 87.50 321 ASN A CA 1
ATOM 2562 C C . ASN A 1 321 ? 2.413 -11.045 11.046 1.00 87.50 321 ASN A C 1
ATOM 2564 O O . ASN A 1 321 ? 1.827 -9.967 10.929 1.00 87.50 321 ASN A O 1
ATOM 2568 N N . VAL A 1 322 ? 2.003 -12.159 10.436 1.00 89.81 322 VAL A N 1
ATOM 2569 C CA . VAL A 1 322 ? 0.830 -12.232 9.552 1.00 89.81 322 VAL A CA 1
ATOM 2570 C C . VAL A 1 322 ? -0.448 -12.401 10.378 1.00 89.81 322 VAL A C 1
ATOM 2572 O O . VAL A 1 322 ? -0.579 -13.332 11.166 1.00 89.81 322 VAL A O 1
ATOM 2575 N N . PHE A 1 323 ? -1.411 -11.505 10.175 1.00 90.56 323 PHE A N 1
ATOM 2576 C CA . PHE A 1 323 ? -2.710 -11.485 10.856 1.00 90.56 323 PHE A CA 1
ATOM 2577 C C . PHE A 1 323 ? -3.893 -11.687 9.913 1.00 90.56 323 PHE A C 1
ATOM 2579 O O . PHE A 1 323 ? -5.044 -11.663 10.347 1.00 90.56 323 PHE A O 1
ATOM 2586 N N . GLY A 1 324 ? -3.635 -11.871 8.626 1.00 91.31 324 GLY A N 1
ATOM 2587 C CA . GLY A 1 324 ? -4.668 -12.041 7.624 1.00 91.31 324 GLY A CA 1
ATOM 2588 C C . GLY A 1 324 ? -4.099 -12.002 6.218 1.00 91.31 324 GLY A C 1
ATOM 2589 O O . GLY A 1 324 ? -2.886 -11.915 6.029 1.00 91.31 324 GLY A O 1
ATOM 2590 N N . ILE A 1 325 ? -4.991 -12.039 5.239 1.00 92.50 325 ILE A N 1
ATOM 2591 C CA . ILE A 1 325 ? -4.668 -11.926 3.822 1.00 92.50 325 ILE A CA 1
ATOM 2592 C C . ILE A 1 325 ? -5.632 -10.964 3.128 1.00 92.50 325 ILE A C 1
ATOM 2594 O O . ILE A 1 325 ? -6.815 -10.887 3.467 1.00 92.50 325 ILE A O 1
ATOM 2598 N N . LEU A 1 326 ? -5.118 -10.261 2.128 1.00 93.75 326 LEU A N 1
ATOM 2599 C CA . LEU A 1 326 ? -5.869 -9.492 1.148 1.00 93.75 326 LEU A CA 1
ATOM 2600 C C . LEU A 1 326 ? -5.652 -10.151 -0.217 1.00 93.75 326 LEU A C 1
ATOM 2602 O O . LEU A 1 326 ? -4.537 -10.160 -0.734 1.00 93.75 326 LEU A O 1
ATOM 2606 N N . ALA A 1 327 ? -6.710 -10.717 -0.789 1.00 92.38 327 ALA A N 1
ATOM 2607 C CA . ALA A 1 327 ? -6.657 -11.416 -2.068 1.00 92.38 327 ALA A CA 1
ATOM 2608 C C . ALA A 1 327 ? -7.472 -10.671 -3.127 1.00 92.38 327 ALA A C 1
ATOM 2610 O O . ALA A 1 327 ? -8.633 -10.342 -2.888 1.00 92.38 327 ALA A O 1
ATOM 2611 N N . LEU A 1 328 ? -6.881 -10.457 -4.302 1.00 93.88 328 LEU A N 1
ATOM 2612 C CA . LEU A 1 328 ? -7.520 -9.888 -5.488 1.00 93.88 328 LEU A CA 1
ATOM 2613 C C . LEU A 1 328 ? -7.427 -10.863 -6.660 1.00 93.88 328 LEU A C 1
ATOM 2615 O O . LEU A 1 328 ? -6.412 -11.538 -6.833 1.00 93.88 328 LEU A O 1
ATOM 2619 N N . VAL A 1 329 ? -8.482 -10.919 -7.470 1.00 92.00 329 VAL A N 1
ATOM 2620 C CA . VAL A 1 329 ? -8.642 -11.908 -8.537 1.00 92.00 329 VAL A CA 1
ATOM 2621 C C . VAL A 1 329 ? -9.109 -11.248 -9.830 1.00 92.00 329 VAL A C 1
ATOM 2623 O O . VAL A 1 329 ? -10.027 -10.425 -9.831 1.00 92.00 329 VAL A O 1
ATOM 2626 N N . TRP A 1 330 ? -8.499 -11.665 -10.938 1.00 92.81 330 TRP A N 1
ATOM 2627 C CA . TRP A 1 330 ? -8.899 -11.344 -12.305 1.00 92.81 330 TRP A CA 1
ATOM 2628 C C . TRP A 1 330 ? -9.507 -12.603 -12.914 1.00 92.81 330 TRP A C 1
ATOM 2630 O O . TRP A 1 330 ? -8.829 -13.618 -13.075 1.00 92.81 330 TRP A O 1
ATOM 2640 N N . ALA A 1 331 ? -10.810 -12.572 -13.186 1.00 87.12 331 ALA A N 1
ATOM 2641 C CA . ALA A 1 331 ? -11.569 -13.757 -13.583 1.00 87.12 331 ALA A CA 1
ATOM 2642 C C . ALA A 1 331 ? -11.720 -13.919 -15.091 1.00 87.12 331 ALA A C 1
ATOM 2644 O O . ALA A 1 331 ? -11.945 -15.033 -15.551 1.00 87.12 331 ALA A O 1
ATOM 2645 N N . LYS A 1 332 ? -11.690 -12.820 -15.850 1.00 79.88 332 LYS A N 1
ATOM 2646 C CA . LYS A 1 332 ? -11.968 -12.860 -17.294 1.00 79.88 332 LYS A CA 1
ATOM 2647 C C . LYS A 1 332 ? -10.715 -12.950 -18.150 1.00 79.88 332 LYS A C 1
ATOM 2649 O O . LYS A 1 332 ? -10.718 -13.655 -19.152 1.00 79.88 332 LYS A O 1
ATOM 2654 N N . GLU A 1 333 ? -9.685 -12.202 -17.780 1.00 81.25 333 GLU A N 1
ATOM 2655 C CA . GLU A 1 333 ? -8.463 -12.056 -18.562 1.00 81.25 333 GLU A CA 1
ATOM 2656 C C . GLU A 1 333 ? -7.258 -12.249 -17.653 1.00 81.25 333 GLU A C 1
ATOM 2658 O O . GLU A 1 333 ? -7.237 -11.748 -16.526 1.00 81.25 333 GLU A O 1
ATOM 2663 N N . ALA A 1 334 ? -6.263 -12.981 -18.152 1.00 83.06 334 ALA A N 1
ATOM 2664 C CA . ALA A 1 334 ? -5.016 -13.165 -17.434 1.00 83.06 334 ALA A CA 1
ATOM 2665 C C . ALA A 1 334 ? -4.271 -11.825 -17.342 1.00 83.06 334 ALA A C 1
ATOM 2667 O O . ALA A 1 334 ? -3.967 -11.197 -18.359 1.00 83.06 334 ALA A O 1
ATOM 2668 N N . ALA A 1 335 ? -3.970 -11.403 -16.119 1.00 87.06 335 ALA A N 1
ATOM 2669 C CA . ALA A 1 335 ? -3.224 -10.191 -15.833 1.00 87.06 335 ALA A CA 1
ATOM 2670 C C . ALA A 1 335 ? -1.731 -10.503 -15.674 1.00 87.06 335 ALA A C 1
ATOM 2672 O O . ALA A 1 335 ? -1.343 -11.515 -15.087 1.00 87.06 335 ALA A O 1
ATOM 2673 N N . ARG A 1 336 ? -0.884 -9.594 -16.168 1.00 88.19 336 ARG A N 1
ATOM 2674 C CA . ARG A 1 336 ? 0.538 -9.551 -15.814 1.00 88.19 336 ARG A CA 1
ATOM 2675 C C . ARG A 1 336 ? 0.763 -8.456 -14.795 1.00 88.19 336 ARG A C 1
ATOM 2677 O O . ARG A 1 336 ? 0.314 -7.333 -15.000 1.00 88.19 336 ARG A O 1
ATOM 2684 N N . PHE A 1 337 ? 1.482 -8.781 -13.730 1.00 91.50 337 PHE A N 1
ATOM 2685 C CA . PHE A 1 337 ? 1.664 -7.864 -12.606 1.00 91.50 337 PHE A CA 1
ATOM 2686 C C . PHE A 1 337 ? 3.053 -7.241 -12.639 1.00 91.50 337 PHE A C 1
ATOM 2688 O O . PHE A 1 337 ? 4.065 -7.951 -12.601 1.00 91.50 337 PHE A O 1
ATOM 2695 N N . SER A 1 338 ? 3.098 -5.916 -12.691 1.00 88.38 338 SER A N 1
ATOM 2696 C CA . SER A 1 338 ? 4.320 -5.137 -12.540 1.00 88.38 338 SER A CA 1
ATOM 2697 C C . SER A 1 338 ? 4.756 -5.073 -11.071 1.00 88.38 338 SER A C 1
ATOM 2699 O O . SER A 1 338 ? 3.975 -5.329 -10.154 1.00 88.38 338 SER A O 1
ATOM 2701 N N . ASN A 1 339 ? 6.005 -4.666 -10.823 1.00 86.94 339 ASN A N 1
ATOM 2702 C CA . ASN A 1 339 ? 6.473 -4.401 -9.456 1.00 86.94 339 ASN A CA 1
ATOM 2703 C C . ASN A 1 339 ? 5.644 -3.308 -8.765 1.00 86.94 339 ASN A C 1
ATOM 2705 O O . ASN A 1 339 ? 5.473 -3.351 -7.550 1.00 86.94 339 ASN A O 1
ATOM 2709 N N . TYR A 1 340 ? 5.112 -2.356 -9.536 1.00 85.94 340 TYR A N 1
ATOM 2710 C CA . TYR A 1 340 ? 4.241 -1.308 -9.017 1.00 85.94 340 TYR A CA 1
ATOM 2711 C C . TYR A 1 340 ? 2.934 -1.891 -8.464 1.00 85.94 340 TYR A C 1
ATOM 2713 O O . TYR A 1 340 ? 2.547 -1.543 -7.354 1.00 85.94 340 TYR A O 1
ATOM 2721 N N . ASP A 1 341 ? 2.311 -2.839 -9.172 1.00 91.50 341 ASP A N 1
ATOM 2722 C CA . ASP A 1 341 ? 1.059 -3.480 -8.736 1.00 91.50 341 ASP A CA 1
ATOM 2723 C C . ASP A 1 341 ? 1.244 -4.250 -7.420 1.00 91.50 341 ASP A C 1
ATOM 2725 O O . ASP A 1 341 ? 0.423 -4.168 -6.504 1.00 91.50 341 ASP A O 1
ATOM 2729 N N . VAL A 1 342 ? 2.370 -4.960 -7.304 1.00 92.75 342 VAL A N 1
ATOM 2730 C CA . VAL A 1 342 ? 2.744 -5.711 -6.099 1.00 92.75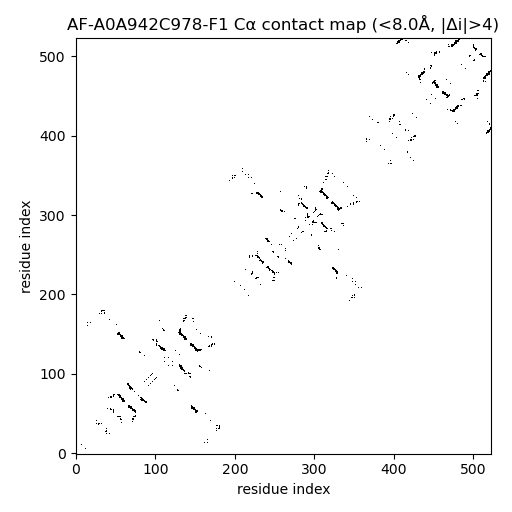 342 VAL A CA 1
ATOM 2731 C C . VAL A 1 342 ? 2.998 -4.764 -4.923 1.00 92.75 342 VAL A C 1
ATOM 2733 O O . VAL A 1 342 ? 2.467 -4.980 -3.833 1.00 92.75 342 VAL A O 1
ATOM 2736 N N . GLN A 1 343 ? 3.766 -3.691 -5.133 1.00 90.94 343 GLN A N 1
ATOM 2737 C CA . GLN A 1 343 ? 4.026 -2.681 -4.100 1.00 90.94 343 GLN A CA 1
ATOM 2738 C C . GLN A 1 343 ? 2.747 -1.966 -3.664 1.00 90.94 343 GLN A C 1
ATOM 2740 O O . GLN A 1 343 ? 2.558 -1.718 -2.472 1.00 90.94 343 GLN A O 1
ATOM 2745 N N . LEU A 1 344 ? 1.853 -1.676 -4.610 1.00 91.00 344 LEU A N 1
ATOM 2746 C CA . LEU A 1 344 ? 0.567 -1.057 -4.339 1.00 91.00 344 LEU A CA 1
ATOM 2747 C C . LEU A 1 344 ? -0.295 -1.944 -3.441 1.00 91.00 344 LEU A C 1
ATOM 2749 O O . LEU A 1 344 ? -0.744 -1.487 -2.390 1.00 91.00 344 LEU A O 1
ATOM 2753 N N . LEU A 1 345 ? -0.467 -3.222 -3.791 1.00 94.06 345 LEU A N 1
ATOM 2754 C CA . LEU A 1 345 ? -1.227 -4.150 -2.955 1.00 94.06 345 LEU A CA 1
ATOM 2755 C C . LEU A 1 345 ? -0.584 -4.343 -1.574 1.00 94.06 345 LEU A C 1
ATOM 2757 O O . LEU A 1 345 ? -1.293 -4.381 -0.569 1.00 94.06 345 LEU A O 1
ATOM 2761 N N . GLY A 1 346 ? 0.747 -4.428 -1.512 1.00 92.62 346 GLY A N 1
ATOM 2762 C CA . GLY A 1 346 ? 1.492 -4.533 -0.256 1.00 92.62 346 GLY A CA 1
ATOM 2763 C C . GLY A 1 346 ? 1.281 -3.331 0.661 1.00 92.62 346 GLY A C 1
ATOM 2764 O O . GLY A 1 346 ? 0.986 -3.500 1.844 1.00 92.62 346 GLY A O 1
ATOM 2765 N N . GLY A 1 347 ? 1.355 -2.118 0.107 1.00 90.81 347 GLY A N 1
ATOM 2766 C CA . GLY A 1 347 ? 1.072 -0.885 0.837 1.00 90.81 347 GLY A CA 1
ATOM 2767 C C . GLY A 1 347 ? -0.357 -0.857 1.378 1.00 90.81 347 GLY A C 1
ATOM 2768 O O . GLY A 1 347 ? -0.560 -0.601 2.566 1.00 90.81 347 GLY A O 1
ATOM 2769 N N . ILE A 1 348 ? -1.337 -1.211 0.540 1.00 91.56 348 ILE A N 1
ATOM 2770 C CA . ILE A 1 348 ? -2.746 -1.304 0.939 1.00 91.56 348 ILE A CA 1
ATOM 2771 C C . ILE A 1 348 ? -2.926 -2.322 2.076 1.00 91.56 348 ILE A C 1
ATOM 2773 O O . ILE A 1 348 ? -3.534 -2.008 3.100 1.00 91.56 348 ILE A O 1
ATOM 2777 N N . SER A 1 349 ? -2.358 -3.521 1.932 1.00 92.81 349 SER A N 1
ATOM 2778 C CA . SER A 1 349 ? -2.423 -4.582 2.942 1.00 92.81 349 SER A CA 1
ATOM 2779 C C . SER A 1 349 ? -1.810 -4.146 4.279 1.00 92.81 349 SER A C 1
ATOM 2781 O O . SER A 1 349 ? -2.373 -4.394 5.349 1.00 92.81 349 SER A O 1
ATOM 2783 N N . SER A 1 350 ? -0.697 -3.407 4.233 1.00 89.81 350 SER A N 1
ATOM 2784 C CA . SER A 1 350 ? -0.073 -2.837 5.428 1.00 89.81 350 SER A CA 1
ATOM 2785 C C . SER A 1 350 ? -0.977 -1.821 6.135 1.00 89.81 350 SER A C 1
ATOM 2787 O O . SER A 1 350 ? -0.998 -1.797 7.365 1.00 89.81 350 SER A O 1
ATOM 2789 N N . GLN A 1 351 ? -1.740 -1.001 5.401 1.00 88.00 351 GLN A N 1
ATOM 2790 C CA . GLN A 1 351 ? -2.694 -0.063 6.009 1.00 88.00 351 GLN A CA 1
ATOM 2791 C C . GLN A 1 351 ? -3.838 -0.795 6.728 1.00 88.00 351 GLN A C 1
ATOM 2793 O O . GLN A 1 351 ? -4.234 -0.387 7.821 1.00 88.00 351 GLN A O 1
ATOM 2798 N N . VAL A 1 352 ? -4.317 -1.919 6.176 1.00 90.00 352 VAL A N 1
ATOM 2799 C CA . VAL A 1 352 ? -5.285 -2.792 6.869 1.00 90.00 352 VAL A CA 1
ATOM 2800 C C . VAL A 1 352 ? -4.690 -3.336 8.169 1.00 90.00 352 VAL A C 1
ATOM 2802 O O . VAL A 1 352 ? -5.369 -3.347 9.194 1.00 90.00 352 VAL A O 1
ATOM 2805 N N . GLY A 1 353 ? -3.415 -3.739 8.150 1.00 90.38 353 GLY A N 1
ATOM 2806 C CA . GLY A 1 353 ? -2.698 -4.205 9.340 1.00 90.38 353 GLY A CA 1
ATOM 2807 C C . GLY A 1 353 ? -2.650 -3.150 10.446 1.00 90.38 353 GLY A C 1
ATOM 2808 O O . GLY A 1 353 ? -2.990 -3.442 11.591 1.00 90.38 353 GLY A O 1
ATOM 2809 N N . ILE A 1 354 ? -2.316 -1.904 10.101 1.00 87.38 354 ILE A N 1
ATOM 2810 C CA . ILE A 1 354 ? -2.293 -0.777 11.050 1.00 87.38 354 ILE A CA 1
ATOM 2811 C C . ILE A 1 354 ? -3.686 -0.536 11.652 1.00 87.38 354 ILE A C 1
ATOM 2813 O O . ILE A 1 354 ? -3.817 -0.363 12.866 1.00 87.38 354 ILE A O 1
ATOM 2817 N N . ALA A 1 355 ? -4.736 -0.559 10.826 1.00 86.50 355 ALA A N 1
ATOM 2818 C CA . ALA A 1 355 ? -6.110 -0.400 11.298 1.00 86.50 355 ALA A CA 1
ATOM 2819 C C . ALA A 1 355 ? -6.532 -1.526 12.257 1.00 86.50 355 ALA A C 1
ATOM 2821 O O . ALA A 1 355 ? -7.149 -1.258 13.289 1.00 86.50 355 ALA A O 1
ATOM 2822 N N . LEU A 1 356 ? -6.152 -2.770 11.950 1.00 87.56 356 LEU A N 1
ATOM 2823 C CA . LEU A 1 356 ? -6.410 -3.930 12.802 1.00 87.56 356 LEU A CA 1
ATOM 2824 C C . LEU A 1 356 ? -5.660 -3.835 14.141 1.00 87.56 356 LEU A C 1
ATOM 2826 O O . LEU A 1 356 ? -6.227 -4.162 15.184 1.00 87.56 356 LEU A O 1
ATOM 2830 N N . GLU A 1 357 ? -4.399 -3.384 14.138 1.00 87.31 357 GLU A N 1
ATOM 2831 C CA . GLU A 1 357 ? -3.629 -3.169 15.372 1.00 87.31 357 GLU A CA 1
ATOM 2832 C C . GLU A 1 357 ? -4.304 -2.114 16.256 1.00 87.31 357 GLU A C 1
ATOM 2834 O O . GLU A 1 357 ? -4.487 -2.337 17.453 1.00 87.31 357 GLU A O 1
ATOM 2839 N N . LYS A 1 358 ? -4.726 -0.990 15.662 1.00 84.25 358 LYS A N 1
ATOM 2840 C CA . LYS A 1 358 ? -5.423 0.097 16.364 1.00 84.25 358 LYS A CA 1
ATOM 2841 C C . LYS A 1 358 ? -6.707 -0.391 17.036 1.00 84.25 358 LYS A C 1
ATOM 2843 O O . LYS A 1 358 ? -6.914 -0.096 18.212 1.00 84.25 358 LYS A O 1
ATOM 2848 N N . ASP A 1 359 ? -7.539 -1.143 16.316 1.00 83.06 359 ASP A N 1
ATOM 2849 C CA . ASP A 1 359 ? -8.794 -1.693 16.843 1.00 83.06 359 ASP A CA 1
ATOM 2850 C C . ASP A 1 359 ? -8.546 -2.658 18.018 1.00 83.06 359 ASP A C 1
ATOM 2852 O O . ASP A 1 359 ? -9.118 -2.506 19.102 1.00 83.06 359 ASP A O 1
ATOM 2856 N N . ARG A 1 360 ? -7.587 -3.583 17.862 1.00 83.19 360 ARG A N 1
ATOM 2857 C CA . ARG A 1 360 ? -7.196 -4.525 18.924 1.00 83.19 360 ARG A CA 1
ATOM 2858 C C . ARG A 1 360 ? -6.636 -3.824 20.159 1.00 83.19 360 ARG A C 1
ATOM 2860 O O . ARG A 1 360 ? -7.011 -4.172 21.279 1.00 83.19 360 ARG A O 1
ATOM 2867 N N . LEU A 1 361 ? -5.759 -2.836 19.975 1.00 83.12 361 LEU A N 1
ATOM 2868 C CA . LEU A 1 361 ? -5.195 -2.056 21.079 1.00 83.12 361 LEU A CA 1
ATOM 2869 C C . LEU A 1 361 ? -6.275 -1.253 21.807 1.00 83.12 361 LEU A C 1
ATOM 2871 O O . LEU A 1 361 ? -6.266 -1.202 23.036 1.00 83.12 361 LEU A O 1
ATOM 2875 N N . ALA A 1 362 ? -7.226 -0.661 21.082 1.00 80.19 362 ALA A N 1
ATOM 2876 C CA . ALA A 1 362 ? -8.342 0.059 21.688 1.00 80.19 362 ALA A CA 1
ATOM 2877 C C . ALA A 1 362 ? -9.210 -0.872 22.553 1.00 80.19 362 ALA A C 1
ATOM 2879 O O . ALA A 1 362 ? -9.516 -0.538 23.701 1.00 80.19 362 ALA A O 1
ATOM 2880 N N . ALA A 1 363 ? -9.545 -2.062 22.047 1.00 79.31 363 ALA A N 1
ATOM 2881 C CA . ALA A 1 363 ? -10.292 -3.068 22.800 1.00 79.31 363 ALA A CA 1
ATOM 2882 C C . ALA A 1 363 ? -9.540 -3.529 24.063 1.00 79.31 363 ALA A C 1
ATOM 2884 O O . ALA A 1 363 ? -10.139 -3.656 25.136 1.00 79.31 363 ALA A O 1
ATOM 2885 N N . GLU A 1 364 ? -8.223 -3.723 23.961 1.00 80.50 364 GLU A N 1
ATOM 2886 C CA . GLU A 1 364 ? -7.378 -4.138 25.081 1.00 80.50 364 GLU A CA 1
ATOM 2887 C C . GLU A 1 364 ? -7.255 -3.050 26.154 1.00 80.50 364 GLU A C 1
ATOM 2889 O O . GLU A 1 364 ? -7.393 -3.339 27.341 1.00 80.50 364 GLU A O 1
ATOM 2894 N N . VAL A 1 365 ? -7.092 -1.781 25.763 1.00 77.44 365 VAL A N 1
ATOM 2895 C CA . VAL A 1 365 ? -7.100 -0.646 26.702 1.00 77.44 365 VAL A CA 1
ATOM 2896 C C . VAL A 1 365 ? -8.405 -0.612 27.491 1.00 77.44 365 VAL A C 1
ATOM 2898 O O . VAL A 1 365 ? -8.387 -0.429 28.709 1.00 77.44 365 VAL A O 1
ATOM 2901 N N . VAL A 1 366 ? -9.543 -0.817 26.828 1.00 76.50 366 VAL A N 1
ATOM 2902 C CA . VAL A 1 366 ? -10.842 -0.848 27.506 1.00 76.50 366 VAL A CA 1
ATOM 2903 C C . VAL A 1 366 ? -10.947 -2.049 28.452 1.00 76.50 366 VAL A C 1
ATOM 2905 O O . VAL A 1 366 ? -11.426 -1.891 29.577 1.00 76.50 366 VAL A O 1
ATOM 2908 N N . ARG A 1 367 ? -10.464 -3.232 28.052 1.00 79.06 367 ARG A N 1
ATOM 2909 C CA . ARG A 1 367 ? -10.424 -4.426 28.914 1.00 79.06 367 ARG A CA 1
ATOM 2910 C C . ARG A 1 367 ? -9.562 -4.204 30.158 1.00 79.06 367 ARG A C 1
ATOM 2912 O O . ARG A 1 367 ? -10.043 -4.422 31.266 1.00 79.06 367 ARG A O 1
ATOM 2919 N N . LEU A 1 368 ? -8.339 -3.708 29.991 1.00 77.00 368 LEU A N 1
ATOM 2920 C CA . LEU A 1 368 ? -7.412 -3.441 31.093 1.00 77.00 368 LEU A CA 1
ATOM 2921 C C . LEU A 1 368 ? -7.947 -2.363 32.039 1.00 77.00 368 LEU A C 1
ATOM 2923 O O . LEU A 1 368 ? -7.850 -2.505 33.257 1.00 77.00 368 LEU A O 1
ATOM 2927 N N . LYS A 1 369 ? -8.576 -1.307 31.502 1.00 71.88 369 LYS A N 1
ATOM 2928 C CA . LYS A 1 369 ? -9.262 -0.306 32.328 1.00 71.88 369 LYS A CA 1
ATOM 2929 C C . LYS A 1 369 ? -10.371 -0.943 33.166 1.00 71.88 369 LYS A C 1
ATOM 2931 O O . LYS A 1 369 ? -10.505 -0.595 34.334 1.00 71.88 369 LYS A O 1
ATOM 2936 N N . ARG A 1 370 ? -11.149 -1.891 32.630 1.00 69.88 370 ARG A N 1
ATOM 2937 C CA . ARG A 1 370 ? -12.149 -2.621 33.434 1.00 69.88 370 ARG A CA 1
ATOM 2938 C C . ARG A 1 370 ? -11.517 -3.424 34.560 1.00 69.88 370 ARG A C 1
ATOM 2940 O O . ARG A 1 370 ? -11.933 -3.262 35.699 1.00 69.88 370 ARG A O 1
ATOM 2947 N N . GLU A 1 371 ? -10.500 -4.225 34.258 1.00 74.06 371 GLU A N 1
ATOM 2948 C CA . GLU A 1 371 ? -9.815 -5.051 35.262 1.00 74.06 371 GLU A CA 1
ATOM 2949 C C . GLU A 1 371 ? -9.206 -4.191 36.380 1.00 74.06 371 GLU A C 1
ATOM 2951 O O . GLU A 1 371 ? -9.317 -4.519 37.560 1.00 74.06 371 GLU A O 1
ATOM 2956 N N . LEU A 1 372 ? -8.631 -3.036 36.031 1.00 70.62 372 LEU A N 1
ATOM 2957 C CA . LEU A 1 372 ? -8.099 -2.090 37.009 1.00 70.62 372 LEU A CA 1
ATOM 2958 C C . LEU A 1 372 ? -9.196 -1.471 37.893 1.00 70.62 372 LEU A C 1
ATOM 2960 O O . LEU A 1 372 ? -8.976 -1.273 39.090 1.00 70.62 372 LEU A O 1
ATOM 2964 N N . ASN A 1 373 ? -10.365 -1.166 37.324 1.00 65.12 373 ASN A N 1
ATOM 2965 C CA . ASN A 1 373 ? -11.507 -0.646 38.081 1.00 65.12 373 ASN A CA 1
ATOM 2966 C C . ASN A 1 373 ? -12.078 -1.676 39.042 1.00 65.12 373 ASN A C 1
ATOM 2968 O O . ASN A 1 373 ? -12.346 -1.333 40.194 1.00 65.12 373 ASN A O 1
ATOM 2972 N N . ASP A 1 374 ? -12.184 -2.931 38.606 1.00 64.56 374 ASP A N 1
ATOM 2973 C CA . ASP A 1 374 ? -12.624 -4.020 39.470 1.00 64.56 374 ASP A CA 1
ATOM 2974 C C . ASP A 1 374 ? -11.738 -4.118 40.718 1.00 64.56 374 ASP A C 1
ATOM 2976 O O . ASP A 1 374 ? -12.231 -4.459 41.789 1.00 64.56 374 ASP A O 1
ATOM 2980 N N . VAL A 1 375 ? -10.449 -3.783 40.634 1.00 60.47 375 VAL A N 1
ATOM 2981 C CA . VAL A 1 375 ? -9.526 -3.821 41.780 1.00 60.47 375 VAL A CA 1
ATOM 2982 C C . VAL A 1 375 ? -9.586 -2.557 42.653 1.00 60.47 375 VAL A C 1
ATOM 2984 O O . VAL A 1 375 ? -9.274 -2.637 43.840 1.00 60.47 375 VAL A O 1
ATOM 2987 N N . ARG A 1 376 ? -9.962 -1.391 42.107 1.00 60.28 376 ARG A N 1
ATOM 2988 C CA . ARG A 1 376 ? -9.754 -0.087 42.768 1.00 60.28 376 ARG A CA 1
ATOM 2989 C C . ARG A 1 376 ? -11.009 0.652 43.256 1.00 60.28 376 ARG A C 1
ATOM 2991 O O . ARG A 1 376 ? -10.837 1.581 44.044 1.00 60.28 376 ARG A O 1
ATOM 2998 N N . SER A 1 377 ? -12.231 0.311 42.830 1.00 55.84 377 SER A N 1
ATOM 2999 C CA . SER A 1 377 ? -13.438 1.039 43.272 1.00 55.84 377 SER A CA 1
ATOM 3000 C C . SER A 1 377 ? -14.142 0.380 44.472 1.00 55.84 377 SER A C 1
ATOM 3002 O O . SER A 1 377 ? -14.392 -0.823 44.490 1.00 55.84 377 SER A O 1
ATOM 3004 N N . ASN A 1 378 ? -14.517 1.191 45.473 1.00 54.81 378 ASN A N 1
ATOM 3005 C CA . ASN A 1 378 ? -15.423 0.779 46.561 1.00 54.81 378 ASN A CA 1
ATOM 3006 C C . ASN A 1 378 ? -16.888 0.650 46.081 1.00 54.81 378 ASN A C 1
ATOM 3008 O O . ASN A 1 378 ? -17.693 -0.027 46.714 1.00 54.81 378 ASN A O 1
ATOM 3012 N N . GLU A 1 379 ? -17.226 1.275 44.948 1.00 62.69 379 GLU A N 1
ATOM 3013 C CA . GLU A 1 379 ? -18.515 1.191 44.250 1.00 62.69 379 GLU A CA 1
ATOM 3014 C C . GLU A 1 379 ? -18.353 0.273 43.023 1.00 62.69 379 GLU A C 1
ATOM 3016 O O . GLU A 1 379 ? -18.061 0.730 41.914 1.00 62.69 379 GLU A O 1
ATOM 3021 N N . ARG A 1 380 ? -18.443 -1.046 43.229 1.00 66.75 380 ARG A N 1
ATOM 3022 C CA . ARG A 1 380 ? -18.273 -2.050 42.163 1.00 66.75 380 ARG A CA 1
ATOM 3023 C C . ARG A 1 380 ? -19.557 -2.212 41.349 1.00 66.75 380 ARG A C 1
ATOM 3025 O O . ARG A 1 380 ? -20.617 -2.490 41.906 1.00 66.75 380 ARG A O 1
ATOM 3032 N N . ILE A 1 381 ? -19.447 -2.134 40.023 1.00 78.56 381 ILE A N 1
ATOM 3033 C CA . ILE A 1 381 ? -20.517 -2.558 39.112 1.00 78.56 381 ILE A CA 1
ATOM 3034 C C . ILE A 1 381 ? -20.421 -4.077 38.953 1.00 78.56 381 ILE A C 1
ATOM 3036 O O . ILE A 1 381 ? -19.447 -4.583 38.406 1.00 78.56 381 ILE A O 1
ATOM 3040 N N . ILE A 1 382 ? -21.430 -4.813 39.423 1.00 77.12 382 ILE A N 1
ATOM 3041 C CA . ILE A 1 382 ? -21.467 -6.279 39.343 1.00 77.12 382 ILE A CA 1
ATOM 3042 C C . ILE A 1 382 ? -22.464 -6.700 38.262 1.00 77.12 382 ILE A C 1
ATOM 3044 O O . ILE A 1 382 ? -23.652 -6.398 38.349 1.00 77.12 382 ILE A O 1
ATOM 3048 N N . GLY A 1 383 ? -21.992 -7.432 37.252 1.00 74.19 383 GLY A N 1
ATOM 3049 C CA . GLY A 1 383 ? -22.849 -8.036 36.231 1.00 74.19 383 GLY A CA 1
ATOM 3050 C C . GLY A 1 383 ? -22.124 -8.301 34.912 1.00 74.19 383 GLY A C 1
ATOM 3051 O O . GLY A 1 383 ? -21.200 -7.588 34.538 1.00 74.19 383 GLY A O 1
ATOM 3052 N N . SER A 1 384 ? -22.562 -9.329 34.182 1.00 74.38 384 SER A N 1
ATOM 3053 C CA . SER A 1 384 ? -21.929 -9.795 32.935 1.00 74.38 384 SER A CA 1
ATOM 3054 C C . SER A 1 384 ? -22.817 -9.649 31.693 1.00 74.38 384 SER A C 1
ATOM 3056 O O . SER A 1 384 ? -22.451 -10.095 30.604 1.00 74.38 384 SER A O 1
ATOM 3058 N N . ALA A 1 385 ? -23.987 -9.016 31.827 1.00 84.62 385 ALA A N 1
ATOM 3059 C CA . ALA A 1 385 ? -24.926 -8.857 30.722 1.00 84.62 385 ALA A CA 1
ATOM 3060 C C . ALA A 1 385 ? -24.293 -8.060 29.554 1.00 84.62 385 ALA A C 1
ATOM 3062 O O . ALA A 1 385 ? -23.706 -7.000 29.792 1.00 84.62 385 ALA A O 1
ATOM 3063 N N . PRO A 1 386 ? -24.465 -8.474 28.279 1.00 77.56 386 PRO A N 1
ATOM 3064 C CA . PRO A 1 386 ? -23.845 -7.800 27.131 1.00 77.56 386 PRO A CA 1
ATOM 3065 C C . PRO A 1 386 ? -24.184 -6.307 26.997 1.00 77.56 386 PRO A C 1
ATOM 3067 O O . PRO A 1 386 ? -23.372 -5.530 26.498 1.00 77.56 386 PRO A O 1
ATOM 3070 N N . LYS A 1 387 ? -25.385 -5.892 27.428 1.00 83.44 387 LYS A N 1
ATOM 3071 C CA . LYS A 1 387 ? -25.796 -4.477 27.439 1.00 83.44 387 LYS A CA 1
ATOM 3072 C C . LYS A 1 387 ? -25.035 -3.667 28.494 1.00 83.44 387 LYS A C 1
ATOM 3074 O O . LYS A 1 387 ? -24.567 -2.576 28.191 1.00 83.44 387 LYS A O 1
ATOM 3079 N N . LEU A 1 388 ? -24.863 -4.225 29.695 1.00 84.31 388 LEU A N 1
ATOM 3080 C CA . LEU A 1 388 ? -24.083 -3.602 30.767 1.00 84.31 388 LEU A CA 1
ATOM 3081 C C . LEU A 1 388 ? -22.610 -3.485 30.368 1.00 84.31 388 LEU A C 1
ATOM 3083 O O . LEU A 1 388 ? -22.011 -2.427 30.533 1.00 84.31 388 LEU A O 1
ATOM 3087 N N . ARG A 1 389 ? -22.052 -4.540 29.758 1.00 80.44 389 ARG A N 1
ATOM 3088 C CA . ARG A 1 389 ? -20.694 -4.516 29.206 1.00 80.44 389 ARG A CA 1
ATOM 3089 C C . ARG A 1 389 ? -20.539 -3.346 28.232 1.00 80.44 389 ARG A C 1
ATOM 3091 O O . ARG A 1 389 ? -19.701 -2.485 28.470 1.00 80.44 389 ARG A O 1
ATOM 3098 N N . ARG A 1 390 ? -21.404 -3.233 27.221 1.00 82.44 390 ARG A N 1
ATOM 3099 C CA . ARG A 1 390 ? -21.373 -2.106 26.270 1.00 82.44 390 ARG A CA 1
ATOM 3100 C C . ARG A 1 390 ? -21.440 -0.731 26.948 1.00 82.44 390 ARG A C 1
ATOM 3102 O O . ARG A 1 390 ? -20.668 0.150 26.586 1.00 82.44 390 ARG A O 1
ATOM 3109 N N . ALA A 1 391 ? -22.290 -0.559 27.962 1.00 87.75 391 ALA A N 1
ATOM 3110 C CA . ALA A 1 391 ? -22.367 0.693 28.720 1.00 87.75 391 ALA A CA 1
ATOM 3111 C C . ALA A 1 391 ? -21.047 1.027 29.445 1.00 87.75 391 ALA A C 1
ATOM 3113 O O . ALA A 1 391 ? -20.581 2.161 29.380 1.00 87.75 391 ALA A O 1
ATOM 3114 N N . ILE A 1 392 ? -20.402 0.036 30.071 1.00 86.69 392 ILE A N 1
ATOM 3115 C CA . ILE A 1 392 ? -19.083 0.194 30.712 1.00 86.69 392 ILE A CA 1
ATOM 3116 C C . ILE A 1 392 ? -18.000 0.524 29.672 1.00 86.69 392 ILE A C 1
ATOM 3118 O O . ILE A 1 392 ? -17.149 1.370 29.918 1.00 86.69 392 ILE A O 1
ATOM 3122 N N . GLU A 1 393 ? -18.018 -0.142 28.513 1.00 83.25 393 GLU A N 1
ATOM 3123 C CA . GLU A 1 393 ? -17.085 0.107 27.395 1.00 83.25 393 GLU A CA 1
ATOM 3124 C C . GLU A 1 393 ? -17.157 1.577 26.957 1.00 83.25 393 GLU A C 1
ATOM 3126 O O . GLU A 1 393 ? -16.135 2.259 26.899 1.00 83.25 393 GLU A O 1
ATOM 3131 N N . MET A 1 394 ? -18.378 2.076 26.743 1.00 87.69 394 MET A N 1
ATOM 3132 C CA . MET A 1 394 ? -18.643 3.457 26.344 1.00 87.69 394 MET A CA 1
ATOM 3133 C C . MET A 1 394 ? -18.267 4.463 27.439 1.00 87.69 394 MET A C 1
ATOM 3135 O O . MET A 1 394 ? -17.672 5.498 27.154 1.00 87.69 394 MET A O 1
ATOM 3139 N N . ALA A 1 395 ? -18.555 4.153 28.704 1.00 89.88 395 ALA A N 1
ATOM 3140 C CA . ALA A 1 395 ? -18.151 4.983 29.836 1.00 89.88 395 ALA A CA 1
ATOM 3141 C C . ALA A 1 395 ? -16.621 5.145 29.907 1.00 89.88 395 ALA A C 1
ATOM 3143 O O . ALA A 1 395 ? -16.115 6.254 30.080 1.00 89.88 395 ALA A O 1
ATOM 3144 N N . LEU A 1 396 ? -15.870 4.056 29.717 1.00 87.50 396 LEU A N 1
ATOM 3145 C CA . LEU A 1 396 ? -14.406 4.073 29.738 1.00 87.50 396 LEU A CA 1
ATOM 3146 C C . LEU A 1 396 ? -13.790 4.760 28.518 1.00 87.50 396 LEU A C 1
ATOM 3148 O O . LEU A 1 396 ? -12.734 5.382 28.653 1.00 87.50 396 LEU A O 1
ATOM 3152 N N . SER A 1 397 ? -14.431 4.673 27.348 1.00 85.12 397 SER A N 1
ATOM 3153 C CA . SER A 1 397 ? -13.952 5.348 26.139 1.00 85.12 397 SER A CA 1
ATOM 3154 C C . SER A 1 397 ? -14.091 6.869 26.235 1.00 85.12 397 SER A C 1
ATOM 3156 O O . SER A 1 397 ? -13.228 7.587 25.738 1.00 85.12 397 SER A O 1
ATOM 3158 N N . VAL A 1 398 ? -15.130 7.380 26.911 1.00 90.06 398 VAL A N 1
ATOM 3159 C CA . VAL A 1 398 ? -15.331 8.831 27.101 1.00 90.06 398 VAL A CA 1
ATOM 3160 C C . VAL A 1 398 ? -14.644 9.391 28.349 1.00 90.06 398 VAL A C 1
ATOM 3162 O O . VAL A 1 398 ? -14.550 10.613 28.494 1.00 90.06 398 VAL A O 1
ATOM 3165 N N . ALA A 1 399 ? -14.151 8.543 29.257 1.00 90.00 399 ALA A N 1
ATOM 3166 C CA . ALA A 1 399 ? -13.606 8.961 30.549 1.00 90.00 399 ALA A CA 1
ATOM 3167 C C . ALA A 1 399 ? -12.440 9.960 30.433 1.00 90.00 399 ALA A C 1
ATOM 3169 O O . ALA A 1 399 ? -12.427 10.955 31.157 1.00 90.00 399 ALA A O 1
ATOM 3170 N N . ASP A 1 400 ? -11.534 9.774 29.468 1.00 86.06 400 ASP A N 1
ATOM 3171 C CA . ASP A 1 400 ? -10.362 10.643 29.257 1.00 86.06 400 ASP A CA 1
ATOM 3172 C C . ASP A 1 400 ? -10.663 11.967 28.526 1.00 86.06 400 ASP A C 1
ATOM 3174 O O . ASP A 1 400 ? -9.771 12.810 28.392 1.00 86.06 400 ASP A O 1
ATOM 3178 N N . SER A 1 401 ? -11.900 12.166 28.058 1.00 88.44 401 SER A N 1
ATOM 3179 C CA . SER A 1 401 ? -12.339 13.398 27.386 1.00 88.44 401 SER A CA 1
ATOM 3180 C C . SER A 1 401 ? -12.915 14.426 28.370 1.00 88.44 401 SER A C 1
ATOM 3182 O O . SER A 1 401 ? -13.363 14.076 29.462 1.00 88.44 401 SER A O 1
ATOM 3184 N N . SER A 1 402 ? -12.944 15.703 27.978 1.00 85.94 402 SER A N 1
ATOM 3185 C CA . SER A 1 402 ? -13.650 16.776 28.701 1.00 85.94 402 SER A CA 1
ATOM 3186 C C . SER A 1 402 ? -15.116 16.934 28.276 1.00 85.94 402 SER A C 1
ATOM 3188 O O . SER A 1 402 ? -15.807 17.807 28.792 1.00 85.94 402 SER A O 1
ATOM 3190 N N . THR A 1 403 ? -15.598 16.103 27.350 1.00 90.06 403 THR A N 1
ATOM 3191 C CA . THR A 1 403 ? -16.952 16.189 26.797 1.00 90.06 403 THR A CA 1
ATOM 3192 C C . THR A 1 403 ? -18.020 15.910 27.859 1.00 90.06 403 THR A C 1
ATOM 3194 O O . THR A 1 403 ? -17.841 15.064 28.747 1.00 90.06 403 THR A O 1
ATOM 3197 N N . THR A 1 404 ? -19.147 16.616 27.731 1.00 92.00 404 THR A N 1
ATOM 3198 C CA . THR A 1 404 ? -20.369 16.409 28.515 1.00 92.00 404 THR A CA 1
ATOM 3199 C C . THR A 1 404 ? -20.996 15.058 28.184 1.00 92.00 404 THR A C 1
ATOM 3201 O O . THR A 1 404 ? -21.150 14.713 27.015 1.00 92.00 404 THR A O 1
ATOM 3204 N N . VAL A 1 405 ? -21.375 14.289 29.204 1.00 94.94 405 VAL A N 1
ATOM 3205 C CA . VAL A 1 405 ? -21.945 12.942 29.025 1.00 94.94 405 VAL A CA 1
ATOM 3206 C C . VAL A 1 405 ? -23.388 12.920 29.511 1.00 94.94 405 VAL A C 1
ATOM 3208 O O . VAL A 1 405 ? -23.658 13.388 30.612 1.00 94.94 405 VAL A O 1
ATOM 3211 N N . LEU A 1 406 ? -24.300 12.341 28.725 1.00 95.19 406 LEU A N 1
ATOM 3212 C CA . LEU A 1 406 ? -25.677 12.058 29.136 1.00 95.19 406 LEU A CA 1
ATOM 3213 C C . LEU A 1 406 ? -25.867 10.549 29.327 1.00 95.19 406 LEU A C 1
ATOM 3215 O O . LEU A 1 406 ? -25.625 9.766 28.410 1.00 95.19 406 LEU A O 1
ATOM 3219 N N . ILE A 1 407 ? -26.323 10.145 30.510 1.00 95.19 407 ILE A N 1
ATOM 3220 C CA . ILE A 1 407 ? -26.604 8.758 30.877 1.00 95.19 407 ILE A CA 1
ATOM 3221 C C . ILE A 1 407 ? -28.121 8.566 30.915 1.00 95.19 407 ILE A C 1
ATOM 3223 O O . ILE A 1 407 ? -28.812 9.129 31.765 1.00 95.19 407 ILE A O 1
ATOM 3227 N N . GLN A 1 408 ? -28.646 7.744 30.011 1.00 93.94 408 GLN A N 1
ATOM 3228 C CA . GLN A 1 408 ? -30.073 7.433 29.949 1.00 93.94 408 GLN A CA 1
ATOM 3229 C C . GLN A 1 408 ? -30.356 6.046 30.520 1.00 93.94 408 GLN A C 1
ATOM 3231 O O . GLN A 1 408 ? -29.634 5.085 30.251 1.00 93.94 408 GLN A O 1
ATOM 3236 N N . GLY A 1 409 ? -31.428 5.937 31.299 1.00 91.06 409 GLY A N 1
ATOM 3237 C CA . GLY A 1 409 ? -31.903 4.661 31.820 1.00 91.06 409 GLY A CA 1
ATOM 3238 C C . GLY A 1 409 ? -32.985 4.830 32.874 1.00 91.06 409 GLY A C 1
ATOM 3239 O O . GLY A 1 409 ? -33.086 5.877 33.517 1.00 91.06 409 GLY A O 1
ATOM 3240 N N . GLU A 1 410 ? -33.777 3.782 33.082 1.00 88.88 410 GLU A N 1
ATOM 3241 C CA . GLU A 1 410 ? -34.859 3.763 34.070 1.00 88.88 410 GLU A CA 1
ATOM 3242 C C . GLU A 1 410 ? -34.362 4.139 35.479 1.00 88.88 410 GLU A C 1
ATOM 3244 O O . GLU A 1 410 ? -33.166 4.056 35.800 1.00 88.88 410 GLU A O 1
ATOM 3249 N N . SER A 1 411 ? -35.270 4.609 36.336 1.00 83.00 411 SER A N 1
ATOM 3250 C CA . SER A 1 411 ? -34.911 4.933 37.721 1.00 83.00 411 SER A CA 1
ATOM 3251 C C . SER A 1 411 ? -34.398 3.685 38.457 1.00 83.00 411 SER A C 1
ATOM 3253 O O . SER A 1 411 ? -34.852 2.573 38.200 1.00 83.00 411 SER A O 1
ATOM 3255 N N . GLY A 1 412 ? -33.392 3.849 39.319 1.00 82.31 412 GLY A N 1
ATOM 3256 C CA . GLY A 1 412 ? -32.792 2.742 40.079 1.00 82.31 412 GLY A CA 1
ATOM 3257 C C . GLY A 1 412 ? -31.831 1.818 39.310 1.00 82.31 412 GLY A C 1
ATOM 3258 O O . GLY A 1 412 ? -31.319 0.867 39.888 1.00 82.31 412 GLY A O 1
ATOM 3259 N N . THR A 1 413 ? -31.513 2.094 38.041 1.00 85.69 413 THR A N 1
ATOM 3260 C CA . THR A 1 413 ? -30.609 1.255 37.213 1.00 85.69 413 THR A CA 1
ATOM 3261 C C . THR A 1 413 ? -29.107 1.475 37.449 1.00 85.69 413 THR A C 1
ATOM 3263 O O . THR A 1 413 ? -28.278 0.936 36.719 1.00 85.69 413 THR A O 1
ATOM 3266 N N . GLY A 1 414 ? -28.730 2.262 38.462 1.00 86.56 414 GLY A N 1
ATOM 3267 C CA . GLY A 1 414 ? -27.323 2.490 38.812 1.00 86.56 414 GLY A CA 1
ATOM 3268 C C . GLY A 1 414 ? -26.584 3.488 37.913 1.00 86.56 414 GLY A C 1
ATOM 3269 O O . GLY A 1 414 ? -25.370 3.381 37.757 1.00 86.56 414 GLY A O 1
ATOM 3270 N N . LYS A 1 415 ? -27.283 4.478 37.336 1.00 92.19 415 LYS A N 1
ATOM 3271 C CA . LYS A 1 415 ? -26.680 5.556 36.519 1.00 92.19 415 LYS A CA 1
ATOM 3272 C C . LYS A 1 415 ? -25.551 6.298 37.249 1.00 92.19 415 LYS A C 1
ATOM 3274 O O . LYS A 1 415 ? -24.544 6.640 36.635 1.00 92.19 415 LYS A O 1
ATOM 3279 N N . GLU A 1 416 ? -25.685 6.467 38.563 1.00 90.50 416 GLU A N 1
ATOM 3280 C CA . GLU A 1 416 ? -24.647 7.050 39.417 1.00 90.50 416 GLU A CA 1
ATOM 3281 C C . GLU A 1 416 ? -23.345 6.232 39.405 1.00 90.50 416 GLU A C 1
ATOM 3283 O O . GLU A 1 416 ? -22.268 6.815 39.331 1.00 90.50 416 GLU A O 1
ATOM 3288 N N . LEU A 1 417 ? -23.418 4.894 39.375 1.00 89.31 417 LEU A N 1
ATOM 3289 C CA . LEU A 1 417 ? -22.229 4.034 39.298 1.00 89.31 417 LEU A CA 1
ATOM 3290 C C . LEU A 1 417 ? -21.477 4.235 37.977 1.00 89.31 417 LEU A C 1
ATOM 3292 O O . LEU A 1 417 ? -20.248 4.232 37.951 1.00 89.31 417 LEU A O 1
ATOM 3296 N N . ILE A 1 418 ? -22.206 4.449 36.878 1.00 91.62 418 ILE A N 1
ATOM 3297 C CA . ILE A 1 418 ? -21.610 4.765 35.574 1.00 91.62 418 ILE A CA 1
ATOM 3298 C C . ILE A 1 418 ? -20.958 6.154 35.601 1.00 91.62 418 ILE A C 1
ATOM 3300 O O . ILE A 1 418 ? -19.845 6.311 35.103 1.00 91.62 418 ILE A O 1
ATOM 3304 N N . ALA A 1 419 ? -21.590 7.152 36.224 1.00 93.00 419 ALA A N 1
ATOM 3305 C CA . ALA A 1 419 ? -20.992 8.477 36.395 1.00 93.00 419 ALA A CA 1
ATOM 3306 C C . ALA A 1 419 ? -19.716 8.430 37.258 1.00 93.00 419 ALA A C 1
ATOM 3308 O O . ALA A 1 419 ? -18.693 9.003 36.873 1.00 93.00 419 ALA A O 1
ATOM 3309 N N . SER A 1 420 ? -19.746 7.693 38.376 1.00 90.06 420 SER A N 1
ATOM 3310 C CA . SER A 1 420 ? -18.575 7.421 39.221 1.00 90.06 420 SER A CA 1
ATOM 3311 C C . SER A 1 420 ? -17.456 6.744 38.419 1.00 90.06 420 SER A C 1
ATOM 3313 O O . SER A 1 420 ? -16.301 7.160 38.507 1.00 90.06 420 SER A O 1
ATOM 3315 N N . LEU A 1 421 ? -17.786 5.747 37.587 1.00 89.56 421 LEU A N 1
ATOM 3316 C CA . LEU A 1 421 ? -16.824 5.055 36.723 1.00 89.56 421 LEU A CA 1
ATOM 3317 C C . LEU A 1 421 ? -16.136 6.019 35.744 1.00 89.56 421 LEU A C 1
ATOM 3319 O O . LEU A 1 421 ? -14.912 5.979 35.604 1.00 89.56 421 LEU A O 1
ATOM 3323 N N . ILE A 1 422 ? -16.901 6.900 35.091 1.00 92.25 422 ILE A N 1
ATOM 3324 C CA . ILE A 1 422 ? -16.362 7.914 34.170 1.00 92.25 422 ILE A CA 1
ATOM 3325 C C . ILE A 1 422 ? -15.398 8.840 34.912 1.00 92.25 422 ILE A C 1
ATOM 3327 O O . ILE A 1 422 ? -14.277 9.049 34.450 1.00 92.25 422 ILE A O 1
ATOM 3331 N N . GLN A 1 423 ? -15.804 9.370 36.069 1.00 91.69 423 GLN A N 1
ATOM 3332 C CA . GLN A 1 423 ? -14.973 10.288 36.848 1.00 91.69 423 GLN A CA 1
ATOM 3333 C C . GLN A 1 423 ? -13.679 9.624 37.324 1.00 91.69 423 GLN A C 1
ATOM 3335 O O . GLN A 1 423 ? -12.602 10.214 37.198 1.00 91.69 423 GLN A O 1
ATOM 3340 N N . PHE A 1 424 ? -13.775 8.395 37.833 1.00 87.94 424 PHE A N 1
ATOM 3341 C CA . PHE A 1 424 ? -12.636 7.642 38.348 1.00 87.94 424 PHE A CA 1
ATOM 3342 C C . PHE A 1 424 ? -11.579 7.359 37.270 1.00 87.94 424 PHE A C 1
ATOM 3344 O O . PHE A 1 424 ? -10.385 7.353 37.556 1.00 87.94 424 PHE A O 1
ATOM 3351 N N . ASN A 1 425 ? -12.005 7.177 36.017 1.00 86.81 425 ASN A N 1
ATOM 3352 C CA . ASN A 1 425 ? -11.118 6.916 34.879 1.00 86.81 425 ASN A CA 1
ATOM 3353 C C . ASN A 1 425 ? -10.777 8.175 34.077 1.00 86.81 425 ASN A C 1
ATOM 3355 O O . ASN A 1 425 ? -10.277 8.066 32.960 1.00 86.81 425 ASN A O 1
ATOM 3359 N N . SER A 1 426 ? -11.081 9.360 34.608 1.00 90.50 426 SER A N 1
ATOM 3360 C CA . SER A 1 426 ? -10.837 10.622 33.919 1.00 90.50 426 SER A CA 1
ATOM 3361 C C . SER A 1 426 ? -9.524 11.275 34.336 1.00 90.50 426 SER A C 1
ATOM 3363 O O . SER A 1 426 ? -8.989 11.045 35.423 1.00 90.50 426 SER A O 1
ATOM 3365 N N . ARG A 1 427 ? -9.075 12.241 33.527 1.00 90.25 427 ARG A N 1
ATOM 3366 C CA . ARG A 1 427 ? -7.983 13.166 33.886 1.00 90.25 427 ARG A CA 1
ATOM 3367 C C . ARG A 1 427 ? -8.288 14.018 35.131 1.00 90.25 427 ARG A C 1
ATOM 3369 O O . ARG A 1 427 ? -7.383 14.651 35.666 1.00 90.25 427 ARG A O 1
ATOM 3376 N N . ARG A 1 428 ? -9.550 14.047 35.586 1.00 91.69 428 ARG A N 1
ATOM 3377 C CA . ARG A 1 428 ? -10.040 14.806 36.746 1.00 91.69 428 ARG A CA 1
ATOM 3378 C C . ARG A 1 428 ? -10.244 13.933 37.990 1.00 91.69 428 ARG A C 1
ATOM 3380 O O . ARG A 1 428 ? -10.844 14.408 38.945 1.00 91.69 428 ARG A O 1
ATOM 3387 N N . VAL A 1 429 ? -9.728 12.699 38.028 1.00 89.88 429 VAL A N 1
ATOM 3388 C CA . VAL A 1 429 ? -9.909 11.766 39.164 1.00 89.88 429 VAL A CA 1
ATOM 3389 C C . VAL A 1 429 ? -9.501 12.347 40.526 1.00 89.88 429 VAL A C 1
ATOM 3391 O O . VAL A 1 429 ? -10.134 12.059 41.535 1.00 89.88 429 VAL A O 1
ATOM 3394 N N . SER A 1 430 ? -8.472 13.198 40.565 1.00 87.56 430 SER A N 1
ATOM 3395 C CA . SER A 1 430 ? -7.987 13.859 41.786 1.00 87.56 430 SER A CA 1
ATOM 3396 C C . SER A 1 430 ? -8.664 15.205 42.079 1.00 87.56 430 SER A C 1
ATOM 3398 O O . SER A 1 430 ? -8.257 15.916 42.998 1.00 87.56 430 SER A O 1
ATOM 3400 N N . LYS A 1 431 ? -9.661 15.590 41.278 1.00 93.50 431 LYS A N 1
ATOM 3401 C CA . LYS A 1 431 ? -10.402 16.854 41.373 1.00 93.50 431 LYS A CA 1
ATOM 3402 C C . LYS A 1 431 ? -11.791 16.617 41.982 1.00 93.50 431 LYS A C 1
ATOM 3404 O O . LYS A 1 431 ? -12.231 15.467 42.043 1.00 93.50 431 LYS A O 1
ATOM 3409 N N . PRO A 1 432 ? -12.489 17.677 42.437 1.00 94.25 432 PRO A N 1
ATOM 3410 C CA . PRO A 1 432 ? -13.807 17.536 43.049 1.00 94.25 432 PRO A CA 1
ATOM 3411 C C . PRO A 1 432 ? -14.786 16.774 42.151 1.00 94.25 432 PRO A C 1
ATOM 3413 O O . PRO A 1 432 ? -14.886 17.054 40.956 1.00 94.25 432 PRO A O 1
ATOM 3416 N N . PHE A 1 433 ? -15.519 15.830 42.740 1.00 94.81 433 PHE A N 1
ATOM 3417 C CA . PHE A 1 433 ? -16.659 15.175 42.108 1.00 94.81 433 PHE A CA 1
ATOM 3418 C C . PHE A 1 433 ? -17.919 15.531 42.887 1.00 94.81 433 PHE A C 1
ATOM 3420 O O . PHE A 1 433 ? -18.199 14.957 43.939 1.00 94.81 433 PHE A O 1
ATOM 3427 N N . VAL A 1 434 ? -18.636 16.535 42.396 1.00 95.44 434 VAL A N 1
ATOM 3428 C CA . VAL A 1 434 ? -19.821 17.081 43.057 1.00 95.44 434 VAL A CA 1
ATOM 3429 C C . VAL A 1 434 ? -21.046 16.404 42.463 1.00 95.44 434 VAL A C 1
ATOM 3431 O O . VAL A 1 434 ? -21.244 16.441 41.253 1.00 95.44 434 VAL A O 1
ATOM 3434 N N . LYS A 1 435 ? -21.865 15.772 43.303 1.00 94.25 435 LYS A N 1
ATOM 3435 C CA . LYS A 1 435 ? -23.107 15.107 42.894 1.00 94.25 435 LYS A CA 1
ATOM 3436 C C . LYS A 1 435 ? -24.303 15.928 43.369 1.00 94.25 435 LYS A C 1
ATOM 3438 O O . LYS A 1 435 ? -24.329 16.358 44.522 1.00 94.25 435 LYS A O 1
ATOM 3443 N N . ILE A 1 436 ? -25.289 16.129 42.502 1.00 93.81 436 ILE A N 1
ATOM 3444 C CA . ILE A 1 436 ? -26.563 16.762 42.845 1.00 93.81 436 ILE A CA 1
ATOM 3445 C C . ILE A 1 436 ? -27.701 15.986 42.185 1.00 93.81 436 ILE A C 1
ATOM 3447 O O . ILE A 1 436 ? -27.640 15.670 41.000 1.00 93.81 436 ILE A O 1
ATOM 3451 N N . ASN A 1 437 ? -28.733 15.671 42.962 1.00 91.69 437 ASN A N 1
ATOM 3452 C CA . ASN A 1 437 ? -29.977 15.127 42.436 1.00 91.69 437 ASN A CA 1
ATOM 3453 C C . ASN A 1 437 ? -30.961 16.290 42.254 1.00 91.69 437 ASN A C 1
ATOM 3455 O O . ASN A 1 437 ? -31.352 16.935 43.229 1.00 91.69 437 ASN A O 1
ATOM 3459 N N . CYS A 1 438 ? -31.322 16.576 41.003 1.00 90.50 438 CYS A N 1
ATOM 3460 C CA . CYS A 1 438 ? -32.192 17.693 40.650 1.00 90.50 438 CYS A CA 1
ATOM 3461 C C . CYS A 1 438 ? -33.653 17.467 41.071 1.00 90.50 438 CYS A C 1
ATOM 3463 O O . CYS A 1 438 ? -34.336 18.444 41.363 1.00 90.50 438 CYS A O 1
ATOM 3465 N N . GLY A 1 439 ? -34.114 16.215 41.156 1.00 86.56 439 GLY A N 1
ATOM 3466 C CA . GLY A 1 439 ? -35.460 15.860 41.621 1.00 86.56 439 GLY A CA 1
ATOM 3467 C C . GLY A 1 439 ? -35.638 15.947 43.142 1.00 86.56 439 GLY A C 1
ATOM 3468 O O . GLY A 1 439 ? -36.747 16.154 43.631 1.00 86.56 439 GLY A O 1
ATOM 3469 N N . ALA A 1 440 ? -34.549 15.849 43.911 1.00 87.69 440 ALA A N 1
ATOM 3470 C CA . ALA A 1 440 ? -34.577 15.907 45.375 1.00 87.69 440 ALA A CA 1
ATOM 3471 C C . ALA A 1 440 ? -34.621 17.338 45.951 1.00 87.69 440 ALA A C 1
ATOM 3473 O O . ALA A 1 440 ? -34.808 17.510 47.158 1.00 87.69 440 ALA A O 1
ATOM 3474 N N . ILE A 1 441 ? -34.428 18.367 45.118 1.00 88.00 441 ILE A N 1
ATOM 3475 C CA . ILE A 1 441 ? -34.352 19.771 45.540 1.00 88.00 441 ILE A CA 1
ATOM 3476 C C . ILE A 1 441 ? -35.594 20.519 45.040 1.00 88.00 441 ILE A C 1
ATOM 3478 O O . ILE A 1 441 ? -35.921 20.430 43.857 1.00 88.00 441 ILE A O 1
ATOM 3482 N N . PRO A 1 442 ? -36.276 21.311 45.891 1.00 87.00 442 PRO A N 1
ATOM 3483 C CA . PRO A 1 442 ? -37.377 22.154 45.441 1.00 87.00 442 PRO A CA 1
ATOM 3484 C C . PRO A 1 442 ? -36.962 23.057 44.273 1.00 87.00 442 PRO A C 1
ATOM 3486 O O . PRO A 1 442 ? -35.921 23.713 44.327 1.00 87.00 442 PRO A O 1
ATOM 3489 N N . ALA A 1 443 ? -37.809 23.152 43.245 1.00 79.25 443 ALA A N 1
ATOM 3490 C CA . ALA A 1 443 ? -37.518 23.898 42.016 1.00 79.25 443 ALA A CA 1
ATOM 3491 C C . ALA A 1 443 ? -37.109 25.367 42.253 1.00 79.25 443 ALA A C 1
ATOM 3493 O O . ALA A 1 443 ? -36.328 25.919 41.480 1.00 79.25 443 ALA A O 1
ATOM 3494 N N . SER A 1 444 ? -37.610 25.985 43.327 1.00 79.38 444 SER A N 1
ATOM 3495 C CA . SER A 1 444 ? -37.276 27.354 43.740 1.00 79.38 444 SER A CA 1
ATOM 3496 C C . SER A 1 444 ? -35.869 27.509 44.329 1.00 79.38 444 SER A C 1
ATOM 3498 O O . SER A 1 444 ? -35.342 28.616 44.344 1.00 79.38 444 SER A O 1
ATOM 3500 N N . LEU A 1 445 ? -35.257 26.427 44.817 1.00 86.00 445 LEU A N 1
ATOM 3501 C CA . LEU A 1 445 ? -33.930 26.430 45.441 1.00 86.00 445 LEU A CA 1
ATOM 3502 C C . LEU A 1 445 ? -32.844 25.853 44.531 1.00 86.00 445 LEU A C 1
ATOM 3504 O O . LEU A 1 445 ? -31.667 26.138 44.741 1.00 86.00 445 LEU A O 1
ATOM 3508 N N . LEU A 1 446 ? -33.222 25.081 43.510 1.00 89.75 446 LEU A N 1
ATOM 3509 C CA . LEU A 1 446 ? -32.281 24.396 42.627 1.00 89.75 446 LEU A CA 1
ATOM 3510 C C . LEU A 1 446 ? -31.306 25.357 41.931 1.00 89.75 446 LEU A C 1
ATOM 3512 O O . LEU A 1 446 ? -30.110 25.083 41.874 1.00 89.75 446 LEU A O 1
ATOM 3516 N N . GLU A 1 447 ? -31.795 26.499 41.445 1.00 89.06 447 GLU A N 1
ATOM 3517 C CA . GLU A 1 447 ? -30.945 27.511 40.807 1.00 89.06 447 GLU A CA 1
ATOM 3518 C C . GLU A 1 447 ? -29.917 28.083 41.796 1.00 89.06 447 GLU A C 1
ATOM 3520 O O . GLU A 1 447 ? -28.739 28.228 41.475 1.00 89.06 447 GLU A O 1
ATOM 3525 N N . SER A 1 448 ? -30.337 28.320 43.039 1.00 90.44 448 SER A N 1
ATOM 3526 C CA . SER A 1 448 ? -29.455 28.821 44.089 1.00 90.44 448 SER A CA 1
ATOM 3527 C C . SER A 1 448 ? -28.428 27.785 44.558 1.00 90.44 448 SER A C 1
ATOM 3529 O O . SER A 1 448 ? -27.302 28.152 44.881 1.00 90.44 448 SER A O 1
ATOM 3531 N N . GLU A 1 449 ? -28.772 26.496 44.573 1.00 92.19 449 GLU A N 1
ATOM 3532 C CA . GLU A 1 449 ? -27.816 25.423 44.873 1.00 92.19 449 GLU A CA 1
ATOM 3533 C C . GLU A 1 449 ? -26.793 25.255 43.737 1.00 92.19 449 GLU A C 1
ATOM 3535 O O . GLU A 1 449 ? -25.598 25.131 44.001 1.00 92.19 449 GLU A O 1
ATOM 3540 N N . LEU A 1 450 ? -27.222 25.304 42.470 1.00 93.19 450 LEU A N 1
ATOM 3541 C CA . LEU A 1 450 ? -26.331 25.144 41.314 1.00 93.19 450 LEU A CA 1
ATOM 3542 C C . LEU A 1 450 ? -25.375 26.330 41.132 1.00 93.19 450 LEU A C 1
ATOM 3544 O O . LEU A 1 450 ? -24.173 26.119 40.956 1.00 93.19 450 LEU A O 1
ATOM 3548 N N . PHE A 1 451 ? -25.892 27.559 41.206 1.00 93.56 451 PHE A N 1
ATOM 3549 C CA . PHE A 1 451 ? -25.159 28.781 40.845 1.00 93.56 451 PHE A CA 1
ATOM 3550 C C . PHE A 1 451 ? -24.826 29.682 42.040 1.00 93.56 451 PHE A C 1
ATOM 3552 O O . PHE A 1 451 ? -24.163 30.700 41.881 1.00 93.56 451 PHE A O 1
ATOM 3559 N N . GLY A 1 452 ? -25.252 29.332 43.253 1.00 92.94 452 GLY A N 1
ATOM 3560 C CA . GLY A 1 452 ? -25.020 30.157 44.435 1.00 92.94 452 GLY A CA 1
ATOM 3561 C C . GLY A 1 452 ? -25.912 31.398 44.472 1.00 92.94 452 GLY A C 1
ATOM 3562 O O . GLY A 1 452 ? -26.695 31.676 43.562 1.00 92.94 452 GLY A O 1
ATOM 3563 N N . HIS A 1 453 ? -25.809 32.164 45.554 1.00 93.56 453 HIS A N 1
ATOM 3564 C CA . HIS A 1 453 ? -26.552 33.413 45.714 1.00 93.56 453 HIS A CA 1
ATOM 3565 C C . HIS A 1 453 ? -25.752 34.464 46.476 1.00 93.56 453 HIS A C 1
ATOM 3567 O O . HIS A 1 453 ? -24.946 34.144 47.355 1.00 93.56 453 HIS A O 1
ATOM 3573 N N . GLU A 1 454 ? -26.027 35.727 46.162 1.00 93.19 454 GLU A N 1
ATOM 3574 C CA . GLU A 1 454 ? -25.565 36.865 46.951 1.00 93.19 454 GLU A CA 1
ATOM 3575 C C . GLU A 1 454 ? -26.479 37.114 48.158 1.00 93.19 454 GLU A C 1
ATOM 3577 O O . GLU A 1 454 ? -27.650 36.720 48.195 1.00 93.19 454 GLU A O 1
ATOM 3582 N N . ARG A 1 455 ? -25.943 37.788 49.179 1.00 90.75 455 ARG A N 1
ATOM 3583 C CA . ARG A 1 455 ? -26.733 38.174 50.354 1.00 90.75 455 ARG A CA 1
ATOM 3584 C C . ARG A 1 455 ? -27.888 39.086 49.921 1.00 90.75 455 ARG A C 1
ATOM 3586 O O . ARG A 1 455 ? -27.659 40.119 49.304 1.00 90.75 455 ARG A O 1
ATOM 3593 N N . GLY A 1 456 ? -29.113 38.737 50.312 1.00 86.25 456 GLY A N 1
ATOM 3594 C CA . GLY A 1 456 ? -30.325 39.491 49.981 1.00 86.25 456 GLY A CA 1
ATOM 3595 C C . GLY A 1 456 ? -30.974 39.131 48.640 1.00 86.25 456 GLY A C 1
ATOM 3596 O O . GLY A 1 456 ? -31.925 39.800 48.252 1.00 86.25 456 GLY A O 1
ATOM 3597 N N . ALA A 1 457 ? -30.514 38.079 47.951 1.00 85.31 457 ALA A N 1
ATOM 3598 C CA . ALA A 1 457 ? -31.108 37.627 46.688 1.00 85.31 457 ALA A CA 1
ATOM 3599 C C . ALA A 1 457 ? -32.581 37.171 46.808 1.00 85.31 457 ALA A C 1
ATOM 3601 O O . ALA A 1 457 ? -33.336 37.253 45.844 1.00 85.31 457 ALA A O 1
ATOM 3602 N N . PHE A 1 458 ? -32.995 36.700 47.988 1.00 85.00 458 PHE A N 1
ATOM 3603 C CA . PHE A 1 458 ? -34.374 36.353 48.351 1.00 85.00 458 PHE A CA 1
ATOM 3604 C C . PHE A 1 458 ? -34.571 36.527 49.867 1.00 85.00 458 PHE A C 1
ATOM 3606 O O . PHE A 1 458 ? -33.606 36.756 50.598 1.00 85.00 458 PHE A O 1
ATOM 3613 N N . THR A 1 459 ? -35.809 36.423 50.361 1.00 79.81 459 THR A N 1
ATOM 3614 C CA . THR A 1 459 ? -36.189 36.712 51.762 1.00 79.81 459 THR A CA 1
ATOM 3615 C C . THR A 1 459 ? -35.349 35.973 52.810 1.00 79.81 459 THR A C 1
ATOM 3617 O O . THR A 1 459 ? -35.037 36.548 53.851 1.00 79.81 459 THR A O 1
ATOM 3620 N N . ASP A 1 460 ? -34.924 34.742 52.519 1.00 79.81 460 ASP A N 1
ATOM 3621 C CA . ASP A 1 460 ? -34.096 33.918 53.412 1.00 79.81 460 ASP A CA 1
ATOM 3622 C C . ASP A 1 460 ? -32.584 33.940 53.096 1.00 79.81 460 ASP A C 1
ATOM 3624 O O . ASP A 1 460 ? -31.798 33.291 53.791 1.00 79.81 460 ASP A O 1
ATOM 3628 N N . ALA A 1 461 ? -32.127 34.725 52.113 1.00 84.75 461 ALA A N 1
ATOM 3629 C CA . ALA A 1 461 ? -30.717 34.829 51.713 1.00 84.75 461 ALA A CA 1
ATOM 3630 C C . ALA A 1 461 ? -29.891 35.695 52.687 1.00 84.75 461 ALA A C 1
ATOM 3632 O O . ALA A 1 461 ? -29.412 36.783 52.355 1.00 84.75 461 ALA A O 1
ATOM 3633 N N . ARG A 1 462 ? -29.733 35.237 53.934 1.00 84.69 462 ARG A N 1
ATOM 3634 C CA . ARG A 1 462 ? -29.069 35.996 55.014 1.00 84.69 462 ARG A CA 1
ATOM 3635 C C . ARG A 1 462 ? -27.556 36.160 54.823 1.00 84.69 462 ARG A C 1
ATOM 3637 O O . ARG A 1 462 ? -26.976 37.097 55.372 1.00 84.69 462 ARG A O 1
ATOM 3644 N N . ALA A 1 463 ? -26.925 35.281 54.048 1.00 87.81 463 ALA A N 1
ATOM 3645 C CA . ALA A 1 463 ? -25.498 35.296 53.734 1.00 87.81 463 ALA A CA 1
ATOM 3646 C C . ALA A 1 463 ? -25.272 34.921 52.261 1.00 87.81 463 ALA A C 1
ATOM 3648 O O . ALA A 1 463 ? -26.166 34.379 51.625 1.00 87.81 463 ALA A O 1
ATOM 3649 N N . ARG A 1 464 ? -24.079 35.207 51.728 1.00 89.94 464 ARG A N 1
ATOM 3650 C CA . ARG A 1 464 ? -23.651 34.718 50.408 1.00 89.94 464 ARG A CA 1
ATOM 3651 C C . ARG A 1 464 ? -23.352 33.217 50.488 1.00 89.94 464 ARG A C 1
ATOM 3653 O O . ARG A 1 464 ? -22.750 32.773 51.467 1.00 89.94 464 ARG A O 1
ATOM 3660 N N . ARG A 1 465 ? -23.694 32.460 49.441 1.00 91.06 465 ARG A N 1
ATOM 3661 C CA . ARG A 1 465 ? -23.382 31.025 49.320 1.00 91.06 465 ARG A CA 1
ATOM 3662 C C . ARG A 1 465 ? -22.816 30.698 47.939 1.00 91.06 465 ARG A C 1
ATOM 3664 O O . ARG A 1 465 ? -23.339 31.173 46.934 1.00 91.06 465 ARG A O 1
ATOM 3671 N N . MET A 1 466 ? -21.759 29.886 47.907 1.00 91.94 466 MET A N 1
ATOM 3672 C CA . MET A 1 466 ? -21.193 29.345 46.664 1.00 91.94 466 MET A CA 1
ATOM 3673 C C . MET A 1 466 ? -22.096 28.245 46.100 1.00 91.94 466 MET A C 1
ATOM 3675 O O . MET A 1 466 ? -22.664 27.466 46.866 1.00 91.94 466 MET A O 1
ATOM 3679 N N . GLY A 1 467 ? -22.226 28.200 44.773 1.00 93.62 467 GLY A N 1
ATOM 3680 C CA . GLY A 1 467 ? -22.985 27.166 44.070 1.00 93.62 467 GLY A CA 1
ATOM 3681 C C . GLY A 1 467 ? -22.165 25.920 43.744 1.00 93.62 467 GLY A C 1
ATOM 3682 O O . GLY A 1 467 ? -20.934 25.928 43.807 1.00 93.62 467 GLY A O 1
ATOM 3683 N N . LYS A 1 468 ? -22.839 24.853 43.308 1.00 95.25 468 LYS A N 1
ATOM 3684 C CA . LYS A 1 468 ? -22.197 23.594 42.896 1.00 95.25 468 LYS A CA 1
ATOM 3685 C C . LYS A 1 468 ? -21.248 23.741 41.710 1.00 95.25 468 LYS A C 1
ATOM 3687 O O . LYS A 1 468 ? -20.243 23.039 41.669 1.00 95.25 468 LYS A O 1
ATOM 3692 N N . PHE A 1 469 ? -21.503 24.667 40.787 1.00 95.31 469 PHE A N 1
ATOM 3693 C CA . PHE A 1 469 ? -20.564 24.961 39.697 1.00 95.31 469 PHE A CA 1
ATOM 3694 C C . PHE A 1 469 ? -19.263 25.616 40.173 1.00 95.31 469 PHE A C 1
ATOM 3696 O O . PHE A 1 469 ? -18.209 25.390 39.581 1.00 95.31 469 PHE A O 1
ATOM 3703 N N . GLU A 1 470 ? -19.321 26.404 41.246 1.00 94.12 470 GLU A N 1
ATOM 3704 C CA . GLU A 1 470 ? -18.138 26.960 41.909 1.00 94.12 470 GLU A CA 1
ATOM 3705 C C . GLU A 1 470 ? -17.396 25.870 42.696 1.00 94.12 470 GLU A C 1
ATOM 3707 O O . GLU A 1 470 ? -16.180 25.739 42.568 1.00 94.12 470 GLU A O 1
ATOM 3712 N N . GLU A 1 471 ? -18.122 25.042 43.458 1.00 94.00 471 GLU A N 1
ATOM 3713 C CA . GLU A 1 471 ? -17.549 23.914 44.213 1.00 94.00 471 GLU A CA 1
ATOM 3714 C C . GLU A 1 471 ? -16.854 22.886 43.299 1.00 94.00 471 GLU A C 1
ATOM 3716 O O . GLU A 1 471 ? -15.833 22.306 43.672 1.00 94.00 471 GLU A O 1
ATOM 3721 N N . ALA A 1 472 ? -17.400 22.657 42.102 1.00 95.44 472 ALA A N 1
ATOM 3722 C CA . ALA A 1 472 ? -16.902 21.673 41.146 1.00 95.44 472 ALA A CA 1
ATOM 3723 C C . ALA A 1 472 ? -15.786 22.198 40.228 1.00 95.44 472 ALA A C 1
ATOM 3725 O O . ALA A 1 472 ? -15.359 21.456 39.343 1.00 95.44 472 ALA A O 1
ATOM 3726 N N . ASN A 1 473 ? -15.324 23.443 40.385 1.00 94.94 473 ASN A N 1
ATOM 3727 C CA . ASN A 1 473 ? -14.359 24.053 39.468 1.00 94.94 473 ASN A CA 1
ATOM 3728 C C . ASN A 1 473 ? -13.083 23.195 39.293 1.00 94.94 473 ASN A C 1
ATOM 3730 O O . ASN A 1 473 ? -12.541 22.643 40.253 1.00 94.94 473 ASN A O 1
ATOM 3734 N N . ALA A 1 474 ? -12.611 23.068 38.048 1.00 93.75 474 ALA A N 1
ATOM 3735 C CA . ALA A 1 474 ? -11.575 22.135 37.577 1.00 93.75 474 ALA A CA 1
ATOM 3736 C C . ALA A 1 474 ? -11.889 20.632 37.774 1.00 93.75 474 ALA A C 1
ATOM 3738 O O . ALA A 1 474 ? -11.056 19.775 37.470 1.00 93.75 474 ALA A O 1
ATOM 3739 N N . GLY A 1 475 ? -13.075 20.298 38.281 1.00 95.06 475 GLY A N 1
ATOM 3740 C CA . GLY A 1 475 ? -13.561 18.956 38.580 1.00 95.06 475 GLY A CA 1
ATOM 3741 C C . GLY A 1 475 ? -14.754 18.555 37.716 1.00 95.06 475 GLY A C 1
ATOM 3742 O O . GLY A 1 475 ? -14.858 18.955 36.552 1.00 95.06 475 GLY A O 1
ATOM 3743 N N . THR A 1 476 ? -15.632 17.729 38.273 1.00 96.56 476 THR A N 1
ATOM 3744 C CA . THR A 1 476 ? -16.783 17.157 37.569 1.00 96.56 476 THR A CA 1
ATOM 3745 C C . THR A 1 476 ? -18.053 17.359 38.390 1.00 96.56 476 THR A C 1
ATOM 3747 O O . THR A 1 476 ? -18.073 17.065 39.586 1.00 96.56 476 THR A O 1
ATOM 3750 N N . LEU A 1 477 ? -19.117 17.832 37.739 1.00 96.88 477 LEU A N 1
ATOM 3751 C CA . LEU A 1 477 ? -20.455 17.969 38.306 1.00 96.88 477 LEU A CA 1
ATOM 3752 C C . LEU A 1 477 ? -21.373 16.895 37.713 1.00 96.88 477 LEU A C 1
ATOM 3754 O O . LEU A 1 477 ? -21.572 16.843 36.498 1.00 96.88 477 LEU A O 1
ATOM 3758 N N . PHE A 1 478 ? -21.925 16.042 38.571 1.00 97.12 478 PHE A N 1
ATOM 3759 C CA . PHE A 1 478 ? -22.929 15.049 38.209 1.00 97.12 478 PHE A CA 1
ATOM 3760 C C . PHE A 1 478 ? -24.335 15.565 38.527 1.00 97.12 478 PHE A C 1
ATOM 3762 O O . PHE A 1 478 ? -24.650 15.797 39.694 1.00 97.12 478 PHE A O 1
ATOM 3769 N N . LEU A 1 479 ? -25.153 15.735 37.488 1.00 95.88 479 LEU A N 1
ATOM 3770 C CA . LEU A 1 479 ? -26.553 16.152 37.541 1.00 95.88 479 LEU A CA 1
ATOM 3771 C C . LEU A 1 479 ? -27.453 14.920 37.377 1.00 95.88 479 LEU A C 1
ATOM 3773 O O . LEU A 1 479 ? -27.692 14.474 36.252 1.00 95.88 479 LEU A O 1
ATOM 3777 N N . ASP A 1 480 ? -27.942 14.357 38.477 1.00 94.69 480 ASP A N 1
ATOM 3778 C CA . ASP A 1 480 ? -28.913 13.264 38.423 1.00 94.69 480 ASP A CA 1
ATOM 3779 C C . ASP A 1 480 ? -30.337 13.799 38.262 1.00 94.69 480 ASP A C 1
ATOM 3781 O O . ASP A 1 480 ? -30.681 14.859 38.785 1.00 94.69 480 ASP A O 1
ATOM 3785 N N . GLU A 1 481 ? -31.158 13.052 37.530 1.00 92.56 481 GLU A N 1
ATOM 3786 C CA . GLU A 1 481 ? -32.531 13.425 37.174 1.00 92.56 481 GLU A CA 1
ATOM 3787 C C . GLU A 1 481 ? -32.638 14.826 36.541 1.00 92.56 481 GLU A C 1
ATOM 3789 O O . GLU A 1 481 ? -33.516 15.622 36.871 1.00 92.56 481 GLU A O 1
ATOM 3794 N N . ILE A 1 482 ? -31.761 15.130 35.576 1.00 92.50 482 ILE A N 1
ATOM 3795 C CA . ILE A 1 482 ? -31.709 16.441 34.899 1.00 92.50 482 ILE A CA 1
ATOM 3796 C C . ILE A 1 482 ? -33.051 16.839 34.246 1.00 92.50 482 ILE A C 1
ATOM 3798 O O . ILE A 1 482 ? -33.350 18.022 34.088 1.00 92.50 482 ILE A O 1
ATOM 3802 N N . GLY A 1 483 ? -33.894 15.858 33.907 1.00 89.44 483 GLY A N 1
ATOM 3803 C CA . GLY A 1 483 ? -35.247 16.077 33.389 1.00 89.44 483 GLY A CA 1
ATOM 3804 C C . GLY A 1 483 ? -36.234 16.695 34.391 1.00 89.44 483 GLY A C 1
ATOM 3805 O O . GLY A 1 483 ? -37.300 17.138 33.971 1.00 89.44 483 GLY A O 1
ATOM 3806 N N . GLU A 1 484 ? -35.899 16.746 35.683 1.00 89.19 484 GLU A N 1
ATOM 3807 C CA . GLU A 1 484 ? -36.703 17.387 36.736 1.00 89.19 484 GLU A CA 1
ATOM 3808 C C . GLU A 1 484 ? -36.293 18.852 36.996 1.00 89.19 484 GLU A C 1
ATOM 3810 O O . GLU A 1 484 ? -36.882 19.532 37.837 1.00 89.19 484 GLU A O 1
ATOM 3815 N N . MET A 1 485 ? -35.297 19.381 36.272 1.00 90.62 485 MET A N 1
ATOM 3816 C CA . MET A 1 485 ? -34.879 20.778 36.419 1.00 90.62 485 MET A CA 1
ATOM 3817 C C . MET A 1 485 ? -35.973 21.761 35.979 1.00 90.62 485 MET A C 1
ATOM 3819 O O . MET A 1 485 ? -36.617 21.578 34.945 1.00 90.62 485 MET A O 1
ATOM 3823 N N . SER A 1 486 ? -36.106 22.878 36.701 1.00 87.44 486 SER A N 1
ATOM 3824 C CA . SER A 1 486 ? -36.954 23.997 36.278 1.00 87.44 486 SER A CA 1
ATOM 3825 C C . SER A 1 486 ? -36.429 24.651 34.992 1.00 87.44 486 SER A C 1
ATOM 3827 O O . SER A 1 486 ? -35.221 24.688 34.751 1.00 87.44 486 SER A O 1
ATOM 3829 N N . LEU A 1 487 ? -37.324 25.229 34.179 1.00 86.62 487 LEU A N 1
ATOM 3830 C CA . LEU A 1 487 ? -36.944 25.909 32.928 1.00 86.62 487 LEU A CA 1
ATOM 3831 C C . LEU A 1 487 ? -35.912 27.026 33.153 1.00 86.62 487 LEU A C 1
ATOM 3833 O O . LEU A 1 487 ? -34.989 27.174 32.358 1.00 86.62 487 LEU A O 1
ATOM 3837 N N . ALA A 1 488 ? -36.035 27.779 34.249 1.00 84.31 488 ALA A N 1
ATOM 3838 C CA . ALA A 1 488 ? -35.073 28.822 34.603 1.00 84.31 488 ALA A CA 1
ATOM 3839 C C . ALA A 1 488 ? -33.667 28.240 34.838 1.00 84.31 488 ALA A C 1
ATOM 3841 O O . ALA A 1 488 ? -32.699 28.694 34.230 1.00 84.31 488 ALA A O 1
ATOM 3842 N N . ALA A 1 489 ? -33.563 27.164 35.626 1.00 88.31 489 ALA A N 1
ATOM 3843 C CA . ALA A 1 489 ? -32.288 26.503 35.882 1.00 88.31 489 ALA A CA 1
ATOM 3844 C C . ALA A 1 489 ? -31.690 25.869 34.611 1.00 88.31 489 ALA A C 1
ATOM 3846 O O . ALA A 1 489 ? -30.471 25.874 34.450 1.00 88.31 489 ALA A O 1
ATOM 3847 N N . GLN A 1 490 ? -32.522 25.361 33.692 1.00 91.00 490 GLN A N 1
ATOM 3848 C CA . GLN A 1 490 ? -32.068 24.836 32.396 1.00 91.00 490 GLN A CA 1
ATOM 3849 C C . GLN A 1 490 ? -31.447 25.932 31.516 1.00 91.00 490 GLN A C 1
ATOM 3851 O O . GLN A 1 490 ? -30.397 25.709 30.916 1.00 91.00 490 GLN A O 1
ATOM 3856 N N . VAL A 1 491 ? -32.049 27.126 31.464 1.00 88.94 491 VAL A N 1
ATOM 3857 C CA . VAL A 1 491 ? -31.493 28.272 30.719 1.00 88.94 491 VAL A CA 1
ATOM 3858 C C . VAL A 1 491 ? -30.130 28.675 31.281 1.00 88.94 491 VAL A C 1
ATOM 3860 O O . VAL A 1 491 ? -29.181 28.865 30.519 1.00 88.94 491 VAL A O 1
ATOM 3863 N N . SER A 1 492 ? -30.013 28.765 32.606 1.00 87.81 492 SER A N 1
ATOM 3864 C CA . SER A 1 492 ? -28.747 29.083 33.274 1.00 87.81 492 SER A CA 1
ATOM 3865 C C . SER A 1 492 ? -27.696 27.990 33.033 1.00 87.81 492 SER A C 1
ATOM 3867 O O . SER A 1 492 ? -26.558 28.307 32.700 1.00 87.81 492 SER A O 1
ATOM 3869 N N . LEU A 1 493 ? -28.080 26.708 33.081 1.00 92.00 493 LEU A N 1
ATOM 3870 C CA . LEU A 1 493 ? -27.194 25.580 32.771 1.00 92.00 493 LEU A CA 1
ATOM 3871 C C . LEU A 1 493 ? -26.651 25.644 31.337 1.00 92.00 493 LEU A C 1
ATOM 3873 O O . LEU A 1 493 ? -25.457 25.435 31.133 1.00 92.00 493 LEU A O 1
ATOM 3877 N N . LEU A 1 494 ? -27.501 25.949 30.353 1.00 91.25 494 LEU A N 1
ATOM 3878 C CA . LEU A 1 494 ? -27.084 26.066 28.953 1.00 91.25 494 LEU A CA 1
ATOM 3879 C C . LEU A 1 494 ? -26.014 27.144 28.760 1.00 91.25 494 LEU A C 1
ATOM 3881 O O . LEU A 1 494 ? -25.054 26.910 28.032 1.00 91.25 494 LEU A O 1
ATOM 3885 N N . ARG A 1 495 ? -26.131 28.281 29.458 1.00 87.56 495 ARG A N 1
ATOM 3886 C CA . ARG A 1 495 ? -25.107 29.340 29.428 1.00 87.56 495 ARG A CA 1
ATOM 3887 C C . ARG A 1 495 ? -23.767 28.852 29.967 1.00 87.56 495 ARG A C 1
ATOM 3889 O O . ARG A 1 495 ? -22.738 29.092 29.346 1.00 87.56 495 ARG A O 1
ATOM 3896 N N . VAL A 1 496 ? -23.778 28.096 31.065 1.00 91.56 496 VAL A N 1
ATOM 3897 C CA . VAL A 1 496 ? -22.535 27.543 31.626 1.00 91.56 496 VAL A CA 1
ATOM 3898 C C . VAL A 1 496 ? -21.915 26.505 30.701 1.00 91.56 496 VAL A C 1
ATOM 3900 O O . VAL A 1 496 ? -20.702 26.493 30.527 1.00 91.56 496 VAL A O 1
ATOM 3903 N N . LEU A 1 497 ? -22.728 25.646 30.085 1.00 91.81 497 LEU A N 1
ATOM 3904 C CA . LEU A 1 497 ? -22.241 24.648 29.130 1.00 91.81 497 LEU A CA 1
ATOM 3905 C C . LEU A 1 497 ? -21.667 25.281 27.856 1.00 91.81 497 LEU A C 1
ATOM 3907 O O . LEU A 1 497 ? -20.769 24.698 27.251 1.00 91.81 497 LEU A O 1
ATOM 3911 N N . GLN A 1 498 ? -22.192 26.436 27.444 1.00 89.31 498 GLN A N 1
ATOM 3912 C CA . GLN A 1 498 ? -21.768 27.139 26.238 1.00 89.31 498 GLN A CA 1
ATOM 3913 C C . GLN A 1 498 ? -20.504 27.976 26.469 1.00 89.31 498 GLN A C 1
ATOM 3915 O O . GLN A 1 498 ? -19.545 27.843 25.712 1.00 89.31 498 GLN A O 1
ATOM 3920 N N . ASP A 1 499 ? -20.501 28.815 27.507 1.00 89.44 499 ASP A N 1
ATOM 3921 C CA . ASP A 1 499 ? -19.474 29.846 27.696 1.00 89.44 499 ASP A CA 1
ATOM 3922 C C . ASP A 1 499 ? -18.507 29.526 28.850 1.00 89.44 499 ASP A C 1
ATOM 3924 O O . ASP A 1 499 ? -17.445 30.137 28.959 1.00 89.44 499 ASP A O 1
ATOM 3928 N N . GLY A 1 500 ? -18.837 28.556 29.713 1.00 90.62 500 GLY A N 1
ATOM 3929 C CA . GLY A 1 500 ? -18.074 28.268 30.933 1.00 90.62 500 GLY A CA 1
ATOM 3930 C C . GLY A 1 500 ? -18.230 29.348 32.006 1.00 90.62 500 GLY A C 1
ATOM 3931 O O . GLY A 1 500 ? -17.386 29.467 32.894 1.00 90.62 500 GLY A O 1
ATOM 3932 N N . GLU A 1 501 ? -19.285 30.163 31.924 1.00 93.44 501 GLU A N 1
ATOM 3933 C CA . GLU A 1 501 ? -19.493 31.333 32.778 1.00 93.44 501 GLU A CA 1
ATOM 3934 C C . GLU A 1 501 ? -20.914 31.373 33.352 1.00 93.44 501 GLU A C 1
ATOM 3936 O O . GLU A 1 501 ? -21.874 30.945 32.710 1.00 93.44 501 GLU A O 1
ATOM 3941 N N . PHE A 1 502 ? -21.062 31.904 34.568 1.00 93.31 502 PHE A N 1
ATOM 3942 C CA . PHE A 1 502 ? -22.363 32.155 35.195 1.00 93.31 502 PHE A CA 1
ATOM 3943 C C . PHE A 1 502 ? -22.325 33.321 36.181 1.00 93.31 502 PHE A C 1
ATOM 3945 O O . PHE A 1 502 ? -21.261 33.791 36.569 1.00 93.31 502 PHE A O 1
ATOM 3952 N N . THR A 1 503 ? -23.499 33.771 36.619 1.00 92.00 503 THR A N 1
ATOM 3953 C CA . THR A 1 503 ? -23.665 34.770 37.682 1.00 92.00 503 THR A CA 1
ATOM 3954 C C . THR A 1 503 ? -24.425 34.151 38.848 1.00 92.00 503 THR A C 1
ATOM 3956 O O . THR A 1 503 ? -25.363 33.382 38.628 1.00 92.00 503 THR A O 1
ATOM 3959 N N . ARG A 1 504 ? -24.074 34.505 40.090 1.00 92.12 504 ARG A N 1
ATOM 3960 C CA . ARG A 1 504 ? -24.867 34.081 41.259 1.00 92.12 504 ARG A CA 1
ATOM 3961 C C . ARG A 1 504 ? -26.264 34.688 41.210 1.00 92.12 504 ARG A C 1
ATOM 3963 O O . ARG A 1 504 ? -26.454 35.789 40.692 1.00 92.12 504 ARG A O 1
ATOM 3970 N N . VAL A 1 505 ? -27.234 34.013 41.821 1.00 90.38 505 VAL A N 1
ATOM 3971 C CA . VAL A 1 505 ? -28.593 34.552 41.951 1.00 90.38 505 VAL A CA 1
ATOM 3972 C C . VAL A 1 505 ? -28.545 35.863 42.743 1.00 90.38 505 VAL A C 1
ATOM 3974 O O . VAL A 1 505 ? -27.989 35.916 43.843 1.00 90.38 505 VAL A O 1
ATOM 3977 N N . GLY A 1 506 ? -29.110 36.929 42.169 1.00 86.81 506 GLY A N 1
ATOM 3978 C CA . GLY A 1 506 ? -29.100 38.278 42.748 1.00 86.81 506 GLY A CA 1
ATOM 3979 C C . GLY A 1 506 ? -27.768 39.034 42.622 1.00 86.81 506 GLY A C 1
ATOM 3980 O O . GLY A 1 506 ? -27.648 40.122 43.180 1.00 86.81 506 GLY A O 1
ATOM 3981 N N . GLY A 1 507 ? -26.780 38.482 41.909 1.00 87.31 507 GLY A N 1
ATOM 3982 C CA . GLY A 1 507 ? -25.487 39.112 41.646 1.00 87.31 507 GLY A CA 1
ATOM 3983 C C . GLY A 1 507 ? -25.282 39.459 40.169 1.00 87.31 507 GLY A C 1
ATOM 3984 O O . GLY A 1 507 ? -25.908 38.878 39.289 1.00 87.31 507 GLY A O 1
ATOM 3985 N N . ASN A 1 508 ? -24.358 40.386 39.904 1.00 88.19 508 ASN A N 1
ATOM 3986 C CA . ASN A 1 508 ? -23.954 40.788 38.546 1.00 88.19 508 ASN A CA 1
ATOM 3987 C C . ASN A 1 508 ? -22.504 40.384 38.212 1.00 88.19 508 ASN A C 1
ATOM 3989 O O . ASN A 1 508 ? -22.007 40.692 37.131 1.00 88.19 508 ASN A O 1
ATOM 3993 N N . GLU A 1 509 ? -21.801 39.744 39.150 1.00 91.44 509 GLU A N 1
ATOM 3994 C CA . GLU A 1 509 ? -20.431 39.268 38.953 1.00 91.44 509 GLU A CA 1
ATOM 3995 C C . GLU A 1 509 ? -20.442 38.011 38.076 1.00 91.44 509 GLU A C 1
ATOM 3997 O O . GLU A 1 509 ? -21.071 37.012 38.431 1.00 91.44 509 GLU A O 1
ATOM 4002 N N . VAL A 1 510 ? -19.739 38.070 36.942 1.00 91.81 510 VAL A N 1
ATOM 4003 C CA . VAL A 1 510 ? -19.538 36.924 36.048 1.00 91.81 510 VAL A CA 1
ATOM 4004 C C . VAL A 1 510 ? -18.394 36.065 36.576 1.00 91.81 510 VAL A C 1
ATOM 4006 O O . VAL A 1 510 ? -17.281 36.546 36.788 1.00 91.81 510 VAL A O 1
ATOM 4009 N N . ILE A 1 511 ? -18.670 34.780 36.765 1.00 93.56 511 ILE A N 1
ATOM 4010 C CA . ILE A 1 511 ? -17.765 33.788 37.337 1.00 93.56 511 ILE A CA 1
ATOM 4011 C C . ILE A 1 511 ? -17.450 32.761 36.261 1.00 93.56 511 ILE A C 1
ATOM 4013 O O . ILE A 1 511 ? -18.358 32.126 35.728 1.00 93.56 511 ILE A O 1
ATOM 4017 N N . LYS A 1 512 ? -16.160 32.570 35.972 1.00 93.94 512 LYS A N 1
ATOM 4018 C CA . LYS A 1 512 ? -15.691 31.515 35.067 1.00 93.94 512 LYS A CA 1
ATOM 4019 C C . LYS A 1 512 ? -15.468 30.218 35.834 1.00 93.94 512 LYS A C 1
ATOM 4021 O O . LYS A 1 512 ? -14.876 30.239 36.914 1.00 93.94 512 LYS A O 1
ATOM 4026 N N . THR A 1 513 ? -15.882 29.097 35.258 1.00 92.69 513 THR A N 1
ATOM 4027 C CA . THR A 1 513 ? -15.671 27.768 35.830 1.00 92.69 513 THR A CA 1
ATOM 4028 C C . THR A 1 513 ? -15.269 26.767 34.750 1.00 92.69 513 THR A C 1
ATOM 4030 O O . THR A 1 513 ? -15.832 26.747 33.660 1.00 92.69 513 THR A O 1
ATOM 4033 N N . ASP A 1 514 ? -14.285 25.922 35.049 1.00 93.19 514 ASP A N 1
ATOM 4034 C CA . ASP A 1 514 ? -13.912 24.790 34.198 1.00 93.19 514 ASP A CA 1
ATOM 4035 C C . ASP A 1 514 ? -14.507 23.510 34.790 1.00 93.19 514 ASP A C 1
ATOM 4037 O O . ASP A 1 514 ? -13.850 22.802 35.553 1.00 93.19 514 ASP A O 1
ATOM 4041 N N . VAL A 1 515 ? -15.761 23.197 34.465 1.00 94.38 515 VAL A N 1
ATOM 4042 C CA . VAL A 1 515 ? -16.475 22.030 35.008 1.00 94.38 515 VAL A CA 1
ATOM 4043 C C . VAL A 1 515 ? -16.833 21.070 33.890 1.00 94.38 515 VAL A C 1
ATOM 4045 O O . VAL A 1 515 ? -17.477 21.444 32.915 1.00 94.38 515 VAL A O 1
ATOM 4048 N N . ARG A 1 516 ? -16.484 19.794 34.067 1.00 95.25 516 ARG A N 1
ATOM 4049 C CA . ARG A 1 516 ? -17.038 18.725 33.239 1.00 95.25 516 ARG A CA 1
ATOM 4050 C C . ARG A 1 516 ? -18.415 18.354 33.776 1.00 95.25 516 ARG A C 1
ATOM 4052 O O . ARG A 1 516 ? -18.541 18.050 34.959 1.00 95.25 516 ARG A O 1
ATOM 4059 N N . VAL A 1 517 ? -19.427 18.315 32.916 1.00 96.12 517 VAL A N 1
ATOM 4060 C CA . VAL A 1 517 ? -20.782 17.916 33.316 1.00 96.12 517 VAL A CA 1
ATOM 4061 C C . VAL A 1 517 ? -21.063 16.473 32.899 1.00 96.12 517 VAL A C 1
ATOM 4063 O O . VAL A 1 517 ? -20.830 16.074 31.759 1.00 96.12 517 VAL A O 1
ATOM 4066 N N . ILE A 1 518 ? -21.577 15.680 33.833 1.00 96.81 518 ILE A N 1
ATOM 4067 C CA . ILE A 1 518 ? -22.190 14.377 33.564 1.00 96.81 518 ILE A CA 1
ATOM 4068 C C . ILE A 1 518 ? -23.647 14.501 33.994 1.00 96.81 518 ILE A C 1
ATOM 4070 O O . ILE A 1 518 ? -23.916 14.893 35.121 1.00 96.81 518 ILE A O 1
ATOM 4074 N N . ALA A 1 519 ? -24.591 14.190 33.119 1.00 96.38 519 ALA A N 1
ATOM 4075 C CA . ALA A 1 519 ? -26.015 14.265 33.408 1.00 96.38 519 ALA A CA 1
ATOM 4076 C C . ALA A 1 519 ? -26.658 12.881 33.322 1.00 96.38 519 ALA A C 1
ATOM 4078 O O . ALA A 1 519 ? -26.226 12.043 32.531 1.00 96.38 519 ALA A O 1
ATOM 4079 N N . ALA A 1 520 ? -27.708 12.645 34.102 1.00 95.81 520 ALA A N 1
ATOM 4080 C CA . ALA A 1 520 ? -28.496 11.424 34.055 1.00 95.81 520 ALA A CA 1
ATOM 4081 C C . ALA A 1 520 ? -30.000 11.721 33.998 1.00 95.81 520 ALA A C 1
ATOM 4083 O O . ALA A 1 520 ? -30.488 12.662 34.619 1.00 95.81 520 ALA A O 1
ATOM 4084 N N . THR A 1 521 ? -30.745 10.916 33.236 1.00 93.88 521 THR A N 1
ATOM 4085 C CA . THR A 1 521 ? -32.207 11.035 33.091 1.00 93.88 521 THR A CA 1
ATOM 4086 C C . THR A 1 521 ? -32.862 9.670 32.881 1.00 93.88 521 THR A C 1
ATOM 4088 O O . THR A 1 521 ? -32.243 8.733 32.370 1.00 93.88 521 THR A O 1
ATOM 4091 N N . ASN A 1 522 ? -34.121 9.558 33.301 1.00 85.75 522 ASN A N 1
ATOM 4092 C CA . ASN A 1 522 ? -35.037 8.459 32.983 1.00 85.75 522 ASN A CA 1
ATOM 4093 C C . ASN A 1 522 ? -36.056 8.818 31.883 1.00 85.75 522 ASN A C 1
ATOM 4095 O O . ASN A 1 522 ? -36.830 7.947 31.490 1.00 85.75 522 ASN A O 1
ATOM 4099 N N . LYS A 1 523 ? -36.061 10.076 31.429 1.00 71.94 523 LYS A N 1
ATOM 4100 C CA . LYS A 1 523 ? -36.900 10.632 30.361 1.00 71.94 523 LYS A CA 1
ATOM 4101 C C . LYS A 1 523 ? -36.131 10.775 29.056 1.00 71.94 523 LYS A C 1
ATOM 4103 O O . LYS A 1 523 ? -34.914 11.085 29.131 1.00 71.94 523 LYS A O 1
#

Foldseek 3Di:
DDDDDDPDVVNVVVLVVLVVVLCVVLVVVVVVLLDLLVSVQSLQQSLCVSVVFQKKFWWFADPVGAIFRCYMDGPDPPQPDRHGPGDHPVLDDPCCQQPVQLPDQKDWFQALVPDPDDPSVSVVCVVRQFGIKIKGFQDDPSGTRTIMMTGHRPHGHDDDPSSSVVRSVVSPVSNVSVVVNVVVVVVVLVVVLVVVLVVLLVVLVVDDDLVVNQVVLQQVLCVVLVFAKWWWWFADPVNFKTFTDAIGGHPPHDQPVQFDPVQRPDRMDTQVVQVVSVCCQVVVAKDWQQALPPDVNSVCCCVVGGQAGIKIKHFQDDPRGGGIIIMTGHHPDRDDDDPSSRVSVNSSSPSSNVSVVVNVVLVVQLVVLLVVCCVPDPLDDDDDDPVVSVLSSVLLVCLADLAEAEAEDAPPPPSVSSVVSSQCNYPQVVADEAEDEQQVDPQVCSLCQAAWAQQPLDPPSNHTDHHPQRRQASHEYEYEAPVNHDPVSVVQVVCCVVPQWHAHRVGDDIDHGSYRYYYYHHD

Solvent-accessible surface area (backbone atoms only — not comparable to full-atom values): 28357 Å² total; per-residue (Å²): 144,90,88,78,83,81,75,52,70,66,59,55,49,52,52,50,52,53,48,51,54,48,48,64,66,45,44,71,50,61,76,46,60,87,44,66,67,60,45,52,43,49,48,25,44,50,50,18,65,75,70,67,34,47,28,15,34,35,33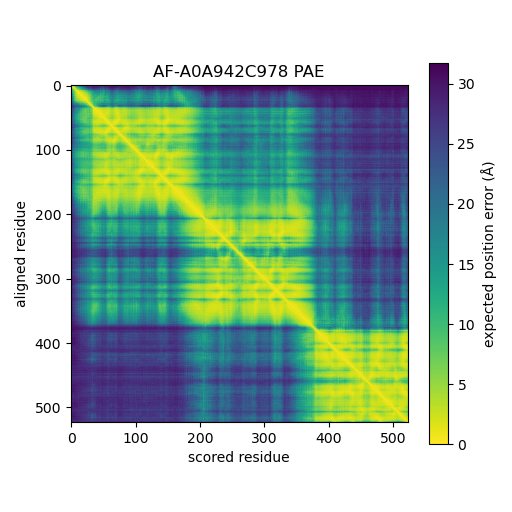,29,71,35,96,91,53,31,34,22,25,74,29,65,24,65,72,48,89,86,56,73,82,49,59,70,46,71,46,50,50,93,64,49,62,63,61,54,54,69,61,46,44,49,73,43,66,63,49,80,40,40,38,56,89,79,52,96,61,60,69,54,59,50,52,52,34,55,77,65,46,40,25,12,40,40,36,14,47,16,50,52,97,71,38,66,61,29,34,41,36,40,27,29,51,90,52,62,46,81,84,47,73,66,60,53,54,51,46,38,53,48,18,53,50,51,25,52,53,51,50,50,40,52,52,49,53,54,49,52,52,50,50,53,50,50,53,51,53,49,54,54,49,52,61,46,68,78,51,90,51,70,66,61,42,51,54,53,50,51,53,49,50,23,62,76,70,66,27,42,31,33,40,61,28,41,45,46,97,85,68,47,35,35,37,33,86,68,78,46,48,28,92,96,47,75,55,84,79,41,42,50,67,70,67,73,71,43,48,60,45,55,37,91,82,33,70,69,55,45,49,32,58,76,68,63,42,71,47,78,30,48,36,50,80,79,37,76,63,33,28,47,44,24,64,74,56,52,40,31,32,15,37,44,36,24,37,17,36,52,98,87,42,67,49,27,38,37,37,38,28,25,56,88,54,66,49,82,82,52,73,66,56,54,51,50,48,45,54,54,24,38,52,54,20,52,53,51,50,52,53,54,51,53,53,47,53,49,50,52,52,50,59,52,45,73,76,69,48,95,76,71,88,84,81,84,52,72,69,60,49,52,52,52,50,54,35,60,70,50,12,72,51,77,68,71,43,80,46,79,48,61,85,90,73,51,65,64,57,51,52,51,51,21,45,65,58,20,90,42,49,93,36,45,76,40,78,46,56,37,68,82,40,60,67,90,49,43,48,42,50,42,44,4,29,31,59,64,53,46,99,82,30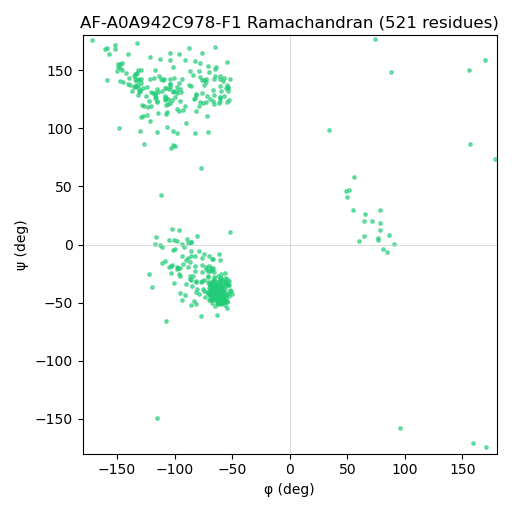,84,54,66,45,85,10,51,53,65,68,8,44,66,10,29,34,35,35,32,38,53,80,56,52,40,72,69,44,49,55,54,49,51,42,33,74,72,72,30,36,48,50,28,42,78,45,87,59,80,42,78,39,55,56,32,44,37,36,27,24,68,121

Sequence (523 aa):
MQELNTINQAQLIEMYEARDALVNRINPEINSVIDLDRFLQATVNELGRQLGVDRCTVITPAKEGGFVVSYEYRASEDLKAGAGFHIPNSFIPKEAIYHRLPQVRHFAIDDIAKSDLPFWVRTTCQLIGTRSVLVAPFVARDELLGVIGLHYTEQPHHWTESEIKMVEWLAAQASIAMQYTQLYSEKEKEIALTKLMLEISNDINTRSDFNEIKDFVIDKALELLSADYGCIAILDTAGEQLHFDTIRARRGFDARRSIEARFREARSLRVPDHPVVREVMEEGTILKFETPKDSPLARYVLHNIIKGESALIAPITIKGNVFGILALVWAKEAARFSNYDVQLLGGISSQVGIALEKDRLAAEVVRLKRELNDVRSNERIIGSAPKLRRAIEMALSVADSSTTVLIQGESGTGKELIASLIQFNSRRVSKPFVKINCGAIPASLLESELFGHERGAFTDARARRMGKFEEANAGTLFLDEIGEMSLAAQVSLLRVLQDGEFTRVGGNEVIKTDVRVIAATNK

Nearest PDB structures (foldseek):
  6jdl-assembly1_A  TM=9.649E-01  e=5.910E-17  Pseudomonas aeruginosa
  6luf-assembly5_E  TM=9.700E-01  e=5.899E-16  Vibrio cholerae O395
  6lua-assembly1_G  TM=9.633E-01  e=4.964E-16  Vibrio cholerae O395
  5ep2-assembly1_A  TM=9.624E-01  e=1.246E-15  Photobacterium angustum
  4qhs-assembly1_F  TM=9.721E-01  e=6.606E-15  Vibrio cholerae O395